Protein AF-A0A2N3LCQ0-F1 (afdb_monomer)

Organism: NCBI:txid1707093

Foldseek 3Di:
DPDDPVVVVVCVVPPQDEDEFEKEFEFEADPVLFTKWFDQDPPAWIAGQMDTADVPHDRQRRHQVSCCQAFQFGKHFDDFQEWDWDPLQWDADPVNHIYTYTYGYTYIYTPDGDGDHNDPRTPDMDTGQLVGDTDHNGPDQSLSSDPPDPPDHYYDDDDPPPLPVVLVVVPPDLCVLFNPQDFWKEWEDEQFWIFTPDHPVDHGDIDGDDPVQDDQAWDQDVNATYGHYYPSNDDHSLQRNLSSQLRRVLSVCVVLVPDLAAPLLVVLVQDLDLLLLQLLLLLLVLLVQLLPDPDPVSNLVSVQSNVLSLVVSCVVRPCVSSRLLSLLQSLQSSLSSSLVSSCVPDPDDSVVSLCVLQVLSNPSQCCSQQVSVNSNSVSVSLVSSCCVQPVCCSPCSSVDPDTSVSSSVVRRDYDNDDDDDRDRDPVSVVSSVVSLVVLVVVVVVQVPDDAAKEKEFDKKFFDDADSSQWRDDDQKIWGAAKTWIDDPHDIWIDRGIKIFGDDPDSGITGMIIDGARDDWADDPQWIAGPPTGIAGFDWDDDPSHIYTYGPPPPD

Radius of gyration: 27.59 Å; Cα contacts (8 Å, |Δi|>4): 1007; chains: 1; bounding box: 66×70×71 Å

Sequence (555 aa):
MGMSDYYQDLREKVGSELIFMPSVAAIIRNKAGEILFQHKGNGEKWSLPAGAIELGEAPAEAVVREVWEETGLHVVPKKLVGVFGGKDFRYQYPNGHKVEYNVFLFECVAQGGELNPIDSETAELRYFKAEEMPELALPYPKFLFLQDNHAETYFQRKESGDIYNEAIKNLTNLTHYWPGFEAVSFAFYDKEKVHLYRHPDFKEEVFAWNEQFMADTLILYENYPTAIMNLERYADEEGLFSILAHELFHGYQYLKGEDRFPNEMLGISYPLKEENIELRNQERFHLYQALVATSVEDKRKSLQAFISIREKRASIIEEFIQYETNIETVEGPAWYIELKAYAERSLLPYEAVLEKYSRSLLDKHDSSLNIRKSCYSAGLVLCLLLDELYPDWKHGFFESNHTLYDLLKKHVDYTIQQINEISISNETKTILKMVKNSKDAEFTKFETKKGYHLVLEGNMIAALMDPMNIVKSGNKLLHKNFLKIRVGEKEYLFQQPVVAYKNDNSRGISKIHTILEEEPIEKDSSFILNGVGEFDGSLYTKDGTFFAKLLEIIK

Nearest PDB structures (foldseek):
  3smd-assembly1_A  TM=9.814E-01  e=1.303E-16  Bacillus thuringiensis str. Al Hakam
  7r0d-assembly1_AAA  TM=7.409E-01  e=1.538E-06  Homo sapiens
  3a6s-assembly3_A  TM=7.225E-01  e=5.675E-07  Escherichia coli K-12
  4s2y-assembly1_A  TM=6.821E-01  e=9.648E-06  Escherichia coli K-12
  7sp3-assembly1_A  TM=6.740E-01  e=9.648E-06  Escherichia coli

Structure (mmCIF, N/CA/C/O backbone):
data_AF-A0A2N3LCQ0-F1
#
_entry.id   AF-A0A2N3LCQ0-F1
#
loop_
_atom_site.group_PDB
_atom_site.id
_atom_site.type_symbol
_atom_site.label_atom_id
_atom_site.label_alt_id
_atom_site.label_comp_id
_atom_site.label_asym_id
_atom_site.label_entity_id
_atom_site.label_seq_id
_atom_site.pdbx_PDB_ins_code
_atom_site.Cartn_x
_atom_site.Cartn_y
_atom_site.Cartn_z
_atom_site.occupancy
_atom_site.B_iso_or_equiv
_atom_site.auth_seq_id
_atom_site.auth_comp_id
_atom_site.auth_asym_id
_atom_site.auth_atom_id
_atom_site.pdbx_PDB_model_num
ATOM 1 N N . MET A 1 1 ? -4.762 38.714 -13.743 1.00 45.34 1 MET A N 1
ATOM 2 C CA . MET A 1 1 ? -4.137 39.914 -14.347 1.00 45.34 1 MET A CA 1
ATOM 3 C C . MET A 1 1 ? -4.354 39.738 -15.842 1.00 45.34 1 MET A C 1
ATOM 5 O O . MET A 1 1 ? -4.365 38.594 -16.269 1.00 45.34 1 MET A O 1
ATOM 9 N N . GLY A 1 2 ? -4.596 40.788 -16.632 1.00 61.38 2 GLY A N 1
ATOM 10 C CA . GLY A 1 2 ? -4.851 40.585 -18.067 1.00 61.38 2 GLY A CA 1
ATOM 11 C C . GLY A 1 2 ? -3.688 39.859 -18.758 1.00 61.38 2 GLY A C 1
ATOM 12 O O . GLY A 1 2 ? -2.548 39.981 -18.316 1.00 61.38 2 GLY A O 1
ATOM 13 N N . MET A 1 3 ? -3.994 39.113 -19.826 1.00 72.50 3 MET A N 1
ATOM 14 C CA . MET A 1 3 ? -3.023 38.466 -20.723 1.00 72.50 3 MET A CA 1
ATOM 15 C C . MET A 1 3 ? -1.771 39.338 -20.909 1.00 72.50 3 MET A C 1
ATOM 17 O O . MET A 1 3 ? -1.911 40.510 -21.251 1.00 72.50 3 MET A O 1
ATOM 21 N N . SER A 1 4 ? -0.577 38.783 -20.677 1.00 82.88 4 SER A N 1
ATOM 22 C CA . SER A 1 4 ? 0.661 39.571 -20.691 1.00 82.88 4 SER A CA 1
ATOM 23 C C . SER A 1 4 ? 0.924 40.246 -22.032 1.00 82.88 4 SER A C 1
ATOM 25 O O . SER A 1 4 ? 0.457 39.776 -23.073 1.00 82.88 4 SER A O 1
ATOM 27 N N . ASP A 1 5 ? 1.727 41.316 -22.020 1.00 87.69 5 ASP A N 1
ATOM 28 C CA . ASP A 1 5 ? 2.056 42.104 -23.216 1.00 87.69 5 ASP A CA 1
ATOM 29 C C . ASP A 1 5 ? 2.547 41.224 -24.379 1.00 87.69 5 ASP A C 1
ATOM 31 O O . ASP A 1 5 ? 2.214 41.473 -25.538 1.00 87.69 5 ASP A O 1
ATOM 35 N N . TYR A 1 6 ? 3.299 40.158 -24.079 1.00 92.31 6 TYR A N 1
ATOM 36 C CA . TYR A 1 6 ? 3.774 39.210 -25.085 1.00 92.31 6 TYR A CA 1
ATOM 37 C C . TYR A 1 6 ? 2.629 38.427 -25.738 1.00 92.31 6 TYR A C 1
ATOM 39 O O . TYR A 1 6 ? 2.521 38.389 -26.967 1.00 92.31 6 TYR A O 1
ATOM 47 N N . TYR A 1 7 ? 1.768 37.797 -24.935 1.00 91.31 7 TYR A N 1
ATOM 48 C CA . TYR A 1 7 ? 0.654 37.013 -25.466 1.00 91.31 7 TYR A CA 1
ATOM 49 C C . TYR A 1 7 ? -0.426 37.903 -26.085 1.00 91.31 7 TYR A C 1
ATOM 51 O O . TYR A 1 7 ? -1.062 37.483 -27.053 1.00 91.31 7 TYR A O 1
ATOM 59 N N . GLN A 1 8 ? -0.590 39.135 -25.596 1.00 91.12 8 GLN A N 1
ATOM 60 C CA . GLN A 1 8 ? -1.470 40.131 -26.193 1.00 91.12 8 GLN A CA 1
ATOM 61 C C . GLN A 1 8 ? -0.975 40.539 -27.588 1.00 91.12 8 GLN A C 1
ATOM 63 O O . GLN A 1 8 ? -1.734 40.422 -28.550 1.00 91.12 8 GLN A O 1
ATOM 68 N N . ASP A 1 9 ? 0.297 40.928 -27.735 1.00 93.88 9 ASP A N 1
ATOM 69 C CA . ASP A 1 9 ? 0.897 41.264 -29.037 1.00 93.88 9 ASP A CA 1
ATOM 70 C C . ASP A 1 9 ? 0.842 40.072 -30.009 1.00 93.88 9 ASP A C 1
ATOM 72 O O . ASP A 1 9 ? 0.511 40.220 -31.191 1.00 93.88 9 ASP A O 1
ATOM 76 N N . LEU A 1 10 ? 1.093 38.855 -29.514 1.00 93.75 10 LEU A N 1
ATOM 77 C CA . LEU A 1 10 ? 0.954 37.646 -30.322 1.00 93.75 10 LEU A CA 1
ATOM 78 C C . LEU A 1 10 ? -0.497 37.440 -30.774 1.00 93.75 10 LEU A C 1
ATOM 80 O O . LEU 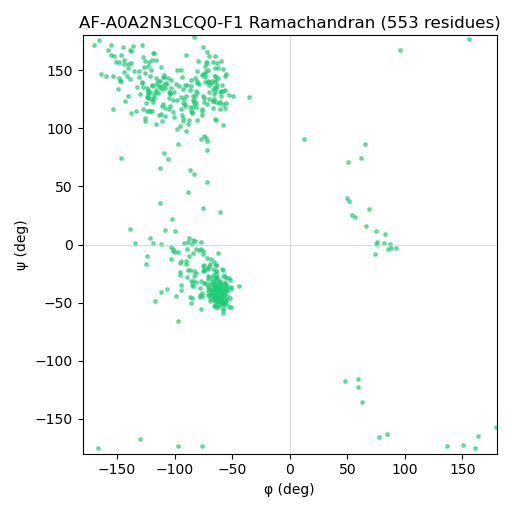A 1 10 ? -0.736 37.157 -31.950 1.00 93.75 10 LEU A O 1
ATOM 84 N N . ARG A 1 11 ? -1.469 37.613 -29.870 1.00 93.88 11 ARG A N 1
ATOM 85 C CA . ARG A 1 11 ? -2.899 37.479 -30.165 1.00 93.88 11 ARG A CA 1
ATOM 86 C C . ARG A 1 11 ? -3.374 38.511 -31.188 1.00 93.88 11 ARG A C 1
ATOM 88 O O . ARG A 1 11 ? -4.111 38.143 -32.101 1.00 93.88 11 ARG A O 1
ATOM 95 N N . GLU A 1 12 ? -2.919 39.757 -31.093 1.00 94.25 12 GLU A N 1
ATOM 96 C CA . GLU A 1 12 ? -3.224 40.818 -32.063 1.00 94.25 12 GLU A CA 1
ATOM 97 C C . GLU A 1 12 ? -2.729 40.471 -33.477 1.00 94.25 12 GLU A C 1
ATOM 99 O O . GLU A 1 12 ? -3.407 40.762 -34.464 1.00 94.25 12 GLU A O 1
ATOM 104 N N . LYS A 1 13 ? -1.585 39.787 -33.588 1.00 95.44 13 LYS A N 1
ATOM 105 C CA . LYS A 1 13 ? -1.001 39.381 -34.877 1.00 95.44 13 LYS A CA 1
ATOM 106 C C . LYS A 1 13 ? -1.678 38.167 -35.505 1.00 95.44 13 LYS A C 1
ATOM 108 O O . LYS A 1 13 ? -1.785 38.106 -36.729 1.00 95.44 13 LYS A O 1
ATOM 113 N N . VAL A 1 14 ? -2.094 37.190 -34.699 1.00 95.12 14 VAL A N 1
ATOM 114 C CA . VAL A 1 14 ? -2.629 35.908 -35.202 1.00 95.12 14 VAL A CA 1
ATOM 115 C C . VAL A 1 14 ? -4.159 35.831 -35.194 1.00 95.12 14 VAL A C 1
ATOM 117 O O . VAL A 1 14 ? -4.728 34.868 -35.706 1.00 95.12 14 VAL A O 1
ATOM 120 N N . GLY A 1 15 ? -4.852 36.826 -34.635 1.00 93.94 15 GLY A N 1
ATOM 121 C CA . GLY A 1 15 ? -6.312 36.823 -34.542 1.00 93.94 15 GLY A CA 1
ATOM 122 C C . GLY A 1 15 ? -6.821 35.658 -33.689 1.00 93.94 15 GLY A C 1
ATOM 123 O O . GLY A 1 15 ? -6.272 35.375 -32.631 1.00 93.94 15 GLY A O 1
ATOM 124 N N . SER A 1 16 ? -7.862 34.945 -34.124 1.00 93.75 16 SER A N 1
ATOM 125 C CA . SER A 1 16 ? -8.442 33.806 -33.386 1.00 93.75 16 SER A CA 1
ATOM 126 C C . SER A 1 16 ? -7.731 32.462 -33.615 1.00 93.75 16 SER A C 1
ATOM 128 O O . SER A 1 16 ? -8.168 31.439 -33.079 1.00 93.75 16 SER A O 1
ATOM 130 N N . GLU A 1 17 ? -6.635 32.449 -34.380 1.00 96.06 17 GLU A N 1
ATOM 131 C CA . GLU A 1 17 ? -5.877 31.231 -34.672 1.00 96.06 17 GLU A CA 1
ATOM 132 C C . GLU A 1 17 ? -5.234 30.612 -33.422 1.00 96.06 17 GLU A C 1
ATOM 134 O O . GLU A 1 17 ? -5.125 31.231 -32.358 1.00 96.06 17 GLU A O 1
ATOM 139 N N . LEU A 1 18 ? -4.852 29.341 -33.545 1.00 95.62 18 LEU A N 1
ATOM 140 C CA . LEU A 1 18 ? -4.315 28.550 -32.442 1.00 95.62 18 LEU A CA 1
ATOM 141 C C . LEU A 1 18 ? -2.945 29.078 -31.985 1.00 95.62 18 LEU A C 1
ATOM 143 O O . LEU A 1 18 ? -2.002 29.110 -32.772 1.00 95.62 18 LEU A O 1
ATOM 147 N N . ILE A 1 19 ? -2.824 29.412 -30.697 1.00 96.69 19 ILE A N 1
ATOM 148 C CA . ILE A 1 19 ? -1.542 29.724 -30.047 1.00 96.69 19 ILE A CA 1
ATOM 149 C C . ILE A 1 19 ? -1.103 28.534 -29.194 1.00 96.69 19 ILE A C 1
ATOM 151 O O . ILE A 1 19 ? -1.875 28.045 -28.370 1.00 96.69 19 ILE A O 1
ATOM 155 N N . PHE A 1 20 ? 0.139 28.087 -29.373 1.00 96.00 20 PHE A N 1
ATOM 156 C CA . PHE A 1 20 ? 0.763 27.122 -28.471 1.00 96.00 20 PHE A CA 1
ATOM 157 C C . PHE A 1 20 ? 1.338 27.861 -27.264 1.00 96.00 20 PHE A C 1
ATOM 159 O O . PHE A 1 20 ? 2.154 28.767 -27.438 1.00 96.00 20 PHE A O 1
ATOM 166 N N . MET A 1 21 ? 0.890 27.506 -26.063 1.00 95.88 21 MET A N 1
ATOM 167 C CA . MET A 1 21 ? 1.140 28.294 -24.861 1.00 95.88 21 MET A CA 1
ATOM 168 C C . MET A 1 21 ? 1.781 27.437 -23.765 1.00 95.88 21 MET A C 1
ATOM 170 O O . MET A 1 21 ? 1.107 26.601 -23.160 1.00 95.88 21 MET A O 1
ATOM 174 N N . PRO A 1 22 ? 3.088 27.611 -23.505 1.00 97.06 22 PRO A N 1
ATOM 175 C CA . PRO A 1 22 ? 3.729 27.055 -22.322 1.00 97.06 22 PRO A CA 1
ATOM 176 C C . PRO A 1 22 ? 3.078 27.617 -21.058 1.00 97.06 22 PRO A C 1
ATOM 178 O O . PRO A 1 22 ? 2.853 28.822 -20.936 1.00 97.06 22 PRO A O 1
ATOM 181 N N . SER A 1 23 ? 2.734 26.744 -20.122 1.00 97.38 23 SER A N 1
ATOM 182 C CA . SER A 1 23 ? 1.962 27.112 -18.939 1.00 97.38 23 SER A CA 1
ATOM 183 C C . SER A 1 23 ? 2.367 26.282 -17.732 1.00 97.38 23 SER A C 1
ATOM 185 O O . SER A 1 23 ? 2.995 25.228 -17.846 1.00 97.38 23 SER A O 1
ATOM 187 N N . VAL A 1 24 ? 1.994 26.763 -16.559 1.00 98.12 24 VAL A N 1
ATOM 188 C CA . VAL A 1 24 ? 2.226 26.110 -15.274 1.00 98.12 24 VAL A CA 1
ATOM 189 C C . VAL A 1 24 ? 0.917 25.990 -14.520 1.00 98.12 24 VAL A C 1
ATOM 191 O O . VAL A 1 24 ? 0.012 26.793 -14.713 1.00 98.12 24 VAL A O 1
ATOM 194 N N . ALA A 1 25 ? 0.820 24.985 -13.660 1.00 97.69 25 ALA A N 1
ATOM 195 C CA . ALA A 1 25 ? -0.290 24.825 -12.731 1.00 97.69 25 ALA A CA 1
ATOM 196 C C . ALA A 1 25 ? 0.233 24.329 -11.381 1.00 97.69 25 ALA A C 1
ATOM 198 O O . ALA A 1 25 ? 1.285 23.684 -11.323 1.00 97.69 25 ALA A O 1
ATOM 199 N N . ALA A 1 26 ? -0.501 24.600 -10.303 1.00 97.38 26 ALA A N 1
ATOM 200 C CA . ALA A 1 26 ? -0.104 24.234 -8.950 1.00 97.38 26 ALA A CA 1
ATOM 201 C C . ALA A 1 26 ? -1.151 23.365 -8.240 1.00 97.38 26 ALA A C 1
ATOM 203 O O . ALA A 1 26 ? -2.322 23.726 -8.154 1.00 97.38 26 ALA A O 1
ATOM 204 N N . ILE A 1 27 ? -0.707 22.256 -7.646 1.00 96.00 27 ILE A N 1
ATOM 205 C CA . ILE A 1 27 ? -1.421 21.560 -6.571 1.00 96.00 27 ILE A CA 1
ATOM 206 C C . ILE A 1 27 ? -0.926 22.141 -5.248 1.00 96.00 27 ILE A C 1
ATOM 208 O O . ILE A 1 27 ? 0.263 22.062 -4.933 1.00 96.00 27 ILE A O 1
ATOM 212 N N . ILE A 1 28 ? -1.838 22.724 -4.469 1.00 95.56 28 ILE A N 1
ATOM 213 C CA . ILE A 1 28 ? -1.543 23.302 -3.153 1.00 95.56 28 ILE A CA 1
ATOM 214 C C . ILE A 1 28 ? -2.469 22.654 -2.136 1.00 95.56 28 ILE A C 1
ATOM 216 O O . ILE A 1 28 ? -3.691 22.731 -2.269 1.00 95.56 28 ILE A O 1
ATOM 220 N N . ARG A 1 29 ? -1.886 22.026 -1.111 1.00 93.75 29 ARG A N 1
ATOM 221 C CA . ARG A 1 29 ? -2.635 21.326 -0.063 1.00 93.75 29 ARG A CA 1
ATOM 222 C C . ARG A 1 29 ? -2.611 22.080 1.254 1.00 93.75 29 ARG A C 1
ATOM 224 O O . ARG A 1 29 ? -1.565 22.577 1.675 1.00 93.75 29 ARG A O 1
ATOM 231 N N . ASN A 1 30 ? -3.749 22.111 1.942 1.00 91.00 30 ASN A N 1
ATOM 232 C CA . ASN A 1 30 ? -3.807 22.588 3.319 1.00 91.00 30 ASN A CA 1
ATOM 233 C C . ASN A 1 30 ? -3.410 21.478 4.317 1.00 91.00 30 ASN A C 1
ATOM 235 O O . ASN A 1 30 ? -3.141 20.334 3.949 1.00 91.00 30 ASN A O 1
ATOM 239 N N . LYS A 1 31 ? -3.390 21.802 5.617 1.00 86.56 31 LYS A N 1
ATOM 240 C CA . LYS A 1 31 ? -3.026 20.844 6.682 1.00 86.56 31 LYS A CA 1
ATOM 241 C C . LYS A 1 31 ? -3.990 19.656 6.809 1.00 86.56 31 LYS A C 1
ATOM 243 O O . LYS A 1 31 ? -3.597 18.635 7.363 1.00 86.56 31 LYS A O 1
ATOM 248 N N . ALA A 1 32 ? -5.229 19.798 6.341 1.00 85.44 32 ALA A N 1
ATOM 249 C CA . ALA A 1 32 ? -6.219 18.725 6.314 1.00 85.44 32 ALA A CA 1
ATOM 250 C C . ALA A 1 32 ? -6.078 17.823 5.075 1.00 85.44 32 ALA A C 1
ATOM 252 O O . ALA A 1 32 ? -6.722 16.781 5.017 1.00 85.44 32 ALA A O 1
ATOM 253 N N . GLY A 1 33 ? -5.215 18.187 4.118 1.00 87.00 33 GLY A N 1
ATOM 254 C CA . GLY A 1 33 ? -4.995 17.434 2.887 1.00 87.00 33 GLY A CA 1
ATOM 255 C C . GLY A 1 33 ? -5.854 17.856 1.700 1.00 87.00 33 GLY A C 1
ATOM 256 O O . GLY A 1 33 ? -5.669 17.317 0.608 1.00 87.00 33 GLY A O 1
ATOM 257 N N . GLU A 1 34 ? -6.750 18.819 1.906 1.00 93.69 34 GLU A N 1
ATOM 258 C CA . GLU A 1 34 ? -7.628 19.380 0.880 1.00 93.69 34 GLU A CA 1
ATOM 259 C C . GLU A 1 34 ? -6.817 20.236 -0.098 1.00 93.69 34 GLU A C 1
ATOM 261 O O . GLU A 1 34 ? -5.807 20.835 0.281 1.00 93.69 34 GLU A O 1
ATOM 266 N N . ILE A 1 35 ? -7.268 20.311 -1.346 1.00 95.06 35 ILE A N 1
ATOM 267 C CA . ILE A 1 35 ? -6.559 20.911 -2.479 1.00 95.06 35 ILE A CA 1
ATOM 268 C C . ILE A 1 35 ? -7.232 22.220 -2.866 1.00 95.06 35 ILE A C 1
ATOM 270 O O . ILE A 1 35 ? -8.458 22.278 -2.951 1.00 95.06 35 ILE A O 1
ATOM 274 N N . LEU A 1 36 ? -6.430 23.260 -3.093 1.00 95.75 36 LEU A N 1
ATOM 275 C CA . LEU A 1 36 ? -6.910 24.562 -3.534 1.00 95.75 36 LEU A CA 1
ATOM 276 C C . LEU A 1 36 ? -7.283 24.539 -5.018 1.00 95.75 36 LEU A C 1
ATOM 278 O O . LEU A 1 36 ? -6.458 24.196 -5.864 1.00 95.75 36 LEU A O 1
ATOM 282 N N . PHE A 1 37 ? -8.496 24.987 -5.317 1.00 95.31 37 PHE A N 1
ATOM 283 C CA . PHE A 1 37 ? -8.972 25.251 -6.667 1.00 95.31 37 PHE A CA 1
ATOM 284 C C . PHE A 1 37 ? -9.496 26.683 -6.772 1.00 95.31 37 PHE A C 1
ATOM 286 O O . PHE A 1 37 ? -9.889 27.294 -5.772 1.00 95.31 37 PHE A O 1
ATOM 293 N N . GLN A 1 38 ? -9.533 27.186 -8.001 1.00 92.38 38 GLN A N 1
ATOM 294 C CA . GLN A 1 38 ? -10.080 28.491 -8.338 1.00 92.38 38 GLN A CA 1
ATOM 295 C C . GLN A 1 38 ? -11.229 28.373 -9.335 1.00 92.38 38 GLN A C 1
ATOM 297 O O . GLN A 1 38 ? -11.268 27.466 -10.169 1.00 92.38 38 GLN A O 1
ATOM 302 N N . HIS A 1 39 ? -12.160 29.313 -9.260 1.00 89.44 39 HIS A N 1
ATOM 303 C CA . HIS A 1 39 ? -13.266 29.445 -10.192 1.00 89.44 39 HIS A CA 1
ATOM 304 C C . HIS A 1 39 ? -13.290 30.874 -10.730 1.00 89.44 39 HIS A C 1
ATOM 306 O O . HIS A 1 39 ? -13.497 31.824 -9.972 1.00 89.44 39 HIS A O 1
ATOM 312 N N . LYS A 1 40 ? -13.093 31.032 -12.044 1.00 81.19 40 LYS A N 1
ATOM 313 C CA . LYS A 1 40 ? -13.035 32.347 -12.711 1.00 81.19 40 LYS A CA 1
ATOM 314 C C . LYS A 1 40 ? -14.418 32.983 -12.953 1.00 81.19 40 LYS A C 1
ATOM 316 O O . LYS A 1 40 ? -14.527 34.132 -13.368 1.00 81.19 40 LYS A O 1
ATOM 321 N N . GLY A 1 41 ? -15.506 32.268 -12.646 1.00 77.88 41 GLY A N 1
ATOM 322 C CA . GLY A 1 41 ? -16.878 32.752 -12.842 1.00 77.88 41 GLY A CA 1
ATOM 323 C C . GLY A 1 41 ? -17.403 32.535 -14.268 1.00 77.88 41 GLY A C 1
ATOM 324 O O . GLY A 1 41 ? -16.894 31.711 -15.015 1.00 77.88 41 GLY A O 1
ATOM 325 N N . ASN A 1 42 ? -18.477 33.246 -14.638 1.00 70.25 42 ASN A N 1
ATOM 326 C CA . ASN A 1 42 ? -19.044 33.291 -16.001 1.00 70.25 42 ASN A CA 1
ATOM 327 C C . ASN A 1 42 ? -19.399 31.936 -16.658 1.00 70.25 42 ASN A C 1
ATOM 329 O O . ASN A 1 42 ? -19.481 31.844 -17.882 1.00 70.25 42 ASN A O 1
ATOM 333 N N . GLY A 1 43 ? -19.672 30.902 -15.856 1.00 67.88 43 GLY A N 1
ATOM 334 C CA . GLY A 1 43 ? -20.038 29.567 -16.344 1.00 67.88 43 GLY A CA 1
ATOM 335 C C . GLY A 1 43 ? -18.851 28.685 -16.743 1.00 67.88 43 GLY A C 1
ATOM 336 O O . GLY A 1 43 ? -19.069 27.623 -17.324 1.00 67.88 43 GLY A O 1
ATOM 337 N N . GLU A 1 44 ? -17.617 29.101 -16.444 1.00 77.44 44 GLU A N 1
ATOM 338 C CA . GLU A 1 44 ? -16.432 28.258 -16.614 1.00 77.44 44 GLU A CA 1
ATOM 339 C C . GLU A 1 44 ? -16.363 27.163 -15.540 1.00 77.44 44 GLU A C 1
ATOM 341 O O . GLU A 1 44 ? -16.910 27.296 -14.447 1.00 77.44 44 GLU A O 1
ATOM 346 N N . LYS A 1 45 ? -15.696 26.048 -15.858 1.00 86.56 45 LYS A N 1
ATOM 347 C CA . LYS A 1 45 ? -15.403 25.001 -14.869 1.00 86.56 45 LYS A CA 1
ATOM 348 C C . LYS A 1 45 ? -14.323 25.481 -13.893 1.00 86.56 45 LYS A C 1
ATOM 350 O O . LYS A 1 45 ? -13.613 26.448 -14.162 1.00 86.56 45 LYS A O 1
ATOM 355 N N . TRP A 1 46 ? -14.166 24.778 -12.774 1.00 92.38 46 TRP A N 1
ATOM 356 C CA . TRP A 1 46 ? -13.064 25.040 -11.847 1.00 92.38 46 TRP A CA 1
ATOM 357 C C . TRP A 1 46 ? -11.709 24.763 -12.516 1.00 92.38 46 TRP A C 1
ATOM 359 O O . TRP A 1 46 ? -11.603 23.984 -13.469 1.00 92.38 46 TRP A O 1
ATOM 369 N N . SER A 1 47 ? -10.651 25.385 -12.011 1.00 92.31 47 SER A N 1
ATOM 370 C CA . SER A 1 47 ? -9.279 25.133 -12.444 1.00 92.31 47 SER A CA 1
ATOM 371 C C . SER A 1 47 ? -8.332 25.078 -11.251 1.00 92.31 47 SER A C 1
ATOM 373 O O . SER A 1 47 ? -8.668 25.465 -10.130 1.00 92.31 47 SER A O 1
ATOM 375 N N . LEU A 1 48 ? -7.123 24.587 -11.497 1.00 95.44 48 LEU A N 1
ATOM 376 C CA . LEU A 1 48 ? -6.005 24.831 -10.592 1.00 95.44 48 LEU A CA 1
ATOM 377 C C . LEU A 1 48 ? -5.555 26.296 -10.718 1.00 95.44 48 LEU A C 1
ATOM 379 O O . LEU A 1 48 ? -5.799 26.886 -11.779 1.00 95.44 48 LEU A O 1
ATOM 383 N N . PRO A 1 49 ? -4.887 26.854 -9.691 1.00 95.00 49 PRO A N 1
ATOM 384 C CA . PRO A 1 49 ? -4.059 28.044 -9.858 1.00 95.00 49 PRO A CA 1
ATOM 385 C C . PRO A 1 49 ? -3.016 27.772 -10.944 1.00 95.00 49 PRO A C 1
ATOM 387 O O . PRO A 1 49 ? -2.245 26.807 -10.842 1.00 95.00 49 PRO A O 1
ATOM 390 N N . ALA A 1 50 ? -3.070 28.535 -12.027 1.00 94.56 50 ALA A N 1
ATOM 391 C CA . ALA A 1 50 ? -2.375 28.240 -13.266 1.00 94.56 50 ALA A CA 1
ATOM 392 C C . ALA A 1 50 ? -2.303 29.459 -14.185 1.00 94.56 50 ALA A C 1
ATOM 394 O O . ALA A 1 50 ? -3.271 30.196 -14.340 1.00 94.56 50 ALA A O 1
ATOM 395 N N . GLY A 1 51 ? -1.209 29.562 -14.935 1.00 93.31 51 GLY A N 1
ATOM 396 C CA . GLY A 1 51 ? -1.070 30.600 -15.946 1.00 93.31 51 GLY A CA 1
ATOM 397 C C . GLY A 1 51 ? 0.085 30.366 -16.904 1.00 93.31 51 GLY A C 1
ATOM 398 O O . GLY A 1 51 ? 0.706 29.295 -16.927 1.00 93.31 51 GLY A O 1
ATOM 399 N N . ALA A 1 52 ? 0.307 31.341 -17.778 1.00 95.44 52 ALA A N 1
ATOM 400 C CA . ALA A 1 52 ? 1.285 31.228 -18.847 1.00 95.44 52 ALA A CA 1
ATOM 401 C C . ALA A 1 52 ? 2.701 31.512 -18.331 1.00 95.44 52 ALA A C 1
ATOM 403 O O . ALA A 1 52 ? 2.909 32.295 -17.408 1.00 95.44 52 ALA A O 1
ATOM 404 N N . ILE A 1 53 ? 3.695 30.868 -18.941 1.00 96.50 53 ILE A N 1
ATOM 405 C CA . ILE A 1 53 ? 5.100 31.181 -18.664 1.00 96.50 53 ILE A CA 1
ATOM 406 C C . ILE A 1 53 ? 5.477 32.425 -19.470 1.00 96.50 53 ILE A C 1
ATOM 408 O O . ILE A 1 53 ? 5.244 32.462 -20.686 1.00 96.50 53 ILE A O 1
ATOM 412 N N . GLU A 1 54 ? 6.081 33.410 -18.804 1.00 94.31 54 GLU A N 1
ATOM 413 C CA . GLU A 1 54 ? 6.560 34.636 -19.443 1.00 94.31 54 GLU A CA 1
ATOM 414 C C . GLU A 1 54 ? 7.902 34.444 -20.160 1.00 94.31 54 GLU A C 1
ATOM 416 O O . GLU A 1 54 ? 8.691 33.538 -19.872 1.00 94.31 54 GLU A O 1
ATOM 421 N N . LEU A 1 55 ? 8.195 35.327 -21.120 1.00 93.19 55 LEU A N 1
ATOM 422 C CA . LEU A 1 55 ? 9.475 35.294 -21.826 1.00 93.19 55 LEU A CA 1
ATOM 423 C C . LEU A 1 55 ? 10.649 35.488 -20.857 1.00 93.19 55 LEU A C 1
ATOM 425 O O . LEU A 1 55 ? 10.775 36.517 -20.199 1.00 93.19 55 LEU A O 1
ATOM 429 N N . GLY A 1 56 ? 11.559 34.514 -20.847 1.00 93.94 56 GLY A N 1
ATOM 430 C CA . GLY A 1 56 ? 12.755 34.530 -20.004 1.00 93.94 56 GLY A CA 1
ATOM 431 C C . GLY A 1 56 ? 12.540 33.999 -18.585 1.00 93.94 56 GLY A C 1
ATOM 432 O O . GLY A 1 56 ? 13.519 33.879 -17.855 1.00 93.94 56 GLY A O 1
ATOM 433 N N . GLU A 1 57 ? 11.309 33.644 -18.214 1.00 96.12 57 GLU A N 1
ATOM 434 C CA . GLU A 1 57 ? 10.964 33.100 -16.901 1.00 96.12 57 GLU A CA 1
ATOM 435 C C . GLU A 1 57 ? 11.175 31.577 -16.850 1.00 96.12 57 GLU A C 1
ATOM 437 O O . GLU A 1 57 ? 10.810 30.846 -17.779 1.00 96.12 57 GLU A O 1
ATOM 442 N N . ALA A 1 58 ? 11.760 31.062 -15.763 1.00 97.25 58 ALA A N 1
ATOM 443 C CA . ALA A 1 58 ? 11.818 29.618 -15.549 1.00 97.25 58 ALA A CA 1
ATOM 444 C C . ALA A 1 58 ? 10.437 29.080 -15.108 1.00 97.25 58 ALA A C 1
ATOM 446 O O . ALA A 1 58 ? 9.759 29.735 -14.322 1.00 97.25 58 ALA A O 1
ATOM 447 N N . PRO A 1 59 ? 10.022 27.848 -15.477 1.00 97.62 59 PRO A N 1
ATOM 448 C CA . PRO A 1 59 ? 8.713 27.312 -15.071 1.00 97.62 59 PRO A CA 1
ATOM 449 C C . PRO A 1 59 ? 8.472 27.308 -13.550 1.00 97.62 59 PRO A C 1
ATOM 451 O O . PRO A 1 59 ? 7.356 27.522 -13.086 1.00 97.62 59 PRO A O 1
ATOM 454 N N . ALA A 1 60 ? 9.522 27.086 -12.753 1.00 97.25 60 ALA A N 1
ATOM 455 C CA . ALA A 1 60 ? 9.424 27.130 -11.295 1.00 97.25 60 ALA A CA 1
ATOM 456 C C . ALA A 1 60 ? 9.236 28.558 -10.744 1.00 97.25 60 ALA A C 1
ATOM 458 O O . ALA A 1 60 ? 8.659 28.716 -9.674 1.00 97.25 60 ALA A O 1
ATOM 459 N N . GLU A 1 61 ? 9.709 29.585 -11.453 1.00 97.81 61 GLU A N 1
ATOM 460 C CA . GLU A 1 61 ? 9.457 30.992 -11.112 1.00 97.81 61 GLU A CA 1
ATOM 461 C C . GLU A 1 61 ? 8.032 31.378 -11.520 1.00 97.81 61 GLU A C 1
ATOM 463 O O . GLU A 1 61 ? 7.290 31.915 -10.697 1.00 97.81 61 GLU A O 1
ATOM 468 N N . ALA A 1 62 ? 7.616 30.972 -12.725 1.00 97.69 62 ALA A N 1
ATOM 469 C CA . ALA A 1 62 ? 6.269 31.194 -13.241 1.00 97.69 62 ALA A CA 1
ATOM 470 C C . ALA A 1 62 ? 5.199 30.658 -12.289 1.00 97.69 62 ALA A C 1
ATOM 472 O O . ALA A 1 62 ? 4.271 31.376 -11.937 1.00 97.69 62 ALA A O 1
ATOM 473 N N . VAL A 1 63 ? 5.340 29.420 -11.795 1.00 98.19 63 VAL A N 1
ATOM 474 C CA . VAL A 1 63 ? 4.317 28.846 -10.904 1.00 98.19 63 VAL A CA 1
ATOM 475 C C . VAL A 1 63 ? 4.244 29.572 -9.559 1.00 98.19 63 VAL A C 1
ATOM 477 O O . VAL A 1 63 ? 3.180 29.630 -8.953 1.00 98.19 63 VAL A O 1
ATOM 480 N N . VAL A 1 64 ? 5.351 30.150 -9.082 1.00 97.88 64 VAL A N 1
ATOM 481 C CA . VAL A 1 64 ? 5.356 30.959 -7.854 1.00 97.88 64 VAL A CA 1
ATOM 482 C C . VAL A 1 64 ? 4.640 32.287 -8.085 1.00 97.88 64 VAL A C 1
ATOM 484 O O . VAL A 1 64 ? 3.839 32.687 -7.240 1.00 97.88 64 VAL A O 1
ATOM 487 N N . ARG A 1 65 ? 4.903 32.946 -9.220 1.00 96.06 65 ARG A N 1
ATOM 488 C CA . ARG A 1 65 ? 4.240 34.193 -9.614 1.00 96.06 65 ARG A CA 1
ATOM 489 C C . ARG A 1 65 ? 2.737 33.991 -9.798 1.00 96.06 65 ARG A C 1
ATOM 491 O O . ARG A 1 65 ? 1.966 34.669 -9.131 1.00 96.06 65 ARG A O 1
ATOM 498 N N . GLU A 1 66 ? 2.338 33.027 -10.624 1.00 95.62 66 GLU A N 1
ATOM 499 C CA . GLU A 1 66 ? 0.929 32.744 -10.937 1.00 95.62 66 GLU A CA 1
ATOM 500 C C . GLU A 1 66 ? 0.122 32.416 -9.678 1.00 95.62 66 GLU A C 1
ATOM 502 O O . GLU A 1 66 ? -0.937 32.988 -9.437 1.00 95.62 66 GLU A O 1
ATOM 507 N N . VAL A 1 67 ? 0.657 31.562 -8.797 1.00 95.88 67 VAL A N 1
ATOM 508 C CA . VAL A 1 67 ? -0.015 31.255 -7.528 1.00 95.88 67 VAL A CA 1
ATOM 509 C C . VAL A 1 67 ? -0.175 32.503 -6.667 1.00 95.88 67 VAL A C 1
ATOM 511 O O . VAL A 1 67 ? -1.226 32.685 -6.051 1.00 95.88 67 VAL A O 1
ATOM 514 N N . TRP A 1 68 ? 0.840 33.361 -6.594 1.00 95.12 68 TRP A N 1
ATOM 515 C CA . TRP A 1 68 ? 0.742 34.588 -5.814 1.00 95.12 68 TRP A CA 1
ATOM 516 C C . TRP A 1 68 ? -0.302 35.552 -6.394 1.00 95.12 68 TRP A C 1
ATOM 518 O O . TRP A 1 68 ? -1.125 36.063 -5.637 1.00 95.12 68 TRP A O 1
ATOM 528 N N . GLU A 1 69 ? -0.321 35.754 -7.712 1.00 91.50 69 GLU A N 1
ATOM 529 C CA . GLU A 1 69 ? -1.281 36.637 -8.388 1.00 91.50 69 GLU A CA 1
ATOM 530 C C . GLU A 1 69 ? -2.731 36.147 -8.233 1.00 91.50 69 GLU A C 1
ATOM 532 O O . GLU A 1 69 ? -3.615 36.921 -7.849 1.00 91.50 69 GLU A O 1
ATOM 537 N N . GLU A 1 70 ? -2.976 34.858 -8.470 1.00 91.88 70 GLU A N 1
ATOM 538 C CA . GLU A 1 70 ? -4.331 34.299 -8.469 1.00 91.88 70 GLU A CA 1
ATOM 539 C C . GLU A 1 70 ? -4.853 33.982 -7.057 1.00 91.88 70 GLU A C 1
ATOM 541 O O . GLU A 1 70 ? -6.062 33.956 -6.835 1.00 91.88 70 GLU A O 1
ATOM 546 N N . THR A 1 71 ? -3.973 33.751 -6.071 1.00 93.19 71 THR A N 1
ATOM 547 C CA . THR A 1 71 ? -4.398 33.266 -4.740 1.00 93.19 71 THR A CA 1
ATOM 548 C C . THR A 1 71 ? -3.947 34.108 -3.550 1.00 93.19 71 THR A C 1
ATOM 550 O O . THR A 1 71 ? -4.471 33.919 -2.450 1.00 93.19 71 THR A O 1
ATOM 553 N N . GLY A 1 72 ? -2.961 34.991 -3.725 1.00 93.56 72 GLY A N 1
ATOM 554 C CA . GLY A 1 72 ? -2.317 35.729 -2.633 1.00 93.56 72 GLY A CA 1
ATOM 555 C C . GLY A 1 72 ? -1.347 34.896 -1.781 1.00 93.56 72 GLY A C 1
ATOM 556 O O . GLY A 1 72 ? -0.749 35.408 -0.829 1.00 93.56 72 GLY A O 1
ATOM 557 N N . LEU A 1 73 ? -1.157 33.610 -2.100 1.00 95.62 73 LEU A N 1
ATOM 558 C CA . LEU A 1 73 ? -0.283 32.713 -1.347 1.00 95.62 73 LEU A CA 1
ATOM 559 C C . LEU A 1 73 ? 1.173 32.804 -1.803 1.00 95.62 73 LEU A C 1
ATOM 561 O O . LEU A 1 73 ? 1.485 32.847 -2.989 1.00 95.62 73 LEU A O 1
ATOM 565 N N . HIS A 1 74 ? 2.086 32.726 -0.837 1.00 96.00 74 HIS A N 1
ATOM 566 C CA . HIS A 1 74 ? 3.510 32.550 -1.097 1.00 96.00 74 HIS A CA 1
ATOM 567 C C . HIS A 1 74 ? 3.839 31.061 -1.038 1.00 96.00 74 HIS A C 1
ATOM 569 O O . HIS A 1 74 ? 3.716 30.435 0.021 1.00 96.00 74 HIS A O 1
ATOM 575 N N . VAL A 1 75 ? 4.271 30.489 -2.160 1.00 97.19 75 VAL A N 1
ATOM 576 C CA . VAL A 1 75 ? 4.558 29.055 -2.273 1.00 97.19 75 VAL A CA 1
ATOM 577 C C . VAL A 1 75 ? 6.004 28.769 -2.652 1.00 97.19 75 VAL A C 1
ATOM 579 O O . VAL A 1 75 ? 6.697 29.602 -3.228 1.00 97.19 75 VAL A O 1
ATOM 582 N N . VAL A 1 76 ? 6.444 27.551 -2.343 1.00 97.19 76 VAL A N 1
ATOM 583 C CA . VAL A 1 76 ? 7.689 26.976 -2.857 1.00 97.19 76 VAL A CA 1
ATOM 584 C C . VAL A 1 76 ? 7.343 25.716 -3.657 1.00 97.19 76 VAL A C 1
ATOM 586 O O . VAL A 1 76 ? 6.696 24.821 -3.096 1.00 97.19 76 VAL A O 1
ATOM 589 N N . PRO A 1 77 ? 7.764 25.605 -4.933 1.00 96.31 77 PRO A N 1
ATOM 590 C CA . PRO A 1 77 ? 7.600 24.385 -5.711 1.00 96.31 77 PRO A CA 1
ATOM 591 C C . PRO A 1 77 ? 8.421 23.266 -5.075 1.00 96.31 77 PRO A C 1
ATOM 593 O O . PRO A 1 77 ? 9.632 23.386 -4.891 1.00 96.31 77 PRO A O 1
ATOM 596 N N . LYS A 1 78 ? 7.761 22.169 -4.715 1.00 92.56 78 LYS A N 1
ATOM 597 C CA . LYS A 1 78 ? 8.387 21.009 -4.071 1.00 92.56 78 LYS A CA 1
ATOM 598 C C . LYS A 1 78 ? 8.786 19.952 -5.092 1.00 92.56 78 LYS A C 1
ATOM 600 O O . LYS A 1 78 ? 9.811 19.295 -4.929 1.00 92.56 78 LYS A O 1
ATOM 605 N N . LYS A 1 79 ? 7.945 19.746 -6.107 1.00 91.19 79 LYS A N 1
ATOM 606 C CA . LYS A 1 79 ? 8.099 18.669 -7.085 1.00 91.19 79 LYS A CA 1
ATOM 607 C C . LYS A 1 79 ? 7.325 18.969 -8.371 1.00 91.19 79 LYS A C 1
ATOM 609 O O . LYS A 1 79 ? 6.221 19.497 -8.303 1.00 91.19 79 LYS A O 1
ATOM 614 N N . LEU A 1 80 ? 7.864 18.549 -9.518 1.00 94.12 80 LEU A N 1
ATOM 615 C CA . LEU A 1 80 ? 7.106 18.429 -10.765 1.00 94.12 80 LEU A CA 1
ATOM 616 C C . LEU A 1 80 ? 6.229 17.167 -10.709 1.00 94.12 80 LEU A C 1
ATOM 618 O O . LEU A 1 80 ? 6.742 16.044 -10.693 1.00 94.12 80 LEU A O 1
ATOM 622 N N . VAL A 1 81 ? 4.916 17.361 -10.634 1.00 92.50 81 VAL A N 1
ATOM 623 C CA . VAL A 1 81 ? 3.904 16.299 -10.555 1.00 92.50 81 VAL A CA 1
ATOM 624 C C . VAL A 1 81 ? 3.670 15.692 -11.924 1.00 92.50 81 VAL A C 1
ATOM 626 O O . VAL A 1 81 ? 3.647 14.472 -12.036 1.00 92.50 81 VAL A O 1
ATOM 629 N N . GLY A 1 82 ? 3.568 16.514 -12.967 1.00 91.75 82 GLY A N 1
ATOM 630 C CA . GLY A 1 82 ? 3.468 15.989 -14.318 1.00 91.75 82 GLY A CA 1
ATOM 631 C C . GLY A 1 82 ? 3.587 17.019 -15.429 1.00 91.75 82 GLY A C 1
ATOM 632 O O . GLY A 1 82 ? 3.615 18.223 -15.178 1.00 91.75 82 GLY A O 1
ATOM 633 N N . VAL A 1 83 ? 3.671 16.518 -16.660 1.00 93.38 83 VAL A N 1
ATOM 634 C CA . VAL A 1 83 ? 3.733 17.314 -17.891 1.00 93.38 83 VAL A CA 1
ATOM 635 C C . VAL A 1 83 ? 2.590 16.898 -18.809 1.00 93.38 83 VAL A C 1
ATOM 637 O O . VAL A 1 83 ? 2.449 15.711 -19.116 1.00 93.38 83 VAL A O 1
ATOM 640 N N . PHE A 1 84 ? 1.790 17.876 -19.236 1.00 92.44 84 PHE A N 1
ATOM 641 C CA . PHE A 1 84 ? 0.552 17.663 -19.988 1.00 92.44 84 PHE A CA 1
ATOM 642 C C . PHE A 1 84 ? 0.476 18.550 -21.229 1.00 92.44 84 PHE A C 1
ATOM 644 O O . PHE A 1 84 ? 0.973 19.670 -21.227 1.00 92.44 84 PHE A O 1
ATOM 651 N N . GLY A 1 85 ? -0.191 18.083 -22.278 1.00 90.38 85 GLY A N 1
ATOM 652 C CA . GLY A 1 85 ? -0.420 18.841 -23.497 1.00 90.38 85 GLY A CA 1
ATOM 653 C C . GLY A 1 85 ? -1.205 18.063 -24.553 1.00 90.38 85 GLY A C 1
ATOM 654 O O . GLY A 1 85 ? -1.939 17.117 -24.269 1.00 90.38 85 GLY A O 1
ATOM 655 N N . GLY A 1 86 ? -1.046 18.463 -25.813 1.00 87.62 86 GLY A N 1
ATOM 656 C CA . GLY A 1 86 ? -1.741 17.845 -26.942 1.00 87.62 86 GLY A CA 1
ATOM 657 C C . GLY A 1 86 ? -3.202 18.286 -27.074 1.00 87.62 86 GLY A C 1
ATOM 658 O O . GLY A 1 86 ? -3.630 19.278 -26.491 1.00 87.62 86 GLY A O 1
ATOM 659 N N . LYS A 1 87 ? -3.977 17.549 -27.885 1.00 85.88 87 LYS A N 1
ATOM 660 C CA . LYS A 1 87 ? -5.342 17.950 -28.279 1.00 85.88 87 LYS A CA 1
ATOM 661 C C . LYS A 1 87 ? -6.302 18.077 -27.092 1.00 85.88 87 LYS A C 1
ATOM 663 O O . LYS A 1 87 ? -7.173 18.936 -27.142 1.00 85.88 87 LYS A O 1
ATOM 668 N N . ASP A 1 88 ? -6.124 17.265 -26.053 1.00 85.19 88 ASP A N 1
ATOM 669 C CA . ASP A 1 88 ? -6.976 17.273 -24.854 1.00 85.19 88 ASP A CA 1
ATOM 670 C C . ASP A 1 88 ? -6.761 18.532 -23.998 1.00 85.19 88 ASP A C 1
ATOM 672 O O . ASP A 1 88 ? -7.628 18.924 -23.225 1.00 85.19 88 ASP A O 1
ATOM 676 N N . PHE A 1 89 ? -5.622 19.205 -24.186 1.00 91.75 89 PHE A N 1
ATOM 677 C CA . PHE A 1 89 ? -5.270 20.483 -23.565 1.00 91.75 89 PHE A CA 1
ATOM 678 C C . PHE A 1 89 ? -5.455 21.657 -24.536 1.00 91.75 89 PHE A C 1
ATOM 680 O O . PHE A 1 89 ? -4.863 22.727 -24.374 1.00 91.75 89 PHE A O 1
ATOM 687 N N . ARG A 1 90 ? -6.287 21.476 -25.567 1.00 92.00 90 ARG A N 1
ATOM 688 C CA . ARG A 1 90 ? -6.713 22.551 -26.457 1.00 92.00 90 ARG A CA 1
ATOM 689 C C . ARG A 1 90 ? -8.004 23.170 -25.941 1.00 92.00 90 ARG A C 1
ATOM 691 O O . ARG A 1 90 ? -9.009 22.484 -25.793 1.00 92.00 90 ARG A O 1
ATOM 698 N N . TYR A 1 91 ? -7.988 24.481 -25.745 1.00 88.25 91 TYR A N 1
ATOM 699 C CA . TYR A 1 91 ? -9.135 25.241 -25.265 1.00 88.25 91 TYR A CA 1
ATOM 700 C C . TYR A 1 91 ? -9.534 26.329 -26.260 1.00 88.25 91 TYR A C 1
ATOM 702 O O . TYR A 1 91 ? -8.694 26.935 -26.933 1.00 88.25 91 TYR A O 1
ATOM 710 N N . GLN A 1 92 ? -10.839 26.573 -26.353 1.00 88.25 92 GLN A N 1
ATOM 711 C CA . GLN A 1 92 ? -11.400 27.681 -27.110 1.00 88.25 92 GLN A CA 1
ATOM 712 C C . GLN A 1 92 ? -12.190 28.573 -26.157 1.00 88.25 92 GLN A C 1
ATOM 714 O O . GLN A 1 92 ? -13.219 28.163 -25.624 1.00 88.25 92 GLN A O 1
ATOM 719 N N . TYR A 1 93 ? -11.719 29.803 -25.987 1.00 82.50 93 TYR A N 1
ATOM 720 C CA . TYR A 1 93 ? -12.395 30.812 -25.184 1.00 82.50 93 TYR A CA 1
ATOM 721 C C . TYR A 1 93 ? -13.731 31.232 -25.825 1.00 82.50 93 TYR A C 1
ATOM 723 O O . TYR A 1 93 ? -13.880 31.146 -27.052 1.00 82.50 93 TYR A O 1
ATOM 731 N N . PRO A 1 94 ? -14.688 31.772 -25.044 1.00 80.62 94 PRO A N 1
ATOM 732 C CA . PRO A 1 94 ? -15.981 32.232 -25.563 1.00 80.62 94 PRO A CA 1
ATOM 733 C C . PRO A 1 94 ? -15.885 33.267 -26.696 1.00 80.62 94 PRO A C 1
ATOM 735 O O . PRO A 1 94 ? -16.741 33.311 -27.575 1.00 80.62 94 PRO A O 1
ATOM 738 N N . ASN A 1 95 ? -14.820 34.075 -26.716 1.00 83.44 95 ASN A N 1
ATOM 739 C CA . ASN A 1 95 ? -14.539 35.055 -27.774 1.00 83.44 95 ASN A CA 1
ATOM 740 C C . ASN A 1 95 ? -13.967 34.436 -29.070 1.00 83.44 95 ASN A C 1
ATOM 742 O O . ASN A 1 95 ? -13.647 35.160 -30.010 1.00 83.44 95 ASN A O 1
ATOM 746 N N . GLY A 1 96 ? -13.824 33.109 -29.132 1.00 87.69 96 GLY A N 1
ATOM 747 C CA . GLY A 1 96 ? -13.318 32.374 -30.290 1.00 87.69 96 GLY A CA 1
ATOM 748 C C . GLY A 1 96 ? -11.798 32.217 -30.340 1.00 87.69 96 GLY A C 1
ATOM 749 O O . GLY A 1 96 ? -11.307 31.548 -31.248 1.00 87.69 96 GLY A O 1
ATOM 750 N N . HIS A 1 97 ? -11.046 32.784 -29.391 1.00 91.75 97 HIS A N 1
ATOM 751 C CA . HIS A 1 97 ? -9.598 32.585 -29.312 1.00 91.75 97 HIS A CA 1
ATOM 752 C C . HIS A 1 97 ? -9.270 31.134 -28.966 1.00 91.75 97 HIS A C 1
ATOM 754 O O . HIS A 1 97 ? -9.843 30.562 -28.038 1.00 91.75 97 HIS A O 1
ATOM 760 N N . LYS A 1 98 ? -8.320 30.546 -29.695 1.00 93.38 98 LYS A N 1
ATOM 761 C CA . LYS A 1 98 ? -7.885 29.162 -29.490 1.00 93.38 98 LYS A CA 1
ATOM 762 C C . LYS A 1 98 ? -6.481 29.117 -28.912 1.00 93.38 98 LYS A C 1
ATOM 764 O O . LYS A 1 98 ? -5.589 29.833 -29.379 1.00 93.38 98 LYS A O 1
ATOM 769 N N . VAL A 1 99 ? -6.283 28.244 -27.934 1.00 94.31 99 VAL A N 1
ATOM 770 C CA . VAL A 1 99 ? -4.981 27.957 -27.329 1.00 94.31 99 VAL A CA 1
ATOM 771 C C . VAL A 1 99 ? -4.788 26.453 -27.176 1.00 94.31 99 VAL A C 1
ATOM 773 O O . VAL A 1 99 ? -5.753 25.709 -27.011 1.00 94.31 99 VAL A O 1
ATOM 776 N N . GLU A 1 100 ? -3.546 25.997 -27.258 1.00 95.81 100 GLU A N 1
ATOM 777 C CA . GLU A 1 100 ? -3.140 24.647 -26.873 1.00 95.81 100 GLU A CA 1
ATOM 778 C C . GLU A 1 100 ? -2.058 24.766 -25.808 1.00 95.81 100 GLU A C 1
ATOM 780 O O . GLU A 1 100 ? -0.985 25.318 -26.068 1.00 95.81 100 GLU A O 1
ATOM 785 N N . TYR A 1 101 ? -2.374 24.299 -24.603 1.00 95.38 101 TYR A N 1
ATOM 786 C CA . TYR A 1 101 ? -1.481 24.413 -23.462 1.00 95.38 101 TYR A CA 1
ATOM 787 C C . TYR A 1 101 ? -0.437 23.295 -23.470 1.00 95.38 101 TYR A C 1
ATOM 789 O O . TYR A 1 101 ? -0.734 22.144 -23.793 1.00 95.38 101 TYR A O 1
ATOM 797 N N . ASN A 1 102 ? 0.777 23.633 -23.042 1.00 95.62 102 ASN A N 1
ATOM 798 C CA . ASN A 1 102 ? 1.759 22.672 -22.550 1.00 95.62 102 ASN A CA 1
ATOM 799 C C . ASN A 1 102 ? 2.019 22.988 -21.078 1.00 95.62 102 ASN A C 1
ATOM 801 O O . ASN A 1 102 ? 2.671 23.987 -20.771 1.00 95.62 102 ASN A O 1
ATOM 805 N N . VAL A 1 103 ? 1.447 22.186 -20.184 1.00 97.25 103 VAL A N 1
ATOM 806 C CA . VAL A 1 103 ? 1.373 22.471 -18.752 1.00 97.25 103 VAL A CA 1
ATOM 807 C C . VAL A 1 103 ? 2.427 21.688 -17.979 1.00 97.25 103 VAL A C 1
ATOM 809 O O . VAL A 1 103 ? 2.428 20.457 -17.987 1.00 97.25 103 VAL A O 1
ATOM 812 N N . PHE A 1 104 ? 3.248 22.408 -17.217 1.00 97.62 104 PHE A N 1
ATOM 813 C CA . PHE A 1 104 ? 4.070 21.856 -16.142 1.00 97.62 104 PHE A CA 1
ATOM 814 C C . PHE A 1 104 ? 3.306 21.966 -14.817 1.00 97.62 104 PHE A C 1
ATOM 816 O O . PHE A 1 104 ? 3.107 23.060 -14.289 1.00 97.62 104 PHE A O 1
ATOM 823 N N . LEU A 1 105 ? 2.847 20.835 -14.285 1.00 97.12 105 LEU A N 1
ATOM 824 C CA . LEU A 1 105 ? 2.093 20.778 -13.034 1.00 97.12 105 LEU A CA 1
ATOM 825 C C . LEU A 1 105 ? 3.045 20.572 -11.854 1.00 97.12 105 LEU A C 1
ATOM 827 O O . LEU A 1 105 ? 3.744 19.559 -11.800 1.00 97.12 105 LEU A O 1
ATOM 831 N N . PHE A 1 106 ? 3.048 21.488 -10.891 1.00 96.75 106 PHE A N 1
ATOM 832 C CA . PHE A 1 106 ? 3.881 21.416 -9.690 1.00 96.75 106 PHE A CA 1
ATOM 833 C C . PHE A 1 106 ? 3.054 21.126 -8.436 1.00 96.75 106 PHE A C 1
ATOM 835 O O . PHE A 1 106 ? 1.955 21.643 -8.271 1.00 96.75 106 PHE A O 1
ATOM 842 N N . GLU A 1 107 ? 3.614 20.349 -7.510 1.00 95.19 107 GLU A N 1
ATOM 843 C CA . GLU A 1 107 ? 3.169 20.337 -6.114 1.00 95.19 107 GLU A CA 1
ATOM 844 C C . GLU A 1 107 ? 3.883 21.488 -5.404 1.00 95.19 107 GLU A C 1
ATOM 846 O O . GLU A 1 107 ? 5.119 21.552 -5.391 1.00 95.19 107 GLU A O 1
ATOM 851 N N . CYS A 1 108 ? 3.110 22.376 -4.794 1.00 96.25 108 CYS A N 1
ATOM 852 C CA . CYS A 1 108 ? 3.587 23.591 -4.155 1.00 96.25 108 CYS A CA 1
ATOM 853 C C . CYS A 1 108 ? 3.224 23.589 -2.667 1.00 96.25 108 CYS A C 1
ATOM 855 O O . CYS A 1 108 ? 2.111 23.242 -2.274 1.00 96.25 108 CYS A O 1
ATOM 857 N N . VAL A 1 109 ? 4.166 24.009 -1.821 1.00 94.75 109 VAL A N 1
ATOM 858 C CA . VAL A 1 109 ? 3.935 24.145 -0.376 1.00 94.75 109 VAL A CA 1
ATOM 859 C C . VAL A 1 109 ? 3.771 25.616 -0.033 1.00 94.75 109 VAL A C 1
ATOM 861 O O . VAL A 1 109 ? 4.708 26.397 -0.215 1.00 94.75 109 VAL A O 1
ATOM 864 N N . ALA A 1 110 ? 2.606 25.980 0.505 1.00 94.06 110 ALA A N 1
ATOM 865 C CA . ALA A 1 110 ? 2.358 27.316 1.034 1.00 94.06 110 ALA A CA 1
ATOM 866 C C . ALA A 1 110 ? 3.240 27.593 2.262 1.00 94.06 110 ALA A C 1
ATOM 868 O O . ALA A 1 110 ? 3.240 26.831 3.230 1.00 94.06 110 ALA A O 1
ATOM 869 N N . GLN A 1 111 ? 3.992 28.691 2.210 1.00 92.38 111 GLN A N 1
ATOM 870 C CA . GLN A 1 111 ? 4.860 29.185 3.287 1.00 92.38 111 GLN A CA 1
ATOM 871 C C . GLN A 1 111 ? 4.246 30.382 4.030 1.00 92.38 111 GLN A C 1
ATOM 873 O O . GLN A 1 111 ? 4.735 30.772 5.088 1.00 92.38 111 GLN A O 1
ATOM 878 N N . GLY A 1 112 ? 3.179 30.971 3.487 1.00 89.62 112 GLY A N 1
ATOM 879 C CA . GLY A 1 112 ? 2.504 32.143 4.033 1.00 89.62 112 GLY A CA 1
ATOM 880 C C . GLY A 1 112 ? 1.603 32.808 2.992 1.00 89.62 112 GLY A C 1
ATOM 881 O O . GLY A 1 112 ? 1.324 32.222 1.946 1.00 89.62 112 GLY A O 1
ATOM 882 N N . GLY A 1 113 ? 1.184 34.040 3.275 1.00 88.56 113 GLY A N 1
ATOM 883 C CA . GLY A 1 113 ? 0.192 34.772 2.484 1.00 88.56 113 GLY A CA 1
ATOM 884 C C . GLY A 1 113 ? -1.221 34.639 3.047 1.00 88.56 113 GLY A C 1
ATOM 885 O O . GLY A 1 113 ? -1.484 33.812 3.924 1.00 88.56 113 GLY A O 1
ATOM 886 N N . GLU A 1 114 ? -2.120 35.480 2.550 1.00 87.94 114 GLU A N 1
ATOM 887 C CA . GLU A 1 114 ? -3.548 35.430 2.857 1.00 87.94 114 GLU A CA 1
ATOM 888 C C . GLU A 1 114 ? -4.287 34.983 1.600 1.00 87.94 114 GLU A C 1
ATOM 890 O O . GLU A 1 114 ? -3.992 35.471 0.512 1.00 87.94 114 GLU A O 1
ATOM 895 N N . LEU A 1 115 ? -5.218 34.034 1.748 1.00 89.62 115 LEU A N 1
ATOM 896 C CA . LEU A 1 115 ? -5.990 33.507 0.626 1.00 89.62 115 LEU A CA 1
ATOM 897 C C . LEU A 1 115 ? -6.987 34.568 0.154 1.00 89.62 115 LEU A C 1
ATOM 899 O O . LEU A 1 115 ? -8.111 34.647 0.649 1.00 89.62 115 LEU A O 1
ATOM 903 N N . ASN A 1 116 ? -6.538 35.401 -0.770 1.00 83.12 116 ASN A N 1
ATOM 904 C CA . ASN A 1 116 ? -7.300 36.486 -1.349 1.00 83.12 116 ASN A CA 1
ATOM 905 C C . ASN A 1 116 ? -6.733 36.741 -2.750 1.00 83.12 116 ASN A C 1
ATOM 907 O O . ASN A 1 116 ? -5.552 37.088 -2.846 1.00 83.12 116 ASN A O 1
ATOM 911 N N . PRO A 1 117 ? -7.521 36.548 -3.822 1.00 74.94 117 PRO A N 1
ATOM 912 C CA . PRO A 1 117 ? -7.025 36.778 -5.169 1.00 74.94 117 PRO A CA 1
ATOM 913 C C . PRO A 1 117 ? -6.583 38.237 -5.304 1.00 74.94 117 PRO A C 1
ATOM 915 O O . PRO A 1 117 ? -7.286 39.157 -4.876 1.00 74.94 117 PRO A O 1
ATOM 918 N N . ILE A 1 118 ? -5.388 38.449 -5.854 1.00 74.56 118 ILE A N 1
ATOM 919 C CA . ILE A 1 118 ? -4.868 39.798 -6.109 1.00 74.56 118 ILE A CA 1
ATOM 920 C C . ILE A 1 118 ? -5.428 40.311 -7.437 1.00 74.56 118 ILE A C 1
ATOM 922 O O . ILE A 1 118 ? -5.595 41.519 -7.626 1.00 74.56 118 ILE A O 1
ATOM 926 N N . ASP A 1 119 ? -5.756 39.394 -8.346 1.00 70.94 119 ASP A N 1
ATOM 927 C CA . ASP A 1 119 ? -6.382 39.721 -9.610 1.00 70.94 119 ASP A CA 1
ATOM 928 C C . ASP A 1 119 ? -7.916 39.722 -9.592 1.00 70.94 119 ASP A C 1
ATOM 930 O O . ASP A 1 119 ? -8.578 39.227 -8.685 1.00 70.94 119 ASP A O 1
ATOM 934 N N . SER A 1 120 ? -8.490 40.344 -10.623 1.00 68.69 120 SER A N 1
ATOM 935 C CA . SER A 1 120 ? -9.937 40.463 -10.804 1.00 68.69 120 SER A CA 1
ATOM 936 C C . SER A 1 120 ? -10.559 39.293 -11.572 1.00 68.69 120 SER A C 1
ATOM 938 O O . SER A 1 120 ? -11.742 39.365 -11.901 1.00 68.69 120 SER A O 1
ATOM 940 N N . GLU A 1 121 ? -9.772 38.282 -11.953 1.00 71.00 121 GLU A N 1
ATOM 941 C CA . GLU A 1 121 ? -10.247 37.160 -12.776 1.00 71.00 121 GLU A CA 1
ATOM 942 C C . GLU A 1 121 ? -10.790 36.018 -11.924 1.00 71.00 121 GLU A C 1
ATOM 944 O O . GLU A 1 121 ? -11.680 35.290 -12.360 1.00 71.00 121 GLU A O 1
ATOM 949 N N . THR A 1 122 ? -10.294 35.878 -10.699 1.00 77.44 122 THR A N 1
ATOM 950 C CA . THR A 1 122 ? -10.735 34.831 -9.785 1.00 77.44 122 THR A CA 1
ATOM 951 C C . THR A 1 122 ? -11.973 35.269 -9.007 1.00 77.44 122 THR A C 1
ATOM 953 O O . THR A 1 122 ? -11.930 36.188 -8.192 1.00 77.44 122 THR A O 1
ATOM 956 N N . ALA A 1 123 ? -13.095 34.584 -9.235 1.00 81.44 123 ALA A N 1
ATOM 957 C CA . ALA A 1 123 ? -14.349 34.853 -8.534 1.00 81.44 123 ALA A CA 1
ATOM 958 C C . ALA A 1 123 ? -14.432 34.122 -7.185 1.00 81.44 123 ALA A C 1
ATOM 960 O O . ALA A 1 123 ? -15.007 34.646 -6.232 1.00 81.44 123 ALA A O 1
ATOM 961 N N . GLU A 1 124 ? -13.876 32.910 -7.099 1.00 89.44 124 GLU A N 1
ATOM 962 C CA . GLU A 1 124 ? -13.874 32.105 -5.876 1.00 89.44 124 GLU A CA 1
ATOM 963 C C . GLU A 1 124 ? -12.601 31.253 -5.767 1.00 89.44 124 GLU A C 1
ATOM 965 O O . GLU A 1 124 ? -12.149 30.663 -6.748 1.00 89.44 124 GLU A O 1
ATOM 970 N N . LEU A 1 125 ? -12.064 31.152 -4.547 1.00 92.62 125 LEU A N 1
ATOM 971 C CA . LEU A 1 125 ? -11.004 30.223 -4.153 1.00 92.62 125 LEU A CA 1
ATOM 972 C C . LEU A 1 125 ? -11.547 29.284 -3.079 1.00 92.62 125 LEU A C 1
ATOM 974 O O . LEU A 1 125 ? -12.102 29.744 -2.078 1.00 92.62 125 LEU A O 1
ATOM 978 N N . ARG A 1 126 ? -11.373 27.971 -3.252 1.00 94.12 126 ARG A N 1
ATOM 979 C CA . ARG A 1 126 ? -11.868 26.989 -2.279 1.00 94.12 126 ARG A CA 1
ATOM 980 C C . ARG A 1 126 ? -10.985 25.749 -2.204 1.00 94.12 126 ARG A C 1
ATOM 982 O O . ARG A 1 126 ? -10.477 25.264 -3.210 1.00 94.12 126 ARG A O 1
ATOM 989 N N . TYR A 1 127 ? -10.844 25.230 -0.987 1.00 94.69 127 TYR A N 1
ATOM 990 C CA . TYR A 1 127 ? -10.238 23.930 -0.726 1.00 94.69 127 TYR A CA 1
ATOM 991 C C . TYR A 1 127 ? -11.282 22.812 -0.822 1.00 94.69 127 TYR A C 1
ATOM 993 O O . TYR A 1 127 ? -12.356 22.923 -0.232 1.00 94.69 127 TYR A O 1
ATOM 1001 N N . PHE A 1 128 ? -10.949 21.734 -1.529 1.00 93.88 128 PHE A N 1
ATOM 1002 C CA . PHE A 1 128 ? -11.783 20.537 -1.657 1.00 93.88 128 PHE A CA 1
ATOM 1003 C C . PHE A 1 128 ? -11.007 19.284 -1.253 1.00 93.88 128 PHE A C 1
ATOM 1005 O O . PHE A 1 128 ? -9.804 19.185 -1.505 1.00 93.88 128 PHE A O 1
ATOM 1012 N N . LYS A 1 129 ? -11.688 18.289 -0.678 1.00 88.56 129 LYS A N 1
ATOM 1013 C CA . LYS A 1 129 ? -11.110 16.941 -0.579 1.00 88.56 129 LYS A CA 1
ATOM 1014 C C . LYS A 1 129 ? -10.926 16.358 -1.978 1.00 88.56 129 LYS A C 1
ATOM 1016 O O . LYS A 1 129 ? -11.685 16.690 -2.886 1.00 88.56 129 LYS A O 1
ATOM 1021 N N . ALA A 1 130 ? -9.945 15.474 -2.151 1.00 83.50 130 ALA A N 1
ATOM 1022 C CA . ALA A 1 130 ? -9.658 14.876 -3.454 1.00 83.50 130 ALA A CA 1
ATOM 1023 C C . ALA A 1 130 ? -10.866 14.097 -4.010 1.00 83.50 130 ALA A C 1
ATOM 1025 O O . ALA A 1 130 ? -11.140 14.139 -5.204 1.00 83.50 130 ALA A O 1
ATOM 1026 N N . GLU A 1 131 ? -11.635 13.446 -3.138 1.00 78.94 131 GLU A N 1
ATOM 1027 C CA . GLU A 1 131 ? -12.821 12.660 -3.495 1.00 78.94 131 GLU A CA 1
ATOM 1028 C C . GLU A 1 131 ? -14.030 13.533 -3.871 1.00 78.94 131 GLU A C 1
ATOM 1030 O O . GLU A 1 131 ? -14.940 13.071 -4.565 1.00 78.94 131 GLU A O 1
ATOM 1035 N N . GLU A 1 132 ? -14.019 14.786 -3.412 1.00 87.12 132 GLU A N 1
ATOM 1036 C CA . GLU A 1 132 ? -15.067 15.800 -3.574 1.00 87.12 132 GLU A CA 1
ATOM 1037 C C . GLU A 1 132 ? -14.636 16.901 -4.563 1.00 87.12 132 GLU A C 1
ATOM 1039 O O . GLU A 1 132 ? -15.255 17.965 -4.618 1.00 87.12 132 GLU A O 1
ATOM 1044 N N . MET A 1 133 ? -13.552 16.680 -5.320 1.00 86.88 133 MET A N 1
ATOM 1045 C CA . MET A 1 133 ? -13.006 17.693 -6.218 1.00 86.88 133 MET A CA 1
ATOM 1046 C C . MET A 1 133 ? -14.012 18.073 -7.319 1.00 86.88 133 MET A C 1
ATOM 1048 O O . MET A 1 133 ? -14.724 17.203 -7.836 1.00 86.88 133 MET A O 1
ATOM 1052 N N . PRO A 1 134 ? -14.068 19.357 -7.712 1.00 89.75 134 PRO A N 1
ATOM 1053 C CA . PRO A 1 134 ? -14.939 19.792 -8.792 1.00 89.75 134 PRO A CA 1
ATOM 1054 C C . PRO A 1 134 ? -14.452 19.267 -10.149 1.00 89.75 134 PRO A C 1
ATOM 1056 O O . PRO A 1 134 ? -13.287 18.900 -10.322 1.00 89.75 134 PRO A O 1
ATOM 1059 N N . GLU A 1 135 ? -15.335 19.285 -11.149 1.00 87.06 135 GLU A N 1
ATOM 1060 C CA . GLU A 1 135 ? -14.902 19.089 -12.531 1.00 87.06 135 GLU A CA 1
ATOM 1061 C C . GLU A 1 135 ? -13.983 20.226 -12.977 1.00 87.06 135 GLU A C 1
ATOM 1063 O O . GLU A 1 135 ? -14.290 21.407 -12.780 1.00 87.06 135 GLU A O 1
ATOM 1068 N N . LEU A 1 136 ? -12.882 19.855 -13.630 1.00 89.81 136 LEU A N 1
ATOM 1069 C CA . LEU A 1 136 ? -11.888 20.802 -14.110 1.00 89.81 136 LEU A CA 1
ATOM 1070 C C . LEU A 1 136 ? -12.084 21.134 -15.589 1.00 89.81 136 LEU A C 1
ATOM 1072 O O . LEU A 1 136 ? -12.564 20.312 -16.373 1.00 89.81 136 LEU A O 1
ATOM 1076 N N . ALA A 1 137 ? -11.693 22.350 -15.971 1.00 84.88 137 ALA A N 1
ATOM 1077 C CA . ALA A 1 137 ? -11.702 22.792 -17.366 1.00 84.88 137 ALA A CA 1
ATOM 1078 C C . ALA A 1 137 ? -10.728 21.987 -18.245 1.00 84.88 137 ALA A C 1
ATOM 1080 O O . ALA A 1 137 ? -11.032 21.703 -19.402 1.00 84.88 137 ALA A O 1
ATOM 1081 N N . LEU A 1 138 ? -9.575 21.609 -17.686 1.00 88.12 138 LEU A N 1
ATOM 1082 C CA . LEU A 1 138 ? -8.569 20.774 -18.339 1.00 88.12 138 LEU A CA 1
ATOM 1083 C C . LEU A 1 138 ? -8.590 19.353 -17.752 1.00 88.12 138 LEU A C 1
ATOM 1085 O O . LEU A 1 138 ? -8.784 19.202 -16.542 1.00 88.12 138 LEU A O 1
ATOM 1089 N N . PRO A 1 139 ? -8.366 18.310 -18.571 1.00 87.69 139 PRO A N 1
ATOM 1090 C CA . PRO A 1 139 ? -8.541 16.916 -18.171 1.00 87.69 139 PRO A CA 1
ATOM 1091 C C . PRO A 1 139 ? -7.309 16.373 -17.432 1.00 87.69 139 PRO A C 1
ATOM 1093 O O . PRO A 1 139 ? -6.663 15.423 -17.876 1.00 87.69 139 PRO A O 1
ATOM 1096 N N . TYR A 1 140 ? -6.960 16.976 -16.294 1.00 87.50 140 TYR A N 1
ATOM 1097 C CA . TYR A 1 140 ? -5.940 16.407 -15.416 1.00 87.50 140 TYR A CA 1
ATOM 1098 C C . TYR A 1 140 ? -6.437 15.073 -14.841 1.00 87.50 140 TYR A C 1
ATOM 1100 O O . TYR A 1 140 ? -7.542 15.023 -14.290 1.00 87.50 140 TYR A O 1
ATOM 1108 N N . PRO A 1 141 ? -5.641 13.996 -14.921 1.00 82.12 141 PRO A N 1
ATOM 1109 C CA . PRO A 1 141 ? -6.019 12.724 -14.325 1.00 82.12 141 PRO A CA 1
ATOM 1110 C C . PRO A 1 141 ? -6.289 12.818 -12.816 1.00 82.12 141 PRO A C 1
ATOM 1112 O O . PRO A 1 141 ? -5.474 13.350 -12.061 1.00 82.12 141 PRO A O 1
ATOM 1115 N N . LYS A 1 142 ? -7.418 12.258 -12.357 1.00 80.25 142 LYS A N 1
ATOM 1116 C CA . LYS A 1 142 ? -7.872 12.388 -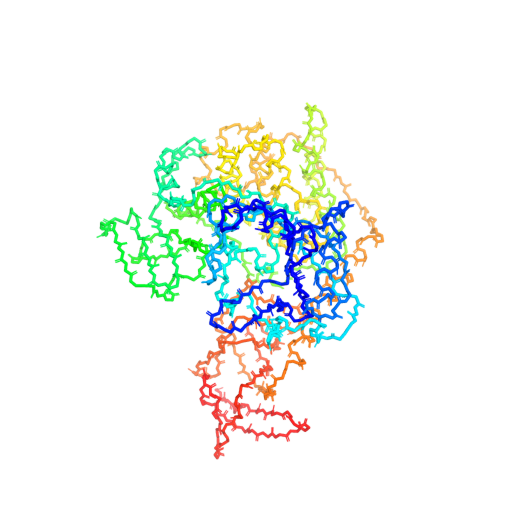10.959 1.00 80.25 142 LYS A CA 1
ATOM 1117 C C . LYS A 1 142 ? -6.890 11.803 -9.938 1.00 80.25 142 LYS A C 1
ATOM 1119 O O . LYS A 1 142 ? -6.717 12.376 -8.863 1.00 80.25 142 LYS A O 1
ATOM 1124 N N . PHE A 1 143 ? -6.206 10.706 -10.275 1.00 77.62 143 PHE A N 1
ATOM 1125 C CA . PHE A 1 143 ? -5.231 10.064 -9.384 1.00 77.62 143 PHE A CA 1
ATOM 1126 C C . PHE A 1 143 ? -4.081 11.008 -8.973 1.00 77.62 143 PHE A C 1
ATOM 1128 O O . PHE A 1 143 ? -3.459 10.802 -7.930 1.00 77.62 143 PHE A O 1
ATOM 1135 N N . LEU A 1 144 ? -3.822 12.080 -9.739 1.00 84.94 144 LEU A N 1
ATOM 1136 C CA . LEU A 1 144 ? -2.820 13.096 -9.399 1.00 84.94 144 LEU A CA 1
ATOM 1137 C C . LEU A 1 144 ? -3.157 13.857 -8.110 1.00 84.94 144 LEU A C 1
ATOM 1139 O O . LEU A 1 144 ? -2.269 14.373 -7.433 1.00 84.94 144 LEU A O 1
ATOM 1143 N N . PHE A 1 145 ? -4.433 13.884 -7.736 1.00 85.81 145 PHE A N 1
ATOM 1144 C CA . PHE A 1 145 ? -4.939 14.619 -6.585 1.00 85.81 145 PHE A CA 1
ATOM 1145 C C . PHE A 1 145 ? -5.032 13.764 -5.310 1.00 85.81 145 PHE A C 1
ATOM 1147 O O . PHE A 1 145 ? -5.107 14.324 -4.214 1.00 85.81 145 PHE A O 1
ATOM 1154 N N . LEU A 1 146 ? -4.936 12.436 -5.401 1.00 77.94 146 LEU A N 1
ATOM 1155 C CA . LEU A 1 146 ? -4.970 11.541 -4.236 1.00 77.94 146 LEU A CA 1
ATOM 1156 C C . LEU A 1 146 ? -3.673 11.654 -3.406 1.00 77.94 146 LEU A C 1
ATOM 1158 O O . LEU A 1 146 ? -2.583 11.822 -3.959 1.00 77.94 146 LEU A O 1
ATOM 1162 N N . GLN A 1 147 ? -3.788 11.617 -2.071 1.00 57.25 147 GLN A N 1
ATOM 1163 C CA . GLN A 1 147 ? -2.619 11.609 -1.179 1.00 57.25 147 GLN A CA 1
ATOM 1164 C C . GLN A 1 147 ? -1.809 10.310 -1.372 1.00 57.25 147 GLN A C 1
ATOM 1166 O O . GLN A 1 147 ? -2.385 9.261 -1.629 1.00 57.25 147 GLN A O 1
ATOM 1171 N N . ASP A 1 148 ? -0.480 10.411 -1.248 1.00 51.00 148 ASP A N 1
ATOM 1172 C CA . ASP A 1 148 ? 0.522 9.322 -1.274 1.00 51.00 148 ASP A CA 1
ATOM 1173 C C . ASP A 1 148 ? 1.031 8.757 -2.617 1.00 51.00 148 ASP A C 1
ATOM 1175 O O . ASP A 1 148 ? 1.932 7.921 -2.590 1.00 51.00 148 ASP A O 1
ATOM 1179 N N . ASN A 1 149 ? 0.610 9.247 -3.790 1.00 50.31 149 ASN A N 1
ATOM 1180 C CA . ASN A 1 149 ? 0.954 8.548 -5.047 1.00 50.31 149 ASN A CA 1
ATOM 1181 C C . ASN A 1 149 ? 2.088 9.098 -5.919 1.00 50.31 149 ASN A C 1
ATOM 1183 O O . ASN A 1 149 ? 2.477 8.436 -6.879 1.00 50.31 149 ASN A O 1
ATOM 1187 N N . HIS A 1 150 ? 2.704 10.236 -5.600 1.00 55.28 150 HIS A N 1
ATOM 1188 C CA . HIS A 1 150 ? 3.714 10.798 -6.509 1.00 55.28 150 HIS A CA 1
ATOM 1189 C C . HIS A 1 150 ? 5.112 10.666 -5.926 1.00 55.28 150 HIS A C 1
ATOM 1191 O O . HIS A 1 150 ? 5.686 11.654 -5.466 1.00 55.28 150 HIS A O 1
ATOM 1197 N N . ALA A 1 151 ? 5.713 9.476 -6.014 1.00 56.34 151 ALA A N 1
ATOM 1198 C CA . ALA A 1 151 ? 7.173 9.346 -5.938 1.00 56.34 151 ALA A CA 1
ATOM 1199 C C . ALA A 1 151 ? 7.829 9.902 -7.217 1.00 56.34 151 ALA A C 1
ATOM 1201 O O . ALA A 1 151 ? 8.791 10.665 -7.140 1.00 56.34 151 ALA A O 1
ATOM 1202 N N . GLU A 1 152 ? 7.196 9.715 -8.379 1.00 71.31 152 GLU A N 1
ATOM 1203 C CA . GLU A 1 152 ? 7.736 10.080 -9.702 1.00 71.31 152 GLU A CA 1
ATOM 1204 C C . GLU A 1 152 ? 6.883 11.129 -10.438 1.00 71.31 152 GLU A C 1
ATOM 1206 O O . GLU A 1 152 ? 5.782 11.456 -9.992 1.00 71.31 152 GLU A O 1
ATOM 1211 N N . THR A 1 153 ? 7.436 11.752 -11.480 1.00 85.44 153 THR A N 1
ATOM 1212 C CA . THR A 1 153 ? 6.724 12.714 -12.339 1.00 85.44 153 THR A CA 1
ATOM 1213 C C . THR A 1 153 ? 5.894 11.955 -13.372 1.00 85.44 153 THR A C 1
ATOM 1215 O O . THR A 1 153 ? 6.423 11.078 -14.050 1.00 85.44 153 THR A O 1
ATOM 1218 N N . TYR A 1 154 ? 4.623 12.316 -13.535 1.00 83.88 154 TYR A N 1
ATOM 1219 C CA . TYR A 1 154 ? 3.758 11.765 -14.573 1.00 83.88 154 TYR A CA 1
ATOM 1220 C C . TYR A 1 154 ? 3.980 12.463 -15.921 1.00 83.88 154 TYR A C 1
ATOM 1222 O O . TYR A 1 154 ? 3.888 13.685 -16.031 1.00 83.88 154 TYR A O 1
ATOM 1230 N N . PHE A 1 155 ? 4.230 11.696 -16.975 1.00 83.69 155 PHE A N 1
ATOM 1231 C CA . PHE A 1 155 ? 4.378 12.230 -18.328 1.00 83.69 155 PHE A CA 1
ATOM 1232 C C . PHE A 1 155 ? 3.200 11.766 -19.170 1.00 83.69 155 PHE A C 1
ATOM 1234 O O . PHE A 1 155 ? 3.091 10.575 -19.458 1.00 83.69 155 PHE A O 1
ATOM 1241 N N . GLN A 1 156 ? 2.330 12.695 -19.577 1.00 78.25 156 GLN A N 1
ATOM 1242 C CA . GLN A 1 156 ? 1.193 12.350 -20.423 1.00 78.25 156 GLN A CA 1
ATOM 1243 C C . GLN A 1 156 ? 1.675 11.724 -21.740 1.00 78.25 156 GLN A C 1
ATOM 1245 O O . GLN A 1 156 ? 2.487 12.304 -22.466 1.00 78.25 156 GLN A O 1
ATOM 1250 N N . ARG A 1 157 ? 1.133 10.550 -22.070 1.00 70.62 157 ARG A N 1
ATOM 1251 C CA . ARG A 1 157 ? 1.281 9.887 -23.374 1.00 70.62 157 ARG A CA 1
ATOM 1252 C C . ARG A 1 157 ? -0.078 9.890 -24.093 1.00 70.62 157 ARG A C 1
ATOM 1254 O O . ARG A 1 157 ? -1.115 10.030 -23.452 1.00 70.62 157 ARG A O 1
ATOM 1261 N N . LYS A 1 158 ? -0.073 9.869 -25.431 1.00 60.75 158 LYS A N 1
ATOM 1262 C CA . LYS A 1 158 ? -1.274 10.085 -26.262 1.00 60.75 158 LYS A CA 1
ATOM 1263 C C . LYS A 1 158 ? -2.237 8.888 -26.252 1.00 60.75 158 LYS A C 1
ATOM 1265 O O . LYS A 1 158 ? -1.777 7.758 -26.293 1.00 60.75 158 LYS A O 1
ATOM 1270 N N . GLU A 1 159 ? -3.525 9.236 -26.352 1.00 50.84 159 GLU A N 1
ATOM 1271 C CA . GLU A 1 159 ? -4.749 8.427 -26.508 1.00 50.84 159 GLU A CA 1
ATOM 1272 C C . GLU A 1 159 ? -5.106 7.513 -25.328 1.00 50.84 159 GLU A C 1
ATOM 1274 O O . GLU A 1 159 ? -4.899 6.311 -25.337 1.00 50.84 159 GLU A O 1
ATOM 1279 N N . SER A 1 160 ? -5.826 8.101 -24.370 1.00 47.59 160 SER A N 1
ATOM 1280 C CA . SER A 1 160 ? -6.770 7.463 -23.440 1.00 47.59 160 SER A CA 1
ATOM 1281 C C . SER A 1 160 ? -7.951 6.756 -24.145 1.00 47.59 160 SER A C 1
ATOM 1283 O O . SER A 1 160 ? -9.040 6.636 -23.582 1.00 47.59 160 SER A O 1
ATOM 1285 N N . GLY A 1 161 ? -7.752 6.287 -25.382 1.00 48.53 161 GLY A N 1
ATOM 1286 C CA . GLY A 1 161 ? -8.687 5.449 -26.123 1.00 48.53 161 GLY A CA 1
ATOM 1287 C C . GLY A 1 161 ? -8.709 4.050 -25.520 1.00 48.53 161 GLY A C 1
ATOM 1288 O O . GLY A 1 161 ? -8.039 3.154 -26.012 1.00 48.53 161 GLY A O 1
ATOM 1289 N N . ASP A 1 162 ? -9.469 3.921 -24.432 1.00 59.97 162 ASP A N 1
ATOM 1290 C CA . ASP A 1 162 ? -9.716 2.726 -23.628 1.00 59.97 162 ASP A CA 1
ATOM 1291 C C . ASP A 1 162 ? -8.448 1.976 -23.186 1.00 59.97 162 ASP A C 1
ATOM 1293 O O . ASP A 1 162 ? -8.204 0.837 -23.584 1.00 59.97 162 ASP A O 1
ATOM 1297 N N . ILE A 1 163 ? -7.695 2.582 -22.260 1.00 64.44 163 ILE A N 1
ATOM 1298 C CA . ILE A 1 163 ? -6.592 1.940 -21.512 1.00 64.44 163 ILE A CA 1
ATOM 1299 C C . ILE A 1 163 ? -6.994 0.532 -21.017 1.00 64.44 163 ILE A C 1
ATOM 1301 O O . ILE A 1 163 ? -6.192 -0.400 -21.032 1.00 64.44 163 ILE A O 1
ATOM 1305 N N . TYR A 1 164 ? -8.261 0.337 -20.633 1.00 66.81 164 TYR A N 1
ATOM 1306 C CA . TYR A 1 164 ? -8.769 -0.974 -20.228 1.00 66.81 164 TYR A CA 1
ATOM 1307 C C . TYR A 1 164 ? -8.998 -1.938 -21.404 1.00 66.81 164 TYR A C 1
ATOM 1309 O O . TYR A 1 164 ? -8.771 -3.129 -21.230 1.00 66.81 164 TYR A O 1
ATOM 1317 N N . ASN A 1 165 ? -9.389 -1.481 -22.601 1.00 69.88 165 ASN A N 1
ATOM 1318 C CA . ASN A 1 165 ? -9.502 -2.356 -23.777 1.00 69.88 165 ASN A CA 1
ATOM 1319 C C . ASN A 1 165 ? -8.131 -2.873 -24.213 1.00 69.88 165 ASN A C 1
ATOM 1321 O O . ASN A 1 165 ? -8.012 -4.039 -24.598 1.00 69.88 165 ASN A O 1
ATOM 1325 N N . GLU A 1 166 ? -7.093 -2.039 -24.118 1.00 68.62 166 GLU A N 1
ATOM 1326 C CA . GLU A 1 166 ? -5.714 -2.485 -24.320 1.00 68.62 166 GLU A CA 1
ATOM 1327 C C . GLU A 1 166 ? -5.310 -3.489 -23.238 1.00 68.62 166 GLU A C 1
ATOM 1329 O O . GLU A 1 166 ? -4.935 -4.611 -23.585 1.00 68.62 166 GLU A O 1
ATOM 1334 N N . ALA A 1 167 ? -5.526 -3.178 -21.954 1.00 70.25 167 ALA A N 1
ATOM 1335 C CA . ALA A 1 167 ? -5.260 -4.112 -20.857 1.00 70.25 167 ALA A CA 1
ATOM 1336 C C . ALA A 1 167 ? -5.976 -5.469 -21.046 1.00 70.25 167 ALA A C 1
ATOM 1338 O O . ALA A 1 167 ? -5.353 -6.520 -20.903 1.00 70.25 167 ALA A O 1
ATOM 1339 N N . ILE A 1 168 ? -7.253 -5.479 -21.454 1.00 74.44 168 ILE A N 1
ATOM 1340 C CA . ILE A 1 168 ? -8.037 -6.699 -21.735 1.00 74.44 168 ILE A CA 1
ATOM 1341 C C . ILE A 1 168 ? -7.466 -7.471 -22.918 1.00 74.44 168 ILE A C 1
ATOM 1343 O O . ILE A 1 168 ? -7.295 -8.690 -22.842 1.00 74.44 168 ILE A O 1
ATOM 1347 N N . LYS A 1 169 ? -7.176 -6.784 -24.026 1.00 72.06 169 LYS A N 1
ATOM 1348 C CA . LYS A 1 169 ? -6.594 -7.407 -25.220 1.00 72.06 169 LYS A CA 1
ATOM 1349 C C . LYS A 1 169 ? -5.241 -8.043 -24.906 1.00 72.06 169 LYS A C 1
ATOM 1351 O O . LYS A 1 169 ? -4.889 -9.056 -25.505 1.00 72.06 169 LYS A O 1
ATOM 1356 N N . ASN A 1 170 ? -4.518 -7.452 -23.964 1.00 70.81 170 ASN A N 1
ATOM 1357 C CA . ASN A 1 170 ? -3.191 -7.856 -23.535 1.00 70.81 170 ASN A CA 1
ATOM 1358 C C . ASN A 1 170 ? -3.192 -8.913 -22.419 1.00 70.81 170 ASN A C 1
ATOM 1360 O O . ASN A 1 170 ? -2.158 -9.536 -22.183 1.00 70.81 170 ASN A O 1
ATOM 1364 N N . LEU A 1 171 ? -4.345 -9.210 -21.804 1.00 74.31 171 LEU A N 1
ATOM 1365 C CA . LEU A 1 171 ? -4.566 -10.359 -20.910 1.00 74.31 171 LEU A CA 1
ATOM 1366 C C . LEU A 1 171 ? -4.599 -11.687 -21.686 1.00 74.31 171 LEU A C 1
ATOM 1368 O O . LEU A 1 171 ? -5.543 -12.485 -21.593 1.00 74.31 171 LEU A O 1
ATOM 1372 N N . THR A 1 172 ? -3.560 -11.933 -22.472 1.00 66.31 172 THR A N 1
ATOM 1373 C CA . THR A 1 172 ? -3.345 -13.162 -23.226 1.00 66.31 172 THR A CA 1
ATOM 1374 C C . THR A 1 172 ? -2.067 -13.812 -22.735 1.00 66.31 172 THR A C 1
ATOM 1376 O O . THR A 1 172 ? -1.020 -13.178 -22.748 1.00 66.31 172 THR A O 1
ATOM 1379 N N . ASN A 1 173 ? -2.159 -15.089 -22.355 1.00 74.88 173 ASN A N 1
ATOM 1380 C CA . ASN A 1 173 ? -1.034 -15.908 -21.908 1.00 74.88 173 ASN A CA 1
ATOM 1381 C C . ASN A 1 173 ? -0.334 -15.381 -20.640 1.00 74.88 173 ASN A C 1
ATOM 1383 O O . ASN A 1 173 ? 0.777 -14.899 -20.723 1.00 74.88 173 ASN A O 1
ATOM 1387 N N . LEU A 1 174 ? -0.936 -15.534 -19.455 1.00 88.62 174 LEU A N 1
ATOM 1388 C CA . LEU A 1 174 ? -0.279 -15.197 -18.175 1.00 88.62 174 LEU A CA 1
ATOM 1389 C C . LEU A 1 174 ? 0.754 -16.250 -17.716 1.00 88.62 174 LEU A C 1
ATOM 1391 O O . LEU A 1 174 ? 1.444 -16.069 -16.711 1.00 88.62 174 LEU A O 1
ATOM 1395 N N . THR A 1 175 ? 0.883 -17.358 -18.455 1.00 88.69 175 THR A N 1
ATOM 1396 C CA . THR A 1 175 ? 1.697 -18.514 -18.048 1.00 88.69 175 THR A CA 1
ATOM 1397 C C . THR A 1 175 ? 3.205 -18.253 -18.074 1.00 88.69 175 THR A C 1
ATOM 1399 O O . THR A 1 175 ? 3.955 -18.978 -17.421 1.00 88.69 175 THR A O 1
ATOM 1402 N N . HIS A 1 176 ? 3.673 -17.215 -18.781 1.00 89.62 176 HIS A N 1
ATOM 1403 C CA . HIS A 1 176 ? 5.088 -16.818 -18.744 1.00 89.62 176 HIS A CA 1
ATOM 1404 C C . HIS A 1 176 ? 5.465 -16.092 -17.452 1.00 89.62 176 HIS A C 1
ATOM 1406 O O . HIS A 1 176 ? 6.641 -16.098 -17.082 1.00 89.62 176 HIS A O 1
ATOM 1412 N N . TYR A 1 177 ? 4.501 -15.492 -16.746 1.00 93.50 177 TYR A N 1
ATOM 1413 C CA . TYR A 1 177 ? 4.757 -14.930 -15.422 1.00 93.50 177 TYR A CA 1
ATOM 1414 C C . TYR A 1 177 ? 4.847 -16.029 -14.365 1.00 93.50 177 TYR A C 1
ATOM 1416 O O . TYR A 1 177 ? 5.748 -16.002 -13.523 1.00 93.50 177 TYR A O 1
ATOM 1424 N N . TRP A 1 178 ? 3.954 -17.020 -14.436 1.00 96.06 178 TRP A N 1
ATOM 1425 C CA . TRP A 1 178 ? 3.929 -18.152 -13.517 1.00 96.06 178 TRP A CA 1
ATOM 1426 C C . TRP A 1 178 ? 3.390 -19.428 -14.190 1.00 96.06 178 TRP A C 1
ATOM 1428 O O . TRP A 1 178 ? 2.339 -19.372 -14.834 1.00 96.06 178 TRP A O 1
ATOM 1438 N N . PRO A 1 179 ? 4.049 -20.597 -14.027 1.00 94.62 179 PRO A N 1
ATOM 1439 C CA . PRO A 1 179 ? 3.617 -21.843 -14.658 1.00 94.62 179 PRO A CA 1
ATOM 1440 C C . PRO A 1 179 ? 2.164 -22.213 -14.328 1.00 94.62 179 PRO A C 1
ATOM 1442 O O . PRO A 1 179 ? 1.793 -22.378 -13.165 1.00 94.62 179 PRO A O 1
ATOM 1445 N N . GLY A 1 180 ? 1.338 -22.354 -15.367 1.00 93.00 180 GLY A N 1
ATOM 1446 C CA . GLY A 1 180 ? -0.079 -22.707 -15.234 1.00 93.00 180 GLY A CA 1
ATOM 1447 C C . GLY A 1 180 ? -0.989 -21.579 -14.741 1.00 93.00 180 GLY A C 1
ATOM 1448 O O . GLY A 1 180 ? -2.131 -21.861 -14.400 1.00 93.00 180 GLY A O 1
ATOM 1449 N N . PHE A 1 181 ? -0.511 -20.330 -14.688 1.00 95.31 181 PHE A N 1
ATOM 1450 C CA . PHE A 1 181 ? -1.313 -19.191 -14.244 1.00 95.31 181 PHE A CA 1
ATOM 1451 C C . PHE A 1 181 ? -2.500 -18.929 -15.178 1.00 95.31 181 PHE A C 1
ATOM 1453 O O . PHE A 1 181 ? -2.353 -18.429 -16.297 1.00 95.31 181 PHE A O 1
ATOM 1460 N N . GLU A 1 182 ? -3.683 -19.274 -14.680 1.00 90.81 182 GLU A N 1
ATOM 1461 C CA . GLU A 1 182 ? -4.974 -19.050 -15.319 1.00 90.81 182 GLU A CA 1
ATOM 1462 C C . GLU A 1 182 ? -5.650 -17.820 -14.706 1.00 90.81 182 GLU A C 1
ATOM 1464 O O . GLU A 1 182 ? -5.738 -17.687 -13.485 1.00 90.81 182 GLU A O 1
ATOM 1469 N N . ALA A 1 183 ? -6.131 -16.917 -15.561 1.00 91.69 183 ALA A N 1
ATOM 1470 C CA . ALA A 1 183 ? -6.883 -15.749 -15.120 1.00 91.69 183 ALA A CA 1
ATOM 1471 C C . ALA A 1 183 ? -8.258 -16.170 -14.582 1.00 91.69 183 ALA A C 1
ATOM 1473 O O . ALA A 1 183 ? -8.998 -16.880 -15.266 1.00 91.69 183 ALA A O 1
ATOM 1474 N N . VAL A 1 184 ? -8.614 -15.669 -13.400 1.00 94.50 184 VAL A N 1
ATOM 1475 C CA . VAL A 1 184 ? -9.990 -15.714 -12.891 1.00 94.50 184 VAL A CA 1
ATOM 1476 C C . VAL A 1 184 ? -10.875 -14.658 -13.575 1.00 94.50 184 VAL A C 1
ATOM 1478 O O . VAL A 1 184 ? -10.457 -13.993 -14.528 1.00 94.50 184 VAL A O 1
ATOM 1481 N N . SER A 1 185 ? -12.111 -14.513 -13.095 1.00 95.00 185 SER A N 1
ATOM 1482 C CA . SER A 1 185 ? -13.007 -13.426 -13.491 1.00 95.00 185 SER A CA 1
ATOM 1483 C C . SER A 1 185 ? -12.400 -12.083 -13.079 1.00 95.00 185 SER A C 1
ATOM 1485 O O . SER A 1 185 ? -11.646 -12.000 -12.108 1.00 95.00 185 SER A O 1
ATOM 1487 N N . PHE A 1 186 ? -12.716 -11.014 -13.798 1.00 94.56 186 PHE A N 1
ATOM 1488 C CA . PHE A 1 186 ? -12.313 -9.672 -13.391 1.00 94.56 186 PHE A CA 1
ATOM 1489 C C . PHE A 1 186 ? -13.329 -8.627 -13.827 1.00 94.56 186 PHE A C 1
ATOM 1491 O O . PHE A 1 186 ? -14.086 -8.845 -14.771 1.00 94.56 186 PHE A O 1
ATOM 1498 N N . ALA A 1 187 ? -13.345 -7.485 -13.151 1.00 93.44 187 ALA A N 1
ATOM 1499 C CA . ALA A 1 187 ? -14.196 -6.370 -13.500 1.00 93.44 187 ALA A CA 1
ATOM 1500 C C . ALA A 1 187 ? -13.477 -5.028 -13.375 1.00 93.44 187 ALA A C 1
ATOM 1502 O O . ALA A 1 187 ? -12.716 -4.791 -12.437 1.00 93.44 187 ALA A O 1
ATOM 1503 N N . PHE A 1 188 ? -13.782 -4.129 -14.303 1.00 91.50 188 PHE A N 1
ATOM 1504 C CA . PHE A 1 188 ? -13.417 -2.721 -14.204 1.00 91.50 188 PHE A CA 1
ATOM 1505 C C . PHE A 1 188 ? -14.634 -1.912 -13.800 1.00 91.50 188 PHE A C 1
ATOM 1507 O O . PHE A 1 188 ? -15.736 -2.191 -14.273 1.00 91.50 188 PHE A O 1
ATOM 1514 N N . TYR A 1 189 ? -14.453 -0.905 -12.957 1.00 90.69 189 TYR A N 1
ATOM 1515 C CA . TYR A 1 189 ? -15.567 -0.078 -12.523 1.00 90.69 189 TYR A CA 1
ATOM 1516 C C . TYR A 1 189 ? -15.191 1.390 -12.336 1.00 90.69 189 TYR A C 1
ATOM 1518 O O . TYR A 1 189 ? -14.027 1.743 -12.139 1.00 90.69 189 TYR A O 1
ATOM 1526 N N . ASP A 1 190 ? -16.215 2.234 -12.383 1.00 86.00 190 ASP A N 1
ATOM 1527 C CA . ASP A 1 190 ? -16.205 3.629 -11.954 1.00 86.00 190 ASP A CA 1
ATOM 1528 C C . ASP A 1 190 ? -17.404 3.878 -11.016 1.00 86.00 190 ASP A C 1
ATOM 1530 O O . ASP A 1 190 ? -18.028 2.936 -10.526 1.00 86.00 190 ASP A O 1
ATOM 1534 N N . LYS A 1 191 ? -17.728 5.141 -10.720 1.00 81.75 191 LYS A N 1
ATOM 1535 C CA . LYS A 1 191 ? -18.850 5.488 -9.827 1.00 81.75 191 LYS A CA 1
ATOM 1536 C C . LYS A 1 191 ? -20.236 5.171 -10.408 1.00 81.75 191 LYS A C 1
ATOM 1538 O O . LYS A 1 191 ? -21.219 5.242 -9.674 1.00 81.75 191 LYS A O 1
ATOM 1543 N N . GLU A 1 192 ? -20.339 4.863 -11.697 1.00 85.75 192 GLU A N 1
ATOM 1544 C CA . GLU A 1 192 ? -21.603 4.637 -12.397 1.00 85.75 192 GLU A CA 1
ATOM 1545 C C . GLU A 1 192 ? -21.793 3.178 -12.816 1.00 85.75 192 GLU A C 1
ATOM 1547 O O . GLU A 1 192 ? -22.907 2.652 -12.718 1.00 85.75 192 GLU A O 1
ATOM 1552 N N . LYS A 1 193 ? -20.738 2.519 -13.308 1.00 91.06 193 LYS A N 1
ATOM 1553 C CA . LYS A 1 193 ? -20.832 1.223 -13.991 1.00 91.06 193 LYS A CA 1
ATOM 1554 C C . LYS A 1 193 ? -19.736 0.251 -13.584 1.00 91.06 193 LYS A C 1
ATOM 1556 O O . LYS A 1 193 ? -18.640 0.631 -13.187 1.00 91.06 193 LYS A O 1
ATOM 1561 N N . VAL A 1 194 ? -20.049 -1.026 -13.765 1.00 92.31 194 VAL A N 1
ATOM 1562 C CA . VAL A 1 194 ? -19.139 -2.163 -13.650 1.00 92.31 194 VAL A CA 1
ATOM 1563 C C . VAL A 1 194 ? -19.170 -2.925 -14.968 1.00 92.31 194 VAL A C 1
ATOM 1565 O O . VAL A 1 194 ? -20.243 -3.218 -15.492 1.00 92.31 194 VAL A O 1
ATOM 1568 N N . HIS A 1 195 ? -17.992 -3.251 -15.485 1.00 91.88 195 HIS A N 1
ATOM 1569 C CA . HIS A 1 195 ? -17.767 -4.065 -16.671 1.00 91.88 195 HIS A CA 1
ATOM 1570 C C . HIS A 1 195 ? -17.144 -5.388 -16.230 1.00 91.88 195 HIS A C 1
ATOM 1572 O O . HIS A 1 195 ? -15.978 -5.404 -15.840 1.00 91.88 195 HIS A O 1
ATOM 1578 N N . LEU A 1 196 ? -17.912 -6.475 -16.262 1.00 92.81 196 LEU A N 1
ATOM 1579 C CA . LEU A 1 196 ? -17.506 -7.807 -15.811 1.00 92.81 196 LEU A CA 1
ATOM 1580 C C . LEU A 1 196 ? -17.020 -8.661 -16.985 1.00 92.81 196 LEU A C 1
ATOM 1582 O O . LEU A 1 196 ? -17.677 -8.731 -18.020 1.00 92.81 196 LEU A O 1
ATOM 1586 N N . TYR A 1 197 ? -15.915 -9.378 -16.794 1.00 91.38 197 TYR A N 1
ATOM 1587 C CA . TYR A 1 197 ? -15.263 -10.204 -17.805 1.00 91.38 197 TYR A CA 1
ATOM 1588 C C . TYR A 1 197 ? -14.949 -11.600 -17.267 1.00 91.38 197 TYR A C 1
ATOM 1590 O O . TYR A 1 197 ? -14.529 -11.772 -16.125 1.00 91.38 197 TYR A O 1
ATOM 1598 N N . ARG A 1 198 ? -15.071 -12.605 -18.145 1.00 88.88 198 ARG A N 1
ATOM 1599 C CA . ARG A 1 198 ? -14.653 -14.003 -17.905 1.00 88.88 198 ARG A CA 1
ATOM 1600 C C . ARG A 1 198 ? -15.287 -14.683 -16.680 1.00 88.88 198 ARG A C 1
ATOM 1602 O O . ARG A 1 198 ? -14.733 -15.659 -16.177 1.00 88.88 198 ARG A O 1
ATOM 1609 N N . HIS A 1 199 ? -16.452 -14.224 -16.228 1.00 93.19 199 HIS A N 1
ATOM 1610 C CA . HIS A 1 199 ? -17.217 -14.956 -15.223 1.00 93.19 199 HIS A CA 1
ATOM 1611 C C . HIS A 1 199 ? -17.800 -16.247 -15.835 1.00 93.19 199 HIS A C 1
ATOM 1613 O O . HIS A 1 199 ? -18.297 -16.202 -16.961 1.00 93.19 199 HIS A O 1
ATOM 1619 N N . PRO A 1 200 ? -17.767 -17.402 -15.145 1.00 91.31 200 PRO A N 1
ATOM 1620 C CA . PRO A 1 200 ? -18.288 -18.662 -15.692 1.00 91.31 200 PRO A CA 1
ATOM 1621 C C . PRO A 1 200 ? -19.793 -18.618 -16.000 1.00 91.31 200 PRO A C 1
ATOM 1623 O O . PRO A 1 200 ? -20.229 -19.185 -17.001 1.00 91.31 200 PRO A O 1
ATOM 1626 N N . ASP A 1 201 ? -20.565 -17.916 -15.167 1.00 90.88 201 ASP A N 1
ATOM 1627 C CA . ASP A 1 201 ? -22.030 -17.854 -15.279 1.00 90.88 201 ASP A CA 1
ATOM 1628 C C . ASP A 1 201 ? -22.570 -16.638 -16.056 1.00 90.88 201 ASP A C 1
ATOM 1630 O O . ASP A 1 201 ? -23.719 -16.663 -16.497 1.00 90.88 201 ASP A O 1
ATOM 1634 N N . PHE A 1 202 ? -21.757 -15.596 -16.278 1.00 87.06 202 PHE A N 1
ATOM 1635 C CA . PHE A 1 202 ? -22.179 -14.362 -16.955 1.00 87.06 202 PHE A CA 1
ATOM 1636 C C . PHE A 1 202 ? -21.330 -14.120 -18.200 1.00 87.06 202 PHE A C 1
ATOM 1638 O O . PHE A 1 202 ? -20.100 -14.162 -18.158 1.00 87.06 202 PHE A O 1
ATOM 1645 N N . LYS A 1 203 ? -21.979 -13.835 -19.330 1.00 74.44 203 LYS A N 1
ATOM 1646 C CA . LYS A 1 203 ? -21.275 -13.402 -20.543 1.00 74.44 203 LYS A CA 1
ATOM 1647 C C . LYS A 1 203 ? -21.087 -11.899 -20.479 1.00 74.44 203 LYS A C 1
ATOM 1649 O O . LYS A 1 203 ? -22.104 -11.226 -20.490 1.00 74.44 203 LYS A O 1
ATOM 1654 N N . GLU A 1 204 ? -19.832 -11.439 -20.472 1.00 76.44 204 GLU A N 1
ATOM 1655 C CA . GLU A 1 204 ? -19.400 -10.026 -20.517 1.00 76.44 204 GLU A CA 1
ATOM 1656 C C . GLU A 1 204 ? -20.535 -9.017 -20.286 1.00 76.44 204 GLU A C 1
ATOM 1658 O O . GLU A 1 204 ? -21.239 -8.623 -21.219 1.00 76.44 204 GLU A O 1
ATOM 1663 N N . GLU A 1 205 ? -20.744 -8.646 -19.023 1.00 87.69 205 GLU A N 1
ATOM 1664 C CA . GLU A 1 205 ? -21.888 -7.835 -18.610 1.00 87.69 205 GLU A CA 1
ATOM 1665 C C . GLU A 1 205 ? -21.459 -6.428 -18.209 1.00 87.69 205 GLU A C 1
ATOM 1667 O O . GLU A 1 205 ? -20.393 -6.218 -17.631 1.00 87.69 205 GLU A O 1
ATOM 1672 N N . VAL A 1 206 ? -22.332 -5.461 -18.491 1.00 90.12 206 VAL A N 1
ATOM 1673 C CA . VAL A 1 206 ? -22.219 -4.098 -17.972 1.00 90.12 206 VAL A CA 1
ATOM 1674 C C . VAL A 1 206 ? -23.447 -3.810 -17.128 1.00 90.12 206 VAL A C 1
ATOM 1676 O O . VAL A 1 206 ? -24.573 -3.890 -17.621 1.00 90.12 206 VAL A O 1
ATOM 1679 N N . PHE A 1 207 ? -23.237 -3.456 -15.866 1.00 93.44 207 PHE A N 1
ATOM 1680 C CA . PHE A 1 207 ? -24.311 -3.152 -14.924 1.00 93.44 207 PHE A CA 1
ATOM 1681 C C . PHE A 1 207 ? -23.972 -1.935 -14.062 1.00 93.44 207 PHE A C 1
ATOM 1683 O O . PHE A 1 207 ? -22.850 -1.431 -14.081 1.00 93.44 207 PHE A O 1
ATOM 1690 N N . ALA A 1 208 ? -24.973 -1.414 -13.352 1.00 94.12 208 ALA A N 1
ATOM 1691 C CA . ALA A 1 208 ? -24.801 -0.251 -12.490 1.00 94.12 208 ALA A CA 1
ATOM 1692 C C . ALA A 1 208 ? -23.895 -0.578 -11.295 1.00 94.12 208 ALA A C 1
ATOM 1694 O O . ALA A 1 208 ? -24.002 -1.654 -10.701 1.00 94.12 208 ALA A O 1
ATOM 1695 N N . TRP A 1 209 ? -23.034 0.369 -10.933 1.00 93.69 209 TRP A N 1
ATOM 1696 C CA . TRP A 1 209 ? -22.154 0.247 -9.779 1.00 93.69 209 TRP A CA 1
ATOM 1697 C C . TRP A 1 209 ? -22.923 -0.033 -8.479 1.00 93.69 209 TRP A C 1
ATOM 1699 O O . TRP A 1 209 ? -24.031 0.464 -8.265 1.00 93.69 209 TRP A O 1
ATOM 1709 N N . ASN A 1 210 ? -22.318 -0.836 -7.602 1.00 89.94 210 ASN A N 1
ATOM 1710 C CA . ASN A 1 210 ? -22.809 -1.108 -6.256 1.00 89.94 210 ASN A CA 1
ATOM 1711 C C . ASN A 1 210 ? -21.643 -1.284 -5.268 1.00 89.94 210 ASN A C 1
ATOM 1713 O O . ASN A 1 210 ? -20.483 -1.419 -5.655 1.00 89.94 210 ASN A O 1
ATOM 1717 N N . GLU A 1 211 ? -21.975 -1.329 -3.981 1.00 86.88 211 GLU A N 1
ATOM 1718 C CA . GLU A 1 211 ? -21.042 -1.364 -2.846 1.00 86.88 211 GLU A CA 1
ATOM 1719 C C . GLU A 1 211 ? -20.107 -2.587 -2.771 1.00 86.88 211 GLU A C 1
ATOM 1721 O O . GLU A 1 211 ? -19.190 -2.593 -1.954 1.00 86.88 211 GLU A O 1
ATOM 1726 N N . GLN A 1 212 ? -20.268 -3.610 -3.617 1.00 90.31 212 GLN A N 1
ATOM 1727 C CA . GLN A 1 212 ? -19.281 -4.696 -3.711 1.00 90.31 212 GLN A CA 1
ATOM 1728 C C . GLN A 1 212 ? -18.005 -4.261 -4.456 1.00 90.31 212 GLN A C 1
ATOM 1730 O O . GLN A 1 212 ? -16.946 -4.850 -4.252 1.00 90.31 212 GLN A O 1
ATOM 1735 N N . PHE A 1 213 ? -18.078 -3.211 -5.282 1.00 91.38 213 PHE A N 1
ATOM 1736 C CA . PHE A 1 213 ? -16.990 -2.738 -6.141 1.00 91.38 213 PHE A CA 1
ATOM 1737 C C . PHE A 1 213 ? -16.377 -1.447 -5.576 1.00 91.38 213 PHE A C 1
ATOM 1739 O O . PHE A 1 213 ? -16.643 -0.355 -6.064 1.00 91.38 213 PHE A O 1
ATOM 1746 N N . MET A 1 214 ? -15.592 -1.528 -4.495 1.00 85.81 214 MET A N 1
ATOM 1747 C CA . MET A 1 214 ? -15.089 -0.330 -3.782 1.00 85.81 214 MET A CA 1
ATOM 1748 C C . MET A 1 214 ? -13.567 -0.233 -3.635 1.00 85.81 214 MET A C 1
ATOM 1750 O O . MET A 1 214 ? -13.053 0.825 -3.256 1.00 85.81 214 MET A O 1
ATOM 1754 N N . ALA A 1 215 ? -12.836 -1.292 -3.967 1.00 86.75 215 ALA A N 1
ATOM 1755 C CA . ALA A 1 215 ? -11.384 -1.329 -3.884 1.00 86.75 215 ALA A CA 1
ATOM 1756 C C . ALA A 1 215 ? -10.760 -1.981 -5.121 1.00 86.75 215 ALA A C 1
ATOM 1758 O O . ALA A 1 215 ? -11.461 -2.576 -5.934 1.00 86.75 215 ALA A O 1
ATOM 1759 N N . ASP A 1 216 ? -9.435 -1.883 -5.203 1.00 91.12 216 ASP A N 1
ATOM 1760 C CA . ASP A 1 216 ? -8.625 -2.687 -6.110 1.00 91.12 216 ASP A CA 1
ATOM 1761 C C . ASP A 1 216 ? -8.251 -3.956 -5.342 1.00 91.12 216 ASP A C 1
ATOM 1763 O O . ASP A 1 216 ? -7.420 -3.890 -4.436 1.00 91.12 216 ASP A O 1
ATOM 1767 N N . THR A 1 217 ? -8.986 -5.050 -5.556 1.00 93.81 217 THR A N 1
ATOM 1768 C CA . THR A 1 217 ? -8.837 -6.279 -4.755 1.00 93.81 217 THR A CA 1
ATOM 1769 C C . THR A 1 217 ? -9.521 -7.489 -5.405 1.00 93.81 217 THR A C 1
ATOM 1771 O O . THR A 1 217 ? -10.227 -7.355 -6.405 1.00 93.81 217 THR A O 1
ATOM 1774 N N . LEU A 1 218 ? -9.381 -8.672 -4.807 1.00 95.62 218 LEU A N 1
ATOM 1775 C CA . LEU A 1 218 ? -10.157 -9.866 -5.128 1.00 95.62 218 LEU A CA 1
ATOM 1776 C C . LEU A 1 218 ? -11.439 -9.946 -4.279 1.00 95.62 218 LEU A C 1
ATOM 1778 O O . LEU A 1 218 ? -11.386 -9.930 -3.049 1.00 95.62 218 LEU A O 1
ATOM 1782 N N . ILE A 1 219 ? -12.592 -10.126 -4.926 1.00 95.31 219 ILE A N 1
ATOM 1783 C CA . ILE A 1 219 ? -13.875 -10.425 -4.266 1.00 95.31 219 ILE A CA 1
ATOM 1784 C C . ILE A 1 219 ? -14.431 -11.780 -4.715 1.00 95.31 219 ILE A C 1
ATOM 1786 O O . ILE A 1 219 ? -14.022 -12.328 -5.736 1.00 95.31 219 ILE A O 1
ATOM 1790 N N . LEU A 1 220 ? -15.405 -12.315 -3.976 1.00 95.38 220 LEU A N 1
ATOM 1791 C CA . LEU A 1 220 ? -16.241 -13.428 -4.437 1.00 95.38 220 LEU A CA 1
ATOM 1792 C C . LEU A 1 220 ? -17.552 -12.867 -4.993 1.00 95.38 220 LEU A C 1
ATOM 1794 O O . LEU A 1 220 ? -18.536 -12.749 -4.265 1.00 95.38 220 LEU A O 1
ATOM 1798 N N . TYR A 1 221 ? -17.554 -12.503 -6.274 1.00 94.19 221 TYR A N 1
ATOM 1799 C CA . TYR A 1 221 ? -18.769 -12.068 -6.961 1.00 94.19 221 TYR A CA 1
ATOM 1800 C C . TYR A 1 221 ? -19.533 -13.303 -7.430 1.00 94.19 221 TYR A C 1
ATOM 1802 O O . TYR A 1 221 ? -18.953 -14.155 -8.095 1.00 94.19 221 TYR A O 1
ATOM 1810 N N . GLU A 1 222 ? -20.795 -13.441 -7.016 1.00 93.00 222 GLU A N 1
ATOM 1811 C CA . GLU A 1 222 ? -21.637 -14.604 -7.347 1.00 93.00 222 GLU A CA 1
ATOM 1812 C C . GLU A 1 222 ? -20.938 -15.956 -7.070 1.00 93.00 222 GLU A C 1
ATOM 1814 O O . GLU A 1 222 ? -21.071 -16.934 -7.799 1.00 93.00 222 GLU A O 1
ATOM 1819 N N . ASN A 1 223 ? -20.202 -16.014 -5.949 1.00 92.75 223 ASN A N 1
ATOM 1820 C CA . ASN A 1 223 ? -19.408 -17.159 -5.478 1.00 92.75 223 ASN A CA 1
ATOM 1821 C C . ASN A 1 223 ? -18.196 -17.541 -6.347 1.00 92.75 223 ASN A C 1
ATOM 1823 O O . ASN A 1 223 ? -17.637 -18.622 -6.154 1.00 92.75 223 ASN A O 1
ATOM 1827 N N . TYR A 1 224 ? -17.745 -16.665 -7.246 1.00 95.12 224 TYR A N 1
ATOM 1828 C CA . TYR A 1 224 ? -16.540 -16.885 -8.042 1.00 95.12 224 TYR A CA 1
ATOM 1829 C C . TYR A 1 224 ? -15.481 -15.792 -7.796 1.00 95.12 224 TYR A C 1
ATOM 1831 O O . TYR A 1 224 ? -15.826 -14.604 -7.739 1.00 95.12 224 TYR A O 1
ATOM 1839 N N . PRO A 1 225 ? -14.185 -16.149 -7.650 1.00 96.69 225 PRO A N 1
ATOM 1840 C CA . PRO A 1 225 ? -13.112 -15.172 -7.473 1.00 96.69 225 PRO A CA 1
ATOM 1841 C C . PRO A 1 225 ? -13.071 -14.198 -8.653 1.00 96.69 225 PRO A C 1
ATOM 1843 O O . PRO A 1 225 ? -12.923 -14.601 -9.807 1.00 96.69 225 PRO A O 1
ATOM 1846 N N . THR A 1 226 ? -13.223 -12.914 -8.346 1.00 96.81 226 THR A N 1
ATOM 1847 C CA . THR A 1 226 ? -13.305 -11.825 -9.315 1.00 96.81 226 THR A CA 1
ATOM 1848 C C . THR A 1 226 ? -12.398 -10.682 -8.877 1.00 96.81 226 THR A C 1
ATOM 1850 O O . THR A 1 226 ? -12.627 -10.076 -7.832 1.00 96.81 226 THR A O 1
ATOM 1853 N N . ALA A 1 227 ? -11.362 -10.391 -9.663 1.00 96.75 227 ALA A N 1
ATOM 1854 C CA . ALA A 1 227 ? -10.489 -9.238 -9.445 1.00 96.75 227 ALA A CA 1
ATOM 1855 C C . ALA A 1 227 ? -11.219 -7.952 -9.857 1.00 96.75 227 ALA A C 1
ATOM 1857 O O . ALA A 1 227 ? -11.706 -7.866 -10.979 1.00 96.75 227 ALA A O 1
ATOM 1858 N N . ILE A 1 228 ? -11.317 -6.955 -8.985 1.00 94.81 228 ILE A N 1
ATOM 1859 C CA . ILE A 1 228 ? -12.051 -5.710 -9.250 1.00 94.81 228 ILE A CA 1
ATOM 1860 C C . ILE A 1 228 ? -11.102 -4.523 -9.255 1.00 94.81 228 ILE A C 1
ATOM 1862 O O . ILE A 1 228 ? -10.315 -4.404 -8.331 1.00 94.81 228 ILE A O 1
ATOM 1866 N N . MET A 1 229 ? -11.177 -3.661 -10.271 1.00 92.50 229 MET A N 1
ATOM 1867 C CA . MET A 1 229 ? -10.261 -2.530 -10.478 1.00 92.50 229 MET A CA 1
ATOM 1868 C C . MET A 1 229 ? -11.029 -1.228 -10.722 1.00 92.50 229 MET A C 1
ATOM 1870 O O . MET A 1 229 ? -11.880 -1.164 -11.614 1.00 92.50 229 MET A O 1
ATOM 1874 N N . ASN A 1 230 ? -10.691 -0.171 -9.985 1.00 88.44 230 ASN A N 1
ATOM 1875 C CA . ASN A 1 230 ? -11.257 1.157 -10.195 1.00 88.44 230 ASN A CA 1
ATOM 1876 C C . ASN A 1 230 ? -10.492 1.911 -11.289 1.00 88.44 230 ASN A C 1
ATOM 1878 O O . ASN A 1 230 ? -9.345 2.317 -11.096 1.00 88.44 230 ASN A O 1
ATOM 1882 N N . LEU A 1 231 ? -11.150 2.181 -12.416 1.00 81.62 231 LEU A N 1
ATOM 1883 C CA . LEU A 1 231 ? -10.531 2.860 -13.557 1.00 81.62 231 LEU A CA 1
ATOM 1884 C C . LEU A 1 231 ? -10.099 4.299 -13.245 1.00 81.62 231 LEU A C 1
ATOM 1886 O O . LEU A 1 231 ? -9.159 4.800 -13.855 1.00 81.62 231 LEU A O 1
ATOM 1890 N N . GLU A 1 232 ? -10.728 4.966 -12.275 1.00 79.00 232 GLU A N 1
ATOM 1891 C CA . GLU A 1 232 ? -10.386 6.344 -11.904 1.00 79.00 232 GLU A CA 1
ATOM 1892 C C . GLU A 1 232 ? -9.042 6.457 -11.155 1.00 79.00 232 GLU A C 1
ATOM 1894 O O . GLU A 1 232 ? -8.542 7.570 -10.957 1.00 79.00 232 GLU A O 1
ATOM 1899 N N . ARG A 1 233 ? -8.452 5.330 -10.721 1.00 79.75 233 ARG A N 1
ATOM 1900 C CA . ARG A 1 233 ? -7.201 5.296 -9.942 1.00 79.75 233 ARG A CA 1
ATOM 1901 C C . ARG A 1 233 ? -5.935 5.209 -10.789 1.00 79.75 233 ARG A C 1
ATOM 1903 O O . ARG A 1 233 ? -4.856 5.471 -10.259 1.00 79.75 233 ARG A O 1
ATOM 1910 N N . TYR A 1 234 ? -6.053 4.882 -12.074 1.00 78.75 234 TYR A N 1
ATOM 1911 C CA . TYR A 1 234 ? -4.905 4.583 -12.927 1.00 78.75 234 TYR A CA 1
ATOM 1912 C C . TYR A 1 234 ? -4.730 5.603 -14.045 1.00 78.75 234 TYR A C 1
ATOM 1914 O O . TYR A 1 234 ? -5.682 6.102 -14.639 1.00 78.75 234 TYR A O 1
ATOM 1922 N N . ALA A 1 235 ? -3.467 5.928 -14.292 1.00 66.88 235 ALA A N 1
ATOM 1923 C CA . ALA A 1 235 ? -3.031 6.949 -15.232 1.00 66.88 235 ALA A CA 1
ATOM 1924 C C . ALA A 1 235 ? -2.701 6.406 -16.615 1.00 66.88 235 ALA A C 1
ATOM 1926 O O . ALA A 1 235 ? -2.837 7.095 -17.625 1.00 66.88 235 ALA A O 1
ATOM 1927 N N . ASP A 1 236 ? -2.163 5.196 -16.596 1.00 73.56 236 ASP A N 1
ATOM 1928 C CA . ASP A 1 236 ? -1.389 4.587 -17.652 1.00 73.56 236 ASP A CA 1
ATOM 1929 C C . ASP A 1 236 ? -1.709 3.091 -17.710 1.00 73.56 236 ASP A C 1
ATOM 1931 O O . ASP A 1 236 ? -2.190 2.491 -16.740 1.00 73.56 236 ASP A O 1
ATOM 1935 N N . GLU A 1 237 ? -1.502 2.508 -18.890 1.00 78.81 237 GLU A N 1
ATOM 1936 C CA . GLU A 1 237 ? -1.777 1.094 -19.149 1.00 78.81 237 GLU A CA 1
ATOM 1937 C C . GLU A 1 237 ? -0.880 0.199 -18.296 1.00 78.81 237 GLU A C 1
ATOM 1939 O O . GLU A 1 237 ? -1.345 -0.817 -17.785 1.00 78.81 237 GLU A O 1
ATOM 1944 N N . GLU A 1 238 ? 0.385 0.584 -18.105 1.00 84.25 238 GLU A N 1
ATOM 1945 C CA . GLU A 1 238 ? 1.366 -0.224 -17.387 1.00 84.25 238 GLU A CA 1
ATOM 1946 C C . GLU A 1 238 ? 0.943 -0.472 -15.934 1.00 84.25 238 GLU A C 1
ATOM 1948 O O . GLU A 1 238 ? 0.975 -1.612 -15.468 1.00 84.25 238 GLU A O 1
ATOM 1953 N N . GLY A 1 239 ? 0.502 0.578 -15.238 1.00 85.25 239 GLY A N 1
ATOM 1954 C CA . GLY A 1 239 ? 0.015 0.528 -13.865 1.00 85.25 239 GLY A CA 1
ATOM 1955 C C . GLY A 1 239 ? -1.337 -0.170 -13.726 1.00 85.25 239 GLY A C 1
ATOM 1956 O O . GLY A 1 239 ? -1.519 -0.948 -12.790 1.00 85.25 239 GLY A O 1
ATOM 1957 N N . LEU A 1 240 ? -2.275 0.055 -14.656 1.00 86.56 240 LEU A N 1
ATOM 1958 C CA . LEU A 1 240 ? -3.556 -0.664 -14.643 1.00 86.56 240 LEU A CA 1
ATOM 1959 C C . LEU A 1 240 ? -3.336 -2.167 -14.861 1.00 86.56 240 LEU A C 1
ATOM 1961 O O . LEU A 1 240 ? -3.863 -2.995 -14.118 1.00 86.56 240 LEU A O 1
ATOM 1965 N N . PHE A 1 241 ? -2.551 -2.525 -15.879 1.00 89.56 241 PHE A N 1
ATOM 1966 C CA . PHE A 1 241 ? -2.282 -3.913 -16.234 1.00 89.56 241 PHE A CA 1
ATOM 1967 C C . PHE A 1 241 ? -1.507 -4.640 -15.134 1.00 89.56 241 PHE A C 1
ATOM 1969 O O . PHE A 1 241 ? -1.816 -5.794 -14.837 1.00 89.56 241 PHE A O 1
ATOM 1976 N N . SER A 1 242 ? -0.536 -3.978 -14.495 1.00 92.31 242 SER A N 1
ATOM 1977 C CA . SER A 1 242 ? 0.244 -4.596 -13.426 1.00 92.31 242 SER A CA 1
ATOM 1978 C C . SER A 1 242 ? -0.613 -4.944 -12.212 1.00 92.31 242 SER A C 1
ATOM 1980 O O . SER A 1 242 ? -0.531 -6.074 -11.730 1.00 92.31 242 SER A O 1
ATOM 1982 N N . ILE A 1 243 ? -1.473 -4.027 -11.750 1.00 92.69 243 ILE A N 1
ATOM 1983 C CA . ILE A 1 243 ? -2.353 -4.301 -10.603 1.00 92.69 243 ILE A CA 1
ATOM 1984 C C . ILE A 1 243 ? -3.454 -5.301 -10.967 1.00 92.69 243 ILE A C 1
ATOM 1986 O O . ILE A 1 243 ? -3.780 -6.179 -10.173 1.00 92.69 243 ILE A O 1
ATOM 1990 N N . LEU A 1 244 ? -3.967 -5.272 -12.197 1.00 93.38 244 LEU A N 1
ATOM 1991 C CA . LEU A 1 244 ? -4.880 -6.316 -12.649 1.00 93.38 244 LEU A CA 1
ATOM 1992 C C . LEU A 1 244 ? -4.219 -7.701 -12.615 1.00 93.38 244 LEU A C 1
ATOM 1994 O O . LEU A 1 244 ? -4.822 -8.659 -12.136 1.00 93.38 244 LEU A O 1
ATOM 1998 N N . ALA A 1 245 ? -2.978 -7.822 -13.095 1.00 95.00 245 ALA A N 1
ATOM 1999 C CA . ALA A 1 245 ? -2.231 -9.077 -13.047 1.00 95.00 245 ALA A CA 1
ATOM 2000 C C . ALA A 1 245 ? -1.970 -9.540 -11.602 1.00 95.00 245 ALA A C 1
ATOM 2002 O O . ALA A 1 245 ? -2.052 -10.739 -11.329 1.00 95.00 245 ALA A O 1
ATOM 2003 N N . HIS A 1 246 ? -1.714 -8.601 -10.686 1.00 96.56 246 HIS A N 1
ATOM 2004 C CA . HIS A 1 246 ? -1.590 -8.847 -9.249 1.00 96.56 246 HIS A CA 1
ATOM 2005 C C . HIS A 1 246 ? -2.866 -9.480 -8.671 1.00 96.56 246 HIS A C 1
ATOM 2007 O O . HIS A 1 246 ? -2.820 -10.579 -8.118 1.00 96.56 246 HIS A O 1
ATOM 2013 N N . GLU A 1 247 ? -4.022 -8.838 -8.848 1.00 96.81 247 GLU A N 1
ATOM 2014 C CA . GLU A 1 247 ? -5.282 -9.331 -8.276 1.00 96.81 247 GLU A CA 1
ATOM 2015 C C . GLU A 1 247 ? -5.775 -10.617 -8.948 1.00 96.81 247 GLU A C 1
ATOM 2017 O O . GLU A 1 247 ? -6.302 -11.519 -8.290 1.00 96.81 247 GLU A O 1
ATOM 2022 N N . LEU A 1 248 ? -5.545 -10.770 -10.256 1.00 96.94 248 LEU A N 1
ATOM 2023 C CA . LEU A 1 248 ? -5.774 -12.042 -10.942 1.00 96.94 248 LEU A CA 1
ATOM 2024 C C . LEU A 1 248 ? -4.921 -13.163 -10.341 1.00 96.94 248 LEU A C 1
ATOM 2026 O O . LEU A 1 248 ? -5.386 -14.302 -10.260 1.00 96.94 248 LEU A O 1
ATOM 2030 N N . PHE A 1 249 ? -3.696 -12.859 -9.901 1.00 97.69 249 PHE A N 1
ATOM 2031 C CA . PHE A 1 249 ? -2.835 -13.841 -9.255 1.00 97.69 249 PHE A CA 1
ATOM 2032 C C . PHE A 1 249 ? -3.356 -14.238 -7.873 1.00 97.69 249 PHE A C 1
ATOM 2034 O O . PHE A 1 249 ? -3.340 -15.426 -7.561 1.00 97.69 249 PHE A O 1
ATOM 2041 N N . HIS A 1 250 ? -3.912 -13.313 -7.086 1.00 97.69 250 HIS A N 1
ATOM 2042 C CA . HIS A 1 250 ? -4.637 -13.675 -5.861 1.00 97.69 250 HIS A CA 1
ATOM 2043 C C . HIS A 1 250 ? -5.829 -14.596 -6.146 1.00 97.69 250 HIS A C 1
ATOM 2045 O O . HIS A 1 250 ? -6.042 -15.582 -5.436 1.00 97.69 250 HIS A O 1
ATOM 2051 N N . GLY A 1 251 ? -6.567 -14.348 -7.231 1.00 96.94 251 GLY A N 1
ATOM 2052 C CA . GLY A 1 251 ? -7.611 -15.261 -7.697 1.00 96.94 251 GLY A CA 1
ATOM 2053 C C . GLY A 1 251 ? -7.073 -16.648 -8.056 1.00 96.94 251 GLY A C 1
ATOM 2054 O O . GLY A 1 251 ? -7.672 -17.665 -7.708 1.00 96.94 251 GLY A O 1
ATOM 2055 N N . TYR A 1 252 ? -5.908 -16.710 -8.696 1.00 97.00 252 TYR A N 1
ATOM 2056 C CA . TYR A 1 252 ? -5.237 -17.971 -8.995 1.00 97.00 252 TYR A CA 1
ATOM 2057 C C . TYR A 1 252 ? -4.742 -18.691 -7.730 1.00 97.00 252 TYR A C 1
ATOM 2059 O O . TYR A 1 252 ? -4.949 -19.897 -7.608 1.00 97.00 252 TYR A O 1
ATOM 2067 N N . GLN A 1 253 ? -4.175 -17.976 -6.751 1.00 97.31 253 GLN A N 1
ATOM 2068 C CA . GLN A 1 253 ? -3.823 -18.528 -5.434 1.00 97.31 253 GLN A CA 1
ATOM 2069 C C . GLN A 1 253 ? -5.052 -19.134 -4.743 1.00 97.31 253 GLN A C 1
ATOM 2071 O O . GLN A 1 253 ? -4.978 -20.251 -4.231 1.00 97.31 253 GLN A O 1
ATOM 2076 N N . TYR A 1 254 ? -6.200 -18.448 -4.806 1.00 96.44 254 TYR A N 1
ATOM 2077 C CA . TYR A 1 254 ? -7.474 -18.964 -4.306 1.00 96.44 254 TYR A CA 1
ATOM 2078 C C . TYR A 1 254 ? -7.871 -20.276 -5.002 1.00 96.44 254 TYR A C 1
ATOM 2080 O O . TYR A 1 254 ? -8.167 -21.263 -4.329 1.00 96.44 254 TYR A O 1
ATOM 2088 N N . LEU A 1 255 ? -7.812 -20.336 -6.340 1.00 95.44 255 LEU A N 1
ATOM 2089 C CA . LEU A 1 255 ? -8.106 -21.566 -7.094 1.00 95.44 255 LEU A CA 1
ATOM 2090 C C . LEU A 1 255 ? -7.133 -22.715 -6.787 1.00 95.44 255 LEU A C 1
ATOM 2092 O O . LEU A 1 255 ? -7.501 -23.883 -6.912 1.00 95.44 255 LEU A O 1
ATOM 2096 N N . LYS A 1 256 ? -5.896 -22.401 -6.391 1.00 96.50 256 LYS A N 1
ATOM 2097 C CA . LYS A 1 256 ? -4.890 -23.384 -5.970 1.00 96.50 256 LYS A CA 1
ATOM 2098 C C . LYS A 1 256 ? -4.988 -23.787 -4.502 1.00 96.50 256 LYS A C 1
ATOM 2100 O O . LYS A 1 256 ? -4.218 -24.643 -4.079 1.00 96.50 256 LYS A O 1
ATOM 2105 N N . GLY A 1 257 ? -5.950 -23.242 -3.756 1.00 95.50 257 GLY A N 1
ATOM 2106 C CA . GLY A 1 257 ? -6.158 -23.583 -2.352 1.00 95.50 257 GLY A CA 1
ATOM 2107 C C . GLY A 1 257 ? -5.039 -23.086 -1.441 1.00 95.50 257 GLY A C 1
ATOM 2108 O O . GLY A 1 257 ? -4.751 -23.738 -0.444 1.00 95.50 257 GLY A O 1
ATOM 2109 N N . GLU A 1 258 ? -4.403 -21.963 -1.789 1.00 96.69 258 GLU A N 1
ATOM 2110 C CA . GLU A 1 258 ? -3.456 -21.281 -0.905 1.00 96.69 258 GLU A CA 1
ATOM 2111 C C . GLU A 1 258 ? -4.097 -21.029 0.466 1.00 96.69 258 GLU A C 1
ATOM 2113 O O . GLU A 1 258 ? -5.198 -20.486 0.545 1.00 96.69 258 GLU A O 1
ATOM 2118 N N . ASP A 1 259 ? -3.415 -21.415 1.542 1.00 95.19 259 ASP A N 1
ATOM 2119 C CA . ASP A 1 259 ? -3.914 -21.298 2.914 1.00 95.19 259 ASP A CA 1
ATOM 2120 C C . ASP A 1 259 ? -2.877 -20.725 3.894 1.00 95.19 259 ASP A C 1
ATOM 2122 O O . ASP A 1 259 ? -3.188 -20.513 5.070 1.00 95.19 259 ASP A O 1
ATOM 2126 N N . ARG A 1 260 ? -1.671 -20.374 3.419 1.00 96.75 260 ARG A N 1
ATOM 2127 C CA . ARG A 1 260 ? -0.570 -19.809 4.224 1.00 96.75 260 ARG A CA 1
ATOM 2128 C C . ARG A 1 260 ? -0.794 -18.335 4.587 1.00 96.75 260 ARG A C 1
ATOM 2130 O O . ARG A 1 260 ? 0.158 -17.569 4.732 1.00 96.75 260 ARG A O 1
ATOM 2137 N N . PHE A 1 261 ? -2.047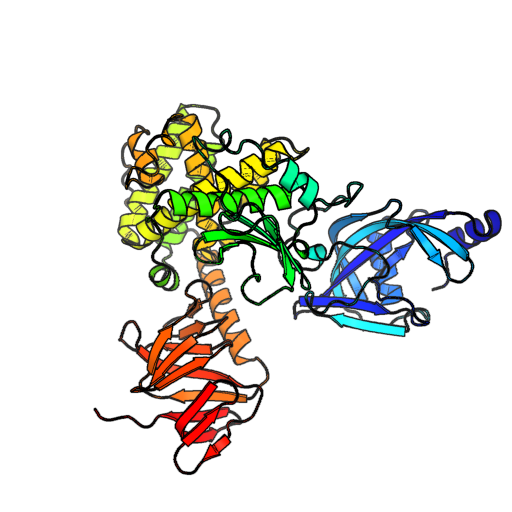 -17.917 4.751 1.00 93.50 261 PHE A N 1
ATOM 2138 C CA . PHE A 1 261 ? -2.408 -16.546 5.089 1.00 93.50 261 PHE A CA 1
ATOM 2139 C C . PHE A 1 261 ? -1.905 -16.152 6.489 1.00 93.50 261 PHE A C 1
ATOM 2141 O O . PHE A 1 261 ? -1.846 -16.973 7.413 1.00 93.50 261 PHE A O 1
ATOM 2148 N N . PRO A 1 262 ? -1.507 -14.887 6.684 1.00 93.12 262 PRO A N 1
ATOM 2149 C CA . PRO A 1 262 ? -1.061 -14.402 7.981 1.00 93.12 262 PRO A CA 1
ATOM 21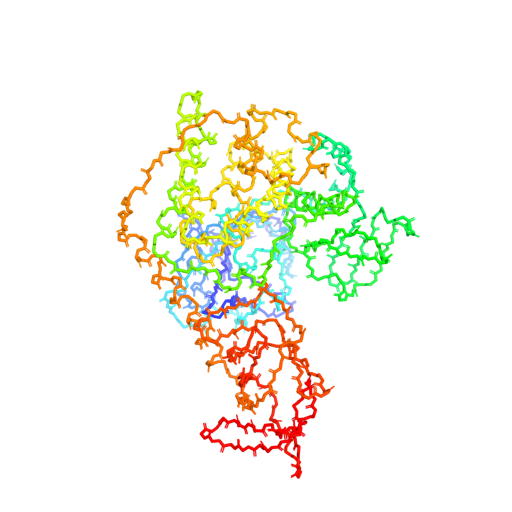50 C C . PRO A 1 262 ? -2.225 -14.243 8.968 1.00 93.12 262 PRO A C 1
ATOM 2152 O O . PRO A 1 262 ? -3.351 -13.903 8.610 1.00 93.12 262 PRO A O 1
ATOM 2155 N N . ASN A 1 263 ? -1.937 -14.422 10.258 1.00 90.75 263 ASN A N 1
ATOM 2156 C CA . ASN A 1 263 ? -2.883 -14.085 11.318 1.00 90.75 263 ASN A CA 1
ATOM 2157 C C . ASN A 1 263 ? -2.910 -12.561 11.537 1.00 90.75 263 ASN A C 1
ATOM 2159 O O . ASN A 1 263 ? -2.151 -12.036 12.349 1.00 90.75 263 ASN A O 1
ATOM 2163 N N . GLU A 1 264 ? -3.793 -11.845 10.842 1.00 90.44 264 GLU A N 1
ATOM 2164 C CA . GLU A 1 264 ? -3.892 -10.374 10.913 1.00 90.44 264 GLU A CA 1
ATOM 2165 C C . GLU A 1 264 ? -4.150 -9.839 12.338 1.00 90.44 264 GLU A C 1
ATOM 2167 O O . GLU A 1 264 ? -3.692 -8.755 12.703 1.00 90.44 264 GLU A O 1
ATOM 2172 N N . MET A 1 265 ? -4.791 -10.627 13.211 1.00 87.81 265 MET A N 1
ATOM 2173 C CA . MET A 1 265 ? -4.966 -10.248 14.620 1.00 87.81 265 MET A CA 1
ATOM 2174 C C . MET A 1 265 ? -3.640 -10.190 15.385 1.00 87.81 265 MET A C 1
ATOM 2176 O O . MET A 1 265 ? -3.491 -9.368 16.295 1.00 87.81 265 MET A O 1
ATOM 2180 N N . LEU A 1 266 ? -2.680 -11.044 15.021 1.00 89.88 266 LEU A N 1
ATOM 2181 C CA . LEU A 1 266 ? -1.333 -11.010 15.579 1.00 89.88 266 LEU A CA 1
ATOM 2182 C C . LEU A 1 266 ? -0.643 -9.702 15.169 1.00 89.88 266 LEU A C 1
ATOM 2184 O O . LEU A 1 266 ? -0.123 -8.997 16.035 1.00 89.88 266 LEU A O 1
ATOM 2188 N N . GLY A 1 267 ? -0.761 -9.305 13.896 1.00 90.50 267 GLY A N 1
ATOM 2189 C CA . GLY A 1 267 ? -0.191 -8.076 13.330 1.00 90.50 267 GLY A CA 1
ATOM 2190 C C . GLY A 1 267 ? -0.503 -6.793 14.111 1.00 90.50 267 GLY A C 1
ATOM 2191 O O . GLY A 1 267 ? 0.389 -5.973 14.335 1.00 90.50 267 GLY A O 1
ATOM 2192 N N . ILE A 1 268 ? -1.722 -6.651 14.645 1.00 88.94 268 ILE A N 1
ATOM 2193 C CA . ILE A 1 268 ? -2.130 -5.510 15.498 1.00 88.94 268 ILE A CA 1
ATOM 2194 C C . ILE A 1 268 ? -1.204 -5.345 16.716 1.00 88.94 268 ILE A C 1
ATOM 2196 O O . ILE A 1 268 ? -0.966 -4.241 17.220 1.00 88.94 268 ILE A O 1
ATOM 2200 N N . SER A 1 269 ? -0.699 -6.464 17.231 1.00 88.31 269 SER A N 1
ATOM 2201 C CA . SER A 1 269 ? 0.131 -6.537 18.430 1.00 88.31 269 SER A CA 1
ATOM 2202 C C . SER A 1 269 ? 1.629 -6.655 18.152 1.00 88.31 269 SER A C 1
ATOM 2204 O O . SER A 1 269 ? 2.379 -6.893 19.098 1.00 88.31 269 SER A O 1
ATOM 2206 N N . TYR A 1 270 ? 2.056 -6.435 16.901 1.00 92.38 270 TYR A N 1
ATOM 2207 C CA . TYR A 1 270 ? 3.447 -6.585 16.482 1.00 92.38 270 TYR A CA 1
ATOM 2208 C C . TYR A 1 270 ? 4.427 -5.859 17.432 1.00 92.38 270 TYR A C 1
ATOM 2210 O O . TYR A 1 270 ? 4.241 -4.669 17.729 1.00 92.38 270 TYR A O 1
ATOM 2218 N N . PRO A 1 271 ? 5.464 -6.551 17.946 1.00 91.19 271 PRO A N 1
ATOM 2219 C CA . PRO A 1 271 ? 6.285 -6.052 19.040 1.00 91.19 271 PRO A CA 1
ATOM 2220 C C . PRO A 1 271 ? 7.239 -4.942 18.587 1.00 91.19 271 PRO A C 1
ATOM 2222 O O . PRO A 1 271 ? 8.124 -5.138 17.753 1.00 91.19 271 PRO A O 1
ATOM 2225 N N . LEU A 1 272 ? 7.125 -3.777 19.228 1.00 89.56 272 LEU A N 1
ATOM 2226 C CA . LEU A 1 272 ? 8.037 -2.642 19.050 1.00 89.56 272 LEU A CA 1
ATOM 2227 C C . LEU A 1 272 ? 9.256 -2.755 19.988 1.00 89.56 272 LEU A C 1
ATOM 2229 O O . LEU A 1 272 ? 9.418 -1.942 20.901 1.00 89.56 272 LEU A O 1
ATOM 2233 N N . LYS A 1 273 ? 10.081 -3.792 19.788 1.00 94.19 273 LYS A N 1
ATOM 2234 C CA . LYS A 1 273 ? 11.360 -4.007 20.500 1.00 94.19 273 LYS A CA 1
ATOM 2235 C C . LYS A 1 273 ? 12.521 -3.368 19.726 1.00 94.19 273 LYS A C 1
ATOM 2237 O O . LYS A 1 273 ? 12.579 -3.521 18.507 1.00 94.19 273 LYS A O 1
ATOM 2242 N N . GLU A 1 274 ? 13.447 -2.697 20.417 1.00 96.44 274 GLU A N 1
ATOM 2243 C CA . GLU A 1 274 ? 14.617 -2.053 19.786 1.00 96.44 274 GLU A CA 1
ATOM 2244 C C . GLU A 1 274 ? 15.485 -3.080 19.048 1.00 96.44 274 GLU A C 1
ATOM 2246 O O . GLU A 1 274 ? 15.874 -2.856 17.905 1.00 96.44 274 GLU A O 1
ATOM 2251 N N . GLU A 1 275 ? 15.702 -4.244 19.659 1.00 96.94 275 GLU A N 1
ATOM 2252 C CA . GLU A 1 275 ? 16.488 -5.343 19.101 1.00 96.94 275 GLU A CA 1
ATOM 2253 C C . GLU A 1 275 ? 15.888 -5.871 17.796 1.00 96.94 275 GLU A C 1
ATOM 2255 O O . GLU A 1 275 ? 16.615 -6.152 16.846 1.00 96.94 275 GLU A O 1
ATOM 2260 N N . ASN A 1 276 ? 14.556 -5.989 17.729 1.00 96.56 276 ASN A N 1
ATOM 2261 C CA . ASN A 1 276 ? 13.882 -6.442 16.515 1.00 96.56 276 ASN A CA 1
ATOM 2262 C C . ASN A 1 276 ? 14.002 -5.402 15.398 1.00 96.56 276 ASN A C 1
ATOM 2264 O O . ASN A 1 276 ? 14.287 -5.779 14.270 1.00 96.56 276 ASN A O 1
ATOM 2268 N N . ILE A 1 277 ? 13.812 -4.112 15.697 1.00 96.69 277 ILE A N 1
ATOM 2269 C CA . ILE A 1 277 ? 13.932 -3.040 14.695 1.00 96.69 277 ILE A CA 1
ATOM 2270 C C . ILE A 1 277 ? 15.359 -2.991 14.135 1.00 96.69 277 ILE A C 1
ATOM 2272 O O . ILE A 1 277 ? 15.537 -2.959 12.918 1.00 96.69 277 ILE A O 1
ATOM 2276 N N . GLU A 1 278 ? 16.369 -3.041 15.008 1.00 97.75 278 GLU A N 1
ATOM 2277 C CA . GLU A 1 278 ? 17.783 -3.036 14.617 1.00 97.75 278 GLU A CA 1
ATOM 2278 C C . GLU A 1 278 ? 18.103 -4.214 13.685 1.00 97.75 278 GLU A C 1
ATOM 2280 O O . GLU A 1 278 ? 18.565 -4.017 12.560 1.00 97.75 278 GLU A O 1
ATOM 2285 N N . LEU A 1 279 ? 17.786 -5.438 14.115 1.00 97.62 279 LEU A N 1
ATOM 2286 C CA . LEU A 1 279 ? 18.063 -6.638 13.330 1.00 97.62 279 LEU A CA 1
ATOM 2287 C C . LEU A 1 279 ? 17.244 -6.694 12.038 1.00 97.62 279 LEU A C 1
ATOM 2289 O O . LEU A 1 279 ? 17.773 -7.082 11.003 1.00 97.62 279 LEU A O 1
ATOM 2293 N N . ARG A 1 280 ? 15.973 -6.281 12.055 1.00 96.69 280 ARG A N 1
ATOM 2294 C CA . ARG A 1 280 ? 15.117 -6.277 10.860 1.00 96.69 280 ARG A CA 1
ATOM 2295 C C . ARG A 1 280 ? 15.665 -5.350 9.780 1.00 96.69 280 ARG A C 1
ATOM 2297 O O . ARG A 1 280 ? 15.651 -5.708 8.606 1.00 96.69 280 ARG A O 1
ATOM 2304 N N . ASN A 1 281 ? 16.185 -4.186 10.164 1.00 96.75 281 ASN A N 1
ATOM 2305 C CA . ASN A 1 281 ? 16.821 -3.265 9.224 1.00 96.75 281 ASN A CA 1
ATOM 2306 C C . ASN A 1 281 ? 18.092 -3.872 8.604 1.00 96.75 281 ASN A C 1
ATOM 2308 O O . ASN A 1 281 ? 18.300 -3.752 7.397 1.00 96.75 281 ASN A O 1
ATOM 2312 N N . GLN A 1 282 ? 18.916 -4.557 9.404 1.00 97.19 282 GLN A N 1
ATOM 2313 C CA . GLN A 1 282 ? 20.119 -5.247 8.920 1.00 97.19 282 GLN A CA 1
ATOM 2314 C C . GLN A 1 282 ? 19.775 -6.426 7.998 1.00 97.19 282 GLN A C 1
ATOM 2316 O O . GLN A 1 282 ? 20.366 -6.581 6.931 1.00 97.19 282 GLN A O 1
ATOM 2321 N N . GLU A 1 283 ? 18.781 -7.229 8.373 1.00 97.12 283 GLU A N 1
ATOM 2322 C CA . GLU A 1 283 ? 18.278 -8.347 7.577 1.00 97.12 283 GLU A CA 1
ATOM 2323 C C . GLU A 1 283 ? 17.811 -7.885 6.191 1.00 97.12 283 GLU A C 1
ATOM 2325 O O . GLU A 1 283 ? 18.248 -8.428 5.178 1.00 97.12 283 GLU A O 1
ATOM 2330 N N . ARG A 1 284 ? 16.960 -6.854 6.133 1.00 97.38 284 ARG A N 1
ATOM 2331 C CA . ARG A 1 284 ? 16.434 -6.303 4.871 1.00 97.38 284 ARG A CA 1
ATOM 2332 C C . ARG A 1 284 ? 17.542 -5.735 3.992 1.00 97.38 284 ARG A C 1
ATOM 2334 O O . ARG A 1 284 ? 17.518 -5.920 2.777 1.00 97.38 284 ARG A O 1
ATOM 2341 N N . PHE A 1 285 ? 18.532 -5.088 4.604 1.00 97.06 285 PHE A N 1
ATOM 2342 C CA . PHE A 1 285 ? 19.715 -4.620 3.895 1.00 97.06 285 PHE A CA 1
ATOM 2343 C C . PHE A 1 285 ? 20.491 -5.783 3.264 1.00 97.06 285 PHE A C 1
ATOM 2345 O O . PHE A 1 285 ? 20.823 -5.718 2.083 1.00 97.06 285 PHE A O 1
ATOM 2352 N N . HIS A 1 286 ? 20.727 -6.871 3.999 1.00 97.94 286 HIS A N 1
ATOM 2353 C CA . HIS A 1 286 ? 21.400 -8.048 3.450 1.00 97.94 286 HIS A CA 1
ATOM 2354 C C . HIS A 1 286 ? 20.574 -8.771 2.380 1.00 97.94 286 HIS A C 1
ATOM 2356 O O . HIS A 1 286 ? 21.149 -9.238 1.399 1.00 97.94 286 HIS A O 1
ATOM 2362 N N . LEU A 1 287 ? 19.245 -8.804 2.505 1.00 98.00 287 LEU A N 1
ATOM 2363 C CA . LEU A 1 287 ? 18.364 -9.326 1.459 1.00 98.00 287 LEU A CA 1
ATOM 2364 C C . LEU A 1 287 ? 18.491 -8.511 0.160 1.00 98.00 287 LEU A C 1
ATOM 2366 O O . LEU A 1 287 ? 18.641 -9.081 -0.919 1.00 98.00 287 LEU A O 1
ATOM 2370 N N . TYR A 1 288 ? 18.521 -7.179 0.265 1.00 96.62 288 TYR A N 1
ATOM 2371 C CA . TYR A 1 288 ? 18.769 -6.299 -0.878 1.00 96.62 288 TYR A CA 1
ATOM 2372 C C . TYR A 1 288 ? 20.174 -6.487 -1.465 1.00 96.62 288 TYR A C 1
ATOM 2374 O O . TYR A 1 288 ? 20.332 -6.571 -2.679 1.00 96.62 288 TYR A O 1
ATOM 2382 N N . GLN A 1 289 ? 21.206 -6.597 -0.621 1.00 97.12 289 GLN A N 1
ATOM 2383 C CA . GLN A 1 289 ? 22.567 -6.869 -1.088 1.00 97.12 289 GLN A CA 1
ATOM 2384 C C . GLN A 1 289 ? 22.657 -8.192 -1.848 1.00 97.12 289 GLN A C 1
ATOM 2386 O O . GLN A 1 289 ? 23.349 -8.250 -2.859 1.00 97.12 289 GLN A O 1
ATOM 2391 N N . ALA A 1 290 ? 21.947 -9.230 -1.395 1.00 97.38 290 ALA A N 1
ATOM 2392 C CA . ALA A 1 290 ? 21.878 -10.495 -2.111 1.00 97.38 290 ALA A CA 1
ATOM 2393 C C . ALA A 1 290 ? 21.260 -10.310 -3.502 1.00 97.38 290 ALA A C 1
ATOM 2395 O O . ALA A 1 290 ? 21.813 -10.831 -4.462 1.00 97.38 290 ALA A O 1
ATOM 2396 N N . LEU A 1 291 ? 20.177 -9.534 -3.630 1.00 95.69 291 LEU A N 1
ATOM 2397 C CA . LEU A 1 291 ? 19.533 -9.249 -4.918 1.00 95.69 291 LEU A CA 1
ATOM 2398 C C . LEU A 1 291 ? 20.484 -8.582 -5.920 1.00 95.69 291 LEU A C 1
ATOM 2400 O O . LEU A 1 291 ? 20.545 -8.990 -7.075 1.00 95.69 291 LEU A O 1
ATOM 2404 N N . VAL A 1 292 ? 21.226 -7.560 -5.484 1.00 94.31 292 VAL A N 1
ATOM 2405 C CA . VAL A 1 292 ? 22.091 -6.764 -6.377 1.00 94.31 292 VAL A CA 1
ATOM 2406 C C . VAL A 1 292 ? 23.508 -7.327 -6.523 1.00 94.31 292 VAL A C 1
ATOM 2408 O O . VAL A 1 292 ? 24.314 -6.791 -7.286 1.00 94.31 292 VAL A O 1
ATOM 2411 N N . ALA A 1 293 ? 23.848 -8.391 -5.792 1.00 95.81 293 ALA A N 1
ATOM 2412 C CA . ALA A 1 293 ? 25.168 -9.000 -5.850 1.00 95.81 293 ALA A CA 1
ATOM 2413 C C . ALA A 1 293 ? 25.425 -9.634 -7.224 1.00 95.81 293 ALA A C 1
ATOM 2415 O O . ALA A 1 293 ? 24.713 -10.538 -7.669 1.00 95.81 293 ALA A O 1
ATOM 2416 N N . THR A 1 294 ? 26.508 -9.194 -7.865 1.00 93.50 294 THR A N 1
ATOM 2417 C CA . THR A 1 294 ? 26.981 -9.726 -9.150 1.00 93.50 294 THR A CA 1
ATOM 2418 C C . THR A 1 294 ? 27.899 -10.936 -8.984 1.00 93.50 294 THR A C 1
ATOM 2420 O O . THR A 1 294 ? 28.046 -11.730 -9.911 1.00 93.50 294 THR A O 1
ATOM 2423 N N . SER A 1 295 ? 28.518 -11.099 -7.809 1.00 95.94 295 SER A N 1
ATOM 2424 C CA . SER A 1 295 ? 29.372 -12.241 -7.495 1.00 95.94 295 SER A CA 1
ATOM 2425 C C . SER A 1 295 ? 28.608 -13.288 -6.679 1.00 95.94 295 SER A C 1
ATOM 2427 O O . SER A 1 295 ? 27.874 -12.968 -5.741 1.00 95.94 295 SER A O 1
ATOM 2429 N N . VAL A 1 296 ? 28.814 -14.566 -7.013 1.00 93.12 296 VAL A N 1
ATOM 2430 C CA . VAL A 1 296 ? 28.222 -15.702 -6.280 1.00 93.12 296 VAL A CA 1
ATOM 2431 C C . VAL A 1 296 ? 28.669 -15.704 -4.812 1.00 93.12 296 VAL A C 1
ATOM 2433 O O . VAL A 1 296 ? 27.906 -16.080 -3.926 1.00 93.12 296 VAL A O 1
ATOM 2436 N N . GLU A 1 297 ? 29.901 -15.267 -4.546 1.00 93.88 297 GLU A N 1
ATOM 2437 C CA . GLU A 1 297 ? 30.464 -15.212 -3.198 1.00 93.88 297 GLU A CA 1
ATOM 2438 C C . GLU A 1 297 ? 29.786 -14.148 -2.330 1.00 93.88 297 GLU A C 1
ATOM 2440 O O . GLU A 1 297 ? 29.376 -14.445 -1.207 1.00 93.88 297 GLU A O 1
ATOM 2445 N N . ASP A 1 298 ? 29.628 -12.927 -2.845 1.00 95.81 298 ASP A N 1
ATOM 2446 C CA . ASP A 1 298 ? 28.975 -11.844 -2.103 1.00 95.81 298 ASP A CA 1
ATOM 2447 C C . ASP A 1 298 ? 27.495 -12.156 -1.890 1.00 95.81 298 ASP A C 1
ATOM 2449 O O . ASP A 1 298 ? 26.988 -11.986 -0.783 1.00 95.81 298 ASP A O 1
ATOM 2453 N N . LYS A 1 299 ? 26.831 -12.730 -2.903 1.00 96.25 299 LYS A N 1
ATOM 2454 C CA . LYS A 1 299 ? 25.451 -13.217 -2.791 1.00 96.25 299 LYS A CA 1
ATOM 2455 C C . LYS A 1 299 ? 25.308 -14.240 -1.669 1.00 96.25 299 LYS A C 1
ATOM 2457 O O . LYS A 1 299 ? 24.456 -14.075 -0.799 1.00 96.25 299 LYS A O 1
ATOM 2462 N N . ARG A 1 300 ? 26.175 -15.260 -1.632 1.00 94.50 300 ARG A N 1
ATOM 2463 C CA . ARG A 1 300 ? 26.160 -16.281 -0.573 1.00 94.50 300 ARG A CA 1
ATOM 2464 C C . ARG A 1 300 ? 26.375 -15.665 0.808 1.00 94.50 300 ARG A C 1
ATOM 2466 O O . ARG A 1 300 ? 25.636 -15.993 1.732 1.00 94.50 300 ARG A O 1
ATOM 2473 N N . LYS A 1 301 ? 27.337 -14.747 0.953 1.00 95.38 301 LYS A N 1
ATOM 2474 C CA . LYS A 1 301 ? 27.591 -14.043 2.222 1.00 95.38 301 LYS A CA 1
ATOM 2475 C C . LYS A 1 301 ? 26.380 -13.237 2.684 1.00 95.38 301 LYS A C 1
ATOM 2477 O O . LYS A 1 301 ? 26.004 -13.330 3.850 1.00 95.38 301 LYS A O 1
ATOM 2482 N N . SER A 1 302 ? 25.755 -12.484 1.781 1.00 97.62 302 SER A N 1
ATOM 2483 C CA . SER A 1 302 ? 24.555 -11.700 2.079 1.00 97.62 302 SER A CA 1
ATOM 2484 C C . SER A 1 302 ? 23.375 -12.590 2.474 1.00 97.62 302 SER A C 1
ATOM 2486 O O . SER A 1 302 ? 22.716 -12.307 3.471 1.00 97.62 302 SER A O 1
ATOM 2488 N N . LEU A 1 303 ? 23.150 -13.708 1.777 1.00 97.69 303 LEU A N 1
ATOM 2489 C CA . LEU A 1 303 ? 22.104 -14.674 2.134 1.00 97.69 303 LEU A CA 1
ATOM 2490 C C . LEU A 1 303 ? 22.373 -15.352 3.483 1.00 97.69 303 LEU A C 1
ATOM 2492 O O . LEU A 1 303 ? 21.457 -15.501 4.289 1.00 97.69 303 LEU A O 1
ATOM 2496 N N . GLN A 1 304 ? 23.624 -15.713 3.774 1.00 96.25 304 GLN A N 1
ATOM 2497 C CA . GLN A 1 304 ? 23.996 -16.282 5.070 1.00 96.25 304 GLN A CA 1
ATOM 2498 C C . GLN A 1 304 ? 23.765 -15.287 6.217 1.00 96.25 304 GLN A C 1
ATOM 2500 O O . GLN A 1 304 ? 23.275 -15.684 7.279 1.00 96.25 304 GLN A O 1
ATOM 2505 N N . ALA A 1 305 ? 24.091 -14.006 6.013 1.00 97.31 305 ALA A N 1
ATOM 2506 C CA . ALA A 1 305 ? 23.818 -12.949 6.983 1.00 97.31 305 ALA A CA 1
ATOM 2507 C C . ALA A 1 305 ? 22.307 -12.750 7.181 1.00 97.31 305 ALA A C 1
ATOM 2509 O O . ALA A 1 305 ? 21.836 -12.770 8.317 1.00 97.31 305 ALA A O 1
ATOM 2510 N N . PHE A 1 306 ? 21.544 -12.655 6.086 1.00 98.06 306 PHE A N 1
ATOM 2511 C CA . PHE A 1 306 ? 20.081 -12.573 6.096 1.00 98.06 306 PHE A CA 1
ATOM 2512 C C . PHE A 1 306 ? 19.446 -13.708 6.915 1.00 98.06 306 PHE A C 1
ATOM 2514 O O . PHE A 1 306 ? 18.713 -13.439 7.866 1.00 98.06 306 PHE A O 1
ATOM 2521 N N . ILE A 1 307 ? 19.789 -14.966 6.610 1.00 98.12 307 ILE A N 1
ATOM 2522 C CA . ILE A 1 307 ? 19.266 -16.144 7.318 1.00 98.12 307 ILE A CA 1
ATOM 2523 C C . ILE A 1 307 ? 19.653 -16.088 8.800 1.00 98.12 307 ILE A C 1
ATOM 2525 O O . ILE A 1 307 ? 18.792 -16.203 9.666 1.00 98.12 307 ILE A O 1
ATOM 2529 N N . SER A 1 308 ? 20.930 -15.853 9.122 1.00 96.94 308 SER A N 1
ATOM 2530 C CA . SER A 1 308 ? 21.397 -15.837 10.520 1.00 96.94 308 SER A CA 1
ATOM 2531 C C . SER A 1 308 ? 20.686 -14.772 11.364 1.00 96.94 308 SER A C 1
ATOM 2533 O O . SER A 1 308 ? 20.325 -15.025 12.515 1.00 96.94 308 SER A O 1
ATOM 2535 N N . ILE A 1 309 ? 20.443 -13.590 10.790 1.00 98.00 309 ILE A N 1
ATOM 2536 C CA . ILE A 1 309 ? 19.726 -12.504 11.464 1.00 98.00 309 ILE A CA 1
ATOM 2537 C C . ILE A 1 309 ? 18.245 -12.849 11.633 1.00 98.00 309 ILE A C 1
ATOM 2539 O O . ILE A 1 309 ? 17.707 -12.652 12.724 1.00 98.00 309 ILE A O 1
ATOM 2543 N N . ARG A 1 310 ? 17.590 -13.405 10.607 1.00 97.62 310 ARG A N 1
ATOM 2544 C CA . ARG A 1 310 ? 16.179 -13.800 10.695 1.00 97.62 310 ARG A CA 1
ATOM 2545 C C . ARG A 1 310 ? 15.955 -14.888 11.747 1.00 97.62 310 ARG A C 1
ATOM 2547 O O . ARG A 1 310 ? 15.033 -14.768 12.552 1.00 97.62 310 ARG A O 1
ATOM 2554 N N . GLU A 1 311 ? 16.844 -15.880 11.839 1.00 96.00 311 GLU A N 1
ATOM 2555 C CA . GLU A 1 311 ? 16.804 -16.891 12.910 1.00 96.00 311 GLU A CA 1
ATOM 2556 C C . GLU A 1 311 ? 17.005 -16.261 14.300 1.00 96.00 311 GLU A C 1
ATOM 2558 O O . GLU A 1 311 ? 16.318 -16.616 15.260 1.00 96.00 311 GLU A O 1
ATOM 2563 N N . LYS A 1 312 ? 17.898 -15.268 14.425 1.00 96.62 312 LYS A N 1
ATOM 2564 C CA . LYS A 1 312 ? 18.055 -14.517 15.679 1.00 96.62 312 LYS A CA 1
ATOM 2565 C C . LYS A 1 312 ? 16.796 -13.721 16.029 1.00 96.62 312 LYS A C 1
ATOM 2567 O O . LYS A 1 312 ? 16.417 -13.669 17.196 1.00 96.62 312 LYS A O 1
ATOM 2572 N N . ARG A 1 313 ? 16.132 -13.104 15.050 1.00 96.88 313 ARG A N 1
ATOM 2573 C CA . ARG A 1 313 ? 14.863 -12.396 15.278 1.00 96.88 313 ARG A CA 1
ATOM 2574 C C . ARG A 1 313 ? 13.752 -13.353 15.688 1.00 96.88 313 ARG A C 1
ATOM 2576 O O . ARG A 1 313 ? 12.992 -13.016 16.594 1.00 96.88 313 ARG A O 1
ATOM 2583 N N . ALA A 1 314 ? 13.699 -14.554 15.112 1.00 95.56 314 ALA A N 1
ATOM 2584 C CA . ALA A 1 314 ? 12.743 -15.586 15.512 1.00 95.56 314 ALA A CA 1
ATOM 2585 C C . ALA A 1 314 ? 12.859 -15.931 17.005 1.00 95.56 314 ALA A C 1
ATOM 2587 O O . ALA A 1 314 ? 11.845 -16.124 17.665 1.00 95.56 314 ALA A O 1
ATOM 2588 N N . SER A 1 315 ? 14.062 -15.878 17.591 1.00 94.31 315 SER A N 1
ATOM 2589 C CA . SER A 1 315 ? 14.235 -16.066 19.040 1.00 94.31 315 SER A CA 1
ATOM 2590 C C . SER A 1 315 ? 13.809 -14.862 19.903 1.00 94.31 315 SER A C 1
ATOM 2592 O O . SER A 1 315 ? 13.860 -14.954 21.126 1.00 94.31 315 SER A O 1
ATOM 2594 N N . ILE A 1 316 ? 13.484 -13.707 19.310 1.00 95.06 316 ILE A N 1
ATOM 2595 C CA . ILE A 1 316 ? 13.125 -12.456 20.015 1.00 95.06 316 ILE A CA 1
ATOM 2596 C C . ILE A 1 316 ? 11.625 -12.171 19.912 1.00 95.06 316 ILE A C 1
ATOM 2598 O O . ILE A 1 316 ? 11.029 -11.632 20.854 1.00 95.06 316 ILE A O 1
ATOM 2602 N N . ILE A 1 317 ? 11.041 -12.457 18.749 1.00 95.25 317 ILE A N 1
ATOM 2603 C CA . ILE A 1 317 ? 9.642 -12.158 18.432 1.00 95.25 317 ILE A CA 1
ATOM 2604 C C . ILE A 1 317 ? 8.833 -13.410 18.072 1.00 95.25 317 ILE A C 1
ATOM 2606 O O . ILE A 1 317 ? 7.676 -13.272 17.720 1.00 95.25 317 ILE A O 1
ATOM 2610 N N . GLU A 1 318 ? 9.397 -14.613 18.188 1.00 92.75 318 GLU A N 1
ATOM 2611 C CA . GLU A 1 318 ? 8.659 -15.885 18.156 1.00 92.75 318 GLU A CA 1
ATOM 2612 C C . GLU A 1 318 ? 7.666 -15.979 16.973 1.00 92.75 318 GLU A C 1
ATOM 2614 O O . GLU A 1 318 ? 8.067 -15.900 15.809 1.00 92.75 318 GLU A O 1
ATOM 2619 N N . GLU A 1 319 ? 6.366 -16.098 17.263 1.00 93.00 319 GLU A N 1
ATOM 2620 C CA . GLU A 1 319 ? 5.263 -16.232 16.300 1.00 93.00 319 GLU A CA 1
ATOM 2621 C C . GLU A 1 319 ? 5.152 -15.081 15.284 1.00 93.00 319 GLU A C 1
ATOM 2623 O O . GLU A 1 319 ? 4.616 -15.263 14.189 1.00 93.00 319 GLU A O 1
ATOM 2628 N N . PHE A 1 320 ? 5.702 -13.903 15.590 1.00 96.50 320 PHE A N 1
ATOM 2629 C CA . PHE A 1 320 ? 5.661 -12.755 14.687 1.00 96.50 320 PHE A CA 1
ATOM 2630 C C . PHE A 1 320 ? 6.583 -12.913 13.466 1.00 96.50 320 PHE A C 1
ATOM 2632 O O . PHE A 1 320 ? 6.329 -12.264 12.453 1.00 96.50 320 PHE A O 1
ATOM 2639 N N . ILE A 1 321 ? 7.611 -13.777 13.512 1.00 96.69 321 ILE A N 1
ATOM 2640 C CA . ILE A 1 321 ? 8.365 -14.127 12.292 1.00 96.69 321 ILE A CA 1
ATOM 2641 C C . ILE A 1 321 ? 7.495 -14.942 11.342 1.00 96.69 321 ILE A C 1
ATOM 2643 O O . ILE A 1 321 ? 7.463 -14.638 10.154 1.00 96.69 321 ILE A O 1
ATOM 2647 N N . GLN A 1 322 ? 6.727 -15.909 11.855 1.00 96.44 322 GLN A N 1
ATOM 2648 C CA . GLN A 1 322 ? 5.805 -16.675 11.014 1.00 96.44 322 GLN A CA 1
ATOM 2649 C C . GLN A 1 322 ? 4.756 -15.762 10.369 1.00 96.44 322 GLN A C 1
ATOM 2651 O O . GLN A 1 322 ? 4.433 -15.929 9.197 1.00 96.44 322 GLN A O 1
ATOM 2656 N N . TYR A 1 323 ? 4.267 -14.759 11.106 1.00 97.31 323 TYR A N 1
ATOM 2657 C CA . TYR A 1 323 ? 3.390 -13.727 10.554 1.00 97.31 323 TYR A CA 1
ATOM 2658 C C . TYR A 1 323 ? 4.030 -12.992 9.365 1.00 97.31 323 TYR A C 1
ATOM 2660 O O . TYR A 1 323 ? 3.411 -12.921 8.307 1.00 97.31 323 TYR A O 1
ATOM 2668 N N . GLU A 1 324 ? 5.269 -12.497 9.498 1.00 97.69 324 GLU A N 1
ATOM 2669 C CA . GLU A 1 324 ? 5.986 -11.852 8.383 1.00 97.69 324 GLU A CA 1
ATOM 2670 C C . GLU A 1 324 ? 6.166 -12.799 7.194 1.00 97.69 324 GLU A C 1
ATOM 2672 O O . GLU A 1 324 ? 5.879 -12.428 6.059 1.00 97.69 324 GLU A O 1
ATOM 2677 N N . THR A 1 325 ? 6.605 -14.031 7.449 1.00 97.94 325 THR A N 1
ATOM 2678 C CA . THR A 1 325 ? 6.886 -15.022 6.407 1.00 97.94 325 THR A CA 1
ATOM 2679 C C . THR A 1 325 ? 5.623 -15.465 5.656 1.00 97.94 325 THR A C 1
ATOM 2681 O O . THR A 1 325 ? 5.674 -15.684 4.444 1.00 97.94 325 THR A O 1
ATOM 2684 N N . ASN A 1 326 ? 4.474 -15.545 6.331 1.00 98.12 326 ASN A N 1
ATOM 2685 C CA . ASN A 1 326 ? 3.186 -15.807 5.686 1.00 98.12 326 ASN A CA 1
ATOM 2686 C C . ASN A 1 326 ? 2.777 -14.653 4.760 1.00 98.12 326 ASN A C 1
ATOM 2688 O O . ASN A 1 326 ? 2.375 -14.899 3.626 1.00 98.12 326 ASN A O 1
ATOM 2692 N N . ILE A 1 327 ? 2.951 -13.396 5.197 1.00 98.12 327 ILE A N 1
ATOM 2693 C CA . ILE A 1 327 ? 2.717 -12.228 4.331 1.00 98.12 327 ILE A CA 1
ATOM 2694 C C . ILE A 1 327 ? 3.626 -12.295 3.102 1.00 98.12 327 ILE A C 1
ATOM 2696 O O . ILE A 1 327 ? 3.143 -12.191 1.982 1.00 98.12 327 ILE A O 1
ATOM 2700 N N . GLU A 1 328 ? 4.932 -12.500 3.305 1.00 98.50 328 GLU A N 1
ATOM 2701 C CA . GLU A 1 328 ? 5.909 -12.619 2.217 1.00 98.50 328 GLU A CA 1
ATOM 2702 C C . GLU A 1 328 ? 5.506 -13.709 1.215 1.00 98.50 328 GLU A C 1
ATOM 2704 O O . GLU A 1 328 ? 5.647 -13.510 0.014 1.00 98.50 328 GLU A O 1
ATOM 2709 N N . THR A 1 329 ? 4.981 -14.839 1.696 1.00 98.50 329 THR A N 1
ATOM 2710 C CA . THR A 1 329 ? 4.619 -15.999 0.866 1.00 98.50 329 THR A CA 1
ATOM 2711 C C . THR A 1 329 ? 3.356 -15.783 0.041 1.00 98.50 329 THR A C 1
ATOM 2713 O O . THR A 1 329 ? 3.278 -16.295 -1.072 1.00 98.50 329 THR A O 1
ATOM 2716 N N . VAL A 1 330 ? 2.391 -15.017 0.551 1.00 97.81 330 VAL A N 1
ATOM 2717 C CA . VAL A 1 330 ? 1.148 -14.718 -0.174 1.00 97.81 330 VAL A CA 1
ATOM 2718 C C . VAL A 1 330 ? 1.323 -13.510 -1.096 1.00 97.81 330 VAL A C 1
ATOM 2720 O O . VAL A 1 330 ? 1.022 -13.594 -2.283 1.00 97.81 330 VAL A O 1
ATOM 2723 N N . GLU A 1 331 ? 1.856 -12.407 -0.573 1.00 97.69 331 GLU A N 1
ATOM 2724 C CA . GLU A 1 331 ? 1.952 -11.113 -1.268 1.00 97.69 331 GLU A CA 1
ATOM 2725 C C . GLU A 1 331 ? 3.181 -11.027 -2.174 1.00 97.69 331 GLU A C 1
ATOM 2727 O O . GLU A 1 331 ? 3.157 -10.361 -3.205 1.00 97.69 331 GLU A O 1
ATOM 2732 N N . GLY A 1 332 ? 4.272 -11.708 -1.810 1.00 98.00 332 GLY A N 1
ATOM 2733 C CA . GLY A 1 332 ? 5.520 -11.697 -2.571 1.00 98.00 332 GLY A CA 1
ATOM 2734 C C . GLY A 1 332 ? 5.356 -12.191 -4.007 1.00 98.00 332 GLY A C 1
ATOM 2735 O O . GLY A 1 332 ? 5.779 -11.485 -4.923 1.00 98.00 332 GLY A O 1
ATOM 2736 N N . PRO A 1 333 ? 4.719 -13.356 -4.238 1.00 98.38 333 PRO A N 1
ATOM 2737 C CA . PRO A 1 333 ? 4.413 -13.832 -5.579 1.00 98.38 333 PRO A CA 1
ATOM 2738 C C . PRO A 1 333 ? 3.501 -12.878 -6.360 1.00 98.38 333 PRO A C 1
ATOM 2740 O O . PRO A 1 333 ? 3.792 -12.613 -7.521 1.00 98.38 333 PRO A O 1
ATOM 2743 N N . ALA A 1 334 ? 2.465 -12.301 -5.739 1.00 98.00 334 ALA A N 1
ATOM 2744 C CA . ALA A 1 334 ? 1.592 -11.324 -6.398 1.00 98.00 334 ALA A CA 1
ATOM 2745 C C . ALA A 1 334 ? 2.367 -10.060 -6.825 1.00 98.00 334 ALA A C 1
ATOM 2747 O O . ALA A 1 334 ? 2.305 -9.658 -7.986 1.00 98.00 334 ALA A O 1
ATOM 2748 N N . TRP A 1 335 ? 3.221 -9.520 -5.947 1.00 97.50 335 TRP A N 1
ATOM 2749 C CA . TRP A 1 335 ? 4.147 -8.423 -6.266 1.00 97.50 335 TRP A CA 1
ATOM 2750 C C . TRP A 1 335 ? 5.157 -8.775 -7.357 1.00 97.50 335 TRP A C 1
ATOM 2752 O O . TRP A 1 335 ? 5.544 -7.926 -8.158 1.00 97.50 335 TRP A O 1
ATOM 2762 N N . TYR A 1 336 ? 5.611 -10.023 -7.392 1.00 97.94 336 TYR A N 1
ATOM 2763 C CA . TYR A 1 336 ? 6.490 -10.526 -8.439 1.00 97.94 336 TYR A CA 1
ATOM 2764 C C . TYR A 1 336 ? 5.797 -10.551 -9.805 1.00 97.94 336 TYR A C 1
ATOM 2766 O O . TYR A 1 336 ? 6.407 -10.145 -10.798 1.00 97.94 336 TYR A O 1
ATOM 2774 N N . ILE A 1 337 ? 4.529 -10.968 -9.863 1.00 97.50 337 ILE A N 1
ATOM 2775 C CA . ILE A 1 337 ? 3.717 -10.873 -11.082 1.00 97.50 337 ILE A CA 1
ATOM 2776 C C . ILE A 1 337 ? 3.524 -9.412 -11.476 1.00 97.50 337 ILE A C 1
ATOM 2778 O O . ILE A 1 337 ? 3.753 -9.071 -12.633 1.00 97.50 337 ILE A O 1
ATOM 2782 N N . GLU A 1 338 ? 3.167 -8.553 -10.523 1.00 96.25 338 GLU A N 1
ATOM 2783 C CA . GLU A 1 338 ? 2.958 -7.125 -10.757 1.00 96.25 338 GLU A CA 1
ATOM 2784 C C . GLU A 1 338 ? 4.201 -6.462 -11.365 1.00 96.25 338 GLU A C 1
ATOM 2786 O O . GLU A 1 338 ? 4.108 -5.818 -12.409 1.00 96.25 338 GLU A O 1
ATOM 2791 N N . LEU A 1 339 ? 5.380 -6.683 -10.771 1.00 95.81 339 LEU A N 1
ATOM 2792 C CA . LEU A 1 339 ? 6.647 -6.165 -11.282 1.00 95.81 339 LEU A CA 1
ATOM 2793 C C . LEU A 1 339 ? 6.888 -6.618 -12.722 1.00 95.81 339 LEU A C 1
ATOM 2795 O O . LEU A 1 339 ? 7.269 -5.806 -13.565 1.00 95.81 339 LEU A O 1
ATOM 2799 N N . LYS A 1 340 ? 6.687 -7.909 -13.014 1.00 95.25 340 LYS A N 1
ATOM 2800 C CA . LYS A 1 340 ? 6.903 -8.458 -14.358 1.00 95.25 340 LYS A CA 1
ATOM 2801 C C . LYS A 1 340 ? 5.916 -7.899 -15.376 1.00 95.25 340 LYS A C 1
ATOM 2803 O O . LYS A 1 340 ? 6.330 -7.556 -16.481 1.00 95.25 340 LYS A O 1
ATOM 2808 N N . ALA A 1 341 ? 4.647 -7.785 -14.996 1.00 93.56 341 ALA A N 1
ATOM 2809 C CA . ALA A 1 341 ? 3.596 -7.211 -15.823 1.00 93.56 341 ALA A CA 1
ATOM 2810 C C . ALA A 1 341 ? 3.864 -5.730 -16.119 1.00 93.56 341 ALA A C 1
ATOM 2812 O O . ALA A 1 341 ? 3.790 -5.313 -17.274 1.00 93.56 341 ALA A O 1
ATOM 2813 N N . TYR A 1 342 ? 4.273 -4.957 -15.109 1.00 92.00 342 TYR A N 1
ATOM 2814 C CA . TYR A 1 342 ? 4.675 -3.565 -15.290 1.00 92.00 342 TYR A CA 1
ATOM 2815 C C . TYR A 1 342 ? 5.902 -3.457 -16.204 1.00 92.00 342 TYR A C 1
ATOM 2817 O O . TYR A 1 342 ? 5.907 -2.673 -17.149 1.00 92.00 342 TYR A O 1
ATOM 2825 N N . ALA A 1 343 ? 6.945 -4.255 -15.954 1.00 92.19 343 ALA A N 1
ATOM 2826 C CA . ALA A 1 343 ? 8.188 -4.216 -16.723 1.00 92.19 343 ALA A CA 1
ATOM 2827 C C . ALA A 1 343 ? 8.001 -4.587 -18.200 1.00 92.19 343 ALA A C 1
ATOM 2829 O O . ALA A 1 343 ? 8.664 -4.009 -19.053 1.00 92.19 343 ALA A O 1
ATOM 2830 N N . GLU A 1 344 ? 7.106 -5.528 -18.512 1.00 90.50 344 GLU A N 1
ATOM 2831 C CA . GLU A 1 344 ? 6.795 -5.910 -19.896 1.00 90.50 344 GLU A CA 1
ATOM 2832 C C . GLU A 1 344 ? 6.205 -4.747 -20.703 1.00 90.50 344 GLU A C 1
ATOM 2834 O O . GLU A 1 344 ? 6.433 -4.647 -21.908 1.00 90.50 344 GLU A O 1
ATOM 2839 N N . ARG A 1 345 ? 5.440 -3.879 -20.037 1.00 85.38 345 ARG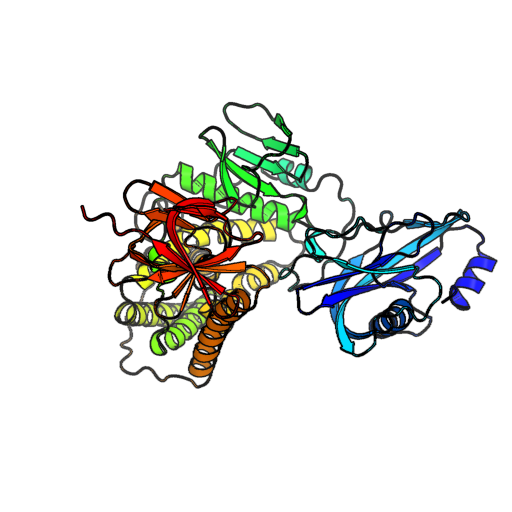 A N 1
ATOM 2840 C CA . ARG A 1 345 ? 4.717 -2.769 -20.667 1.00 85.38 345 ARG A CA 1
ATOM 2841 C C . ARG A 1 345 ? 5.487 -1.459 -20.608 1.00 85.38 345 ARG A C 1
ATOM 2843 O O . ARG A 1 345 ? 5.294 -0.588 -21.451 1.00 85.38 345 ARG A O 1
ATOM 2850 N N . SER A 1 346 ? 6.362 -1.320 -19.619 1.00 85.19 346 SER A N 1
ATOM 2851 C CA . SER A 1 346 ? 7.088 -0.085 -19.381 1.00 85.19 346 SER A CA 1
ATOM 2852 C C . SER A 1 346 ? 8.146 0.169 -20.450 1.00 85.19 346 SER A C 1
ATOM 2854 O O . SER A 1 346 ? 8.906 -0.712 -20.839 1.00 85.19 346 SER A O 1
ATOM 2856 N N . LEU A 1 347 ? 8.268 1.433 -20.857 1.00 82.62 347 LEU A N 1
ATOM 2857 C CA . LEU A 1 347 ? 9.411 1.910 -21.645 1.00 82.62 347 LEU A CA 1
ATOM 2858 C C . LEU A 1 347 ? 10.688 2.089 -20.801 1.00 82.62 347 LEU A C 1
ATOM 2860 O O . LEU A 1 347 ? 11.736 2.448 -21.340 1.00 82.62 347 LEU A O 1
ATOM 2864 N N . LEU A 1 348 ? 10.603 1.906 -19.479 1.00 82.69 348 LEU A N 1
ATOM 2865 C CA . LEU A 1 348 ? 11.751 1.984 -18.582 1.00 82.69 348 LEU A CA 1
ATOM 2866 C C . LEU A 1 348 ? 12.618 0.718 -18.693 1.00 82.69 348 LEU A C 1
ATOM 2868 O O . LEU A 1 348 ? 12.081 -0.379 -18.846 1.00 82.69 348 LEU A O 1
ATOM 2872 N N . PRO A 1 349 ? 13.951 0.831 -18.548 1.00 87.00 349 PRO A N 1
ATOM 2873 C CA . PRO A 1 349 ? 14.807 -0.333 -18.345 1.00 87.00 349 PRO A CA 1
ATOM 2874 C C . PRO A 1 349 ? 14.351 -1.153 -17.132 1.00 87.00 349 PRO A C 1
ATOM 2876 O O . PRO A 1 349 ? 13.895 -0.589 -16.132 1.00 87.00 349 PRO A O 1
ATOM 2879 N N . TYR A 1 350 ? 14.524 -2.475 -17.195 1.00 91.25 350 TYR A N 1
ATOM 2880 C CA . TYR A 1 350 ? 14.103 -3.389 -16.128 1.00 91.25 350 TYR A CA 1
ATOM 2881 C C . TYR A 1 350 ? 14.707 -3.016 -14.769 1.00 91.25 350 TYR A C 1
ATOM 2883 O O . TYR A 1 350 ? 14.032 -3.112 -13.750 1.00 91.25 350 TYR A O 1
ATOM 2891 N N . GLU A 1 351 ? 15.948 -2.531 -14.740 1.00 89.31 351 GLU A N 1
ATOM 2892 C CA . GLU A 1 351 ? 16.636 -2.112 -13.518 1.00 89.31 351 GLU A CA 1
ATOM 2893 C C . GLU A 1 351 ? 15.923 -0.942 -12.826 1.00 89.31 351 GLU A C 1
ATOM 2895 O O . GLU A 1 351 ? 15.809 -0.937 -11.602 1.00 89.31 351 GLU A O 1
ATOM 2900 N N . ALA A 1 352 ? 15.393 0.014 -13.595 1.00 85.06 352 ALA A N 1
ATOM 2901 C CA . ALA A 1 352 ? 14.637 1.143 -13.053 1.00 85.06 352 ALA A CA 1
ATOM 2902 C C . ALA A 1 352 ? 13.275 0.690 -12.500 1.00 85.06 352 ALA A C 1
ATOM 2904 O O . ALA A 1 352 ? 12.848 1.141 -11.437 1.00 85.06 352 ALA A O 1
ATOM 2905 N N . VAL A 1 353 ? 12.615 -0.254 -13.181 1.00 89.88 353 VAL A N 1
ATOM 2906 C CA . VAL A 1 353 ? 11.384 -0.877 -12.671 1.00 89.88 353 VAL A CA 1
ATOM 2907 C C . VAL A 1 353 ? 11.676 -1.657 -11.387 1.00 89.88 353 VAL A C 1
ATOM 2909 O O . VAL A 1 353 ? 10.976 -1.499 -10.391 1.00 89.88 353 VAL A O 1
ATOM 2912 N N . LEU A 1 354 ? 12.743 -2.453 -11.358 1.00 91.31 354 LEU A N 1
ATOM 2913 C CA . LEU A 1 354 ? 13.142 -3.198 -10.168 1.00 91.31 354 LEU A CA 1
ATOM 2914 C C . LEU A 1 354 ? 13.447 -2.266 -8.991 1.00 91.31 354 LEU A C 1
ATOM 2916 O O . LEU A 1 354 ? 13.037 -2.553 -7.865 1.00 91.31 354 LEU A O 1
ATOM 2920 N N . GLU A 1 355 ? 14.124 -1.142 -9.227 1.00 86.50 355 GLU A N 1
ATOM 2921 C CA . GLU A 1 355 ? 14.368 -0.129 -8.198 1.00 86.50 355 GLU A CA 1
ATOM 2922 C C . GLU A 1 355 ? 13.049 0.426 -7.641 1.00 86.50 355 GLU A C 1
ATOM 2924 O O . GLU A 1 355 ? 12.877 0.451 -6.422 1.00 86.50 355 GLU A O 1
ATOM 2929 N N . LYS A 1 356 ? 12.076 0.773 -8.500 1.00 85.69 356 LYS A N 1
ATOM 2930 C CA . LYS A 1 356 ? 10.739 1.247 -8.085 1.00 85.69 356 LYS A CA 1
ATOM 2931 C C . LYS A 1 356 ? 10.074 0.298 -7.079 1.00 85.69 356 LYS A C 1
ATOM 2933 O O . LYS A 1 356 ? 9.567 0.751 -6.053 1.00 85.69 356 LYS A O 1
ATOM 2938 N N . TYR A 1 357 ? 10.114 -1.007 -7.338 1.00 89.75 357 TYR A N 1
ATOM 2939 C CA . TYR A 1 357 ? 9.480 -2.022 -6.489 1.00 89.75 357 TYR A CA 1
ATOM 2940 C C . TYR A 1 357 ? 10.315 -2.414 -5.257 1.00 89.75 357 TYR A C 1
ATOM 2942 O O . TYR A 1 357 ? 9.767 -2.723 -4.196 1.00 89.75 357 TYR A O 1
ATOM 2950 N N . SER A 1 358 ? 11.645 -2.390 -5.359 1.00 85.06 358 SER A N 1
ATOM 2951 C CA . SER A 1 358 ? 12.545 -2.815 -4.275 1.00 85.06 358 SER A CA 1
ATOM 2952 C C . SER A 1 358 ? 12.938 -1.690 -3.315 1.00 85.06 358 SER A C 1
ATOM 2954 O O . SER A 1 358 ? 13.357 -1.973 -2.194 1.00 85.06 358 SER A O 1
ATOM 2956 N N . ARG A 1 359 ? 12.759 -0.414 -3.682 1.00 81.81 359 ARG A N 1
ATOM 2957 C CA . ARG A 1 359 ? 13.177 0.744 -2.868 1.00 81.81 359 ARG A CA 1
ATOM 2958 C C . ARG A 1 359 ? 12.585 0.751 -1.457 1.00 81.81 359 ARG A C 1
ATOM 2960 O O . ARG A 1 359 ? 13.283 1.094 -0.503 1.00 81.81 359 ARG A O 1
ATOM 2967 N N . SER A 1 360 ? 11.329 0.326 -1.304 1.00 81.38 360 SER A N 1
ATOM 2968 C CA . SER A 1 360 ? 10.657 0.227 0.004 1.00 81.38 360 SER A CA 1
ATOM 2969 C C . SER A 1 360 ? 11.310 -0.798 0.943 1.00 81.38 360 SER A C 1
ATOM 2971 O O . SER A 1 360 ? 11.114 -0.755 2.160 1.00 81.38 360 SER A O 1
ATOM 2973 N N . LEU A 1 361 ? 12.130 -1.714 0.410 1.00 89.19 361 LEU A N 1
ATOM 2974 C CA . LEU A 1 361 ? 12.877 -2.678 1.211 1.00 89.19 361 LEU A CA 1
ATOM 2975 C C . LEU A 1 361 ? 13.844 -1.971 2.174 1.00 89.19 361 LEU A C 1
ATOM 2977 O O . LEU A 1 361 ? 14.001 -2.403 3.316 1.00 89.19 361 LEU A O 1
ATOM 2981 N N . LEU A 1 362 ? 14.433 -0.855 1.734 1.00 90.12 362 LEU A N 1
ATOM 2982 C CA . LEU A 1 362 ? 15.458 -0.109 2.467 1.00 90.12 362 LEU A CA 1
ATOM 2983 C C . LEU A 1 362 ? 14.918 1.088 3.264 1.00 90.12 362 LEU A C 1
ATOM 2985 O O . LEU A 1 362 ? 15.675 1.695 4.024 1.00 90.12 362 LEU A O 1
ATOM 2989 N N . ASP A 1 363 ? 13.631 1.427 3.136 1.00 91.31 363 ASP A N 1
ATOM 2990 C CA . ASP A 1 363 ? 13.018 2.477 3.953 1.00 91.31 363 ASP A CA 1
ATOM 2991 C C . ASP A 1 363 ? 12.793 1.972 5.386 1.00 91.31 363 ASP A C 1
ATOM 2993 O O . ASP A 1 363 ? 11.789 1.338 5.720 1.00 91.31 363 ASP A O 1
ATOM 2997 N N . LYS A 1 364 ? 13.767 2.234 6.259 1.00 92.56 364 LYS A N 1
ATOM 2998 C CA . LYS A 1 364 ? 13.746 1.800 7.664 1.00 92.56 364 LYS A CA 1
ATOM 2999 C C . LYS A 1 364 ? 12.604 2.433 8.468 1.00 92.56 364 LYS A C 1
ATOM 3001 O O . LYS A 1 364 ? 12.130 1.830 9.434 1.00 92.56 364 LYS A O 1
ATOM 3006 N N . HIS A 1 365 ? 12.172 3.641 8.096 1.00 88.25 365 HIS A N 1
ATOM 3007 C CA . HIS A 1 365 ? 11.108 4.355 8.797 1.00 88.25 365 HIS A CA 1
ATOM 3008 C C . HIS A 1 365 ? 9.745 3.784 8.421 1.00 88.25 365 HIS A C 1
ATOM 3010 O O . HIS A 1 365 ? 9.015 3.333 9.307 1.00 88.25 365 HIS A O 1
ATOM 3016 N N . ASP A 1 366 ? 9.433 3.751 7.123 1.00 87.94 366 ASP A N 1
ATOM 3017 C CA . ASP A 1 366 ? 8.164 3.217 6.627 1.00 87.94 366 ASP A CA 1
ATOM 3018 C C . ASP A 1 366 ? 8.016 1.741 6.997 1.00 87.94 366 ASP A C 1
ATOM 3020 O O . ASP A 1 366 ? 6.991 1.333 7.539 1.00 87.94 366 ASP A O 1
ATOM 3024 N N . SER A 1 367 ? 9.081 0.950 6.843 1.00 91.56 367 SER A N 1
ATOM 3025 C CA . SER A 1 367 ? 9.024 -0.480 7.146 1.00 91.56 367 SER A CA 1
ATOM 3026 C C . SER A 1 367 ? 8.814 -0.806 8.625 1.00 91.56 367 SER A C 1
ATOM 3028 O O . SER A 1 367 ? 8.347 -1.903 8.926 1.00 91.56 367 SER A O 1
ATOM 3030 N N . SER A 1 368 ? 9.123 0.116 9.543 1.00 91.88 368 SER A N 1
ATOM 3031 C CA . SER A 1 368 ? 8.848 -0.035 10.981 1.00 91.88 368 SER A CA 1
ATOM 3032 C C . SER A 1 368 ? 7.455 0.469 11.376 1.00 91.88 368 SER A C 1
ATOM 3034 O O . SER A 1 368 ? 6.929 0.077 12.420 1.00 91.88 368 SER A O 1
ATOM 3036 N N . LEU A 1 369 ? 6.859 1.343 10.561 1.00 88.50 369 LEU A N 1
ATOM 3037 C CA . LEU A 1 369 ? 5.508 1.865 10.755 1.00 88.50 369 LEU A CA 1
ATOM 3038 C C . LEU A 1 369 ? 4.456 0.933 10.134 1.00 88.50 369 LEU A C 1
ATOM 3040 O O . LEU A 1 369 ? 3.464 0.602 10.782 1.00 88.50 369 LEU A O 1
ATOM 3044 N N . ASN A 1 370 ? 4.718 0.466 8.913 1.00 90.25 370 ASN A N 1
ATOM 3045 C CA . ASN A 1 370 ? 3.817 -0.298 8.057 1.00 90.25 370 ASN A CA 1
ATOM 3046 C C . ASN A 1 370 ? 4.318 -1.739 7.874 1.00 90.25 370 ASN A C 1
ATOM 3048 O O . ASN A 1 370 ? 4.684 -2.158 6.774 1.00 90.25 370 ASN A O 1
ATOM 3052 N N . ILE A 1 371 ? 4.330 -2.515 8.968 1.00 92.31 371 ILE A N 1
ATOM 3053 C CA . ILE A 1 371 ? 4.912 -3.871 9.008 1.00 92.31 371 ILE A CA 1
ATOM 3054 C C . ILE A 1 371 ? 4.386 -4.755 7.871 1.00 92.31 371 ILE A C 1
ATOM 3056 O O . ILE A 1 371 ? 5.197 -5.265 7.102 1.00 92.31 371 ILE A O 1
ATOM 3060 N N . ARG A 1 372 ? 3.057 -4.879 7.727 1.00 93.19 372 ARG A N 1
ATOM 3061 C CA . ARG A 1 372 ? 2.426 -5.736 6.709 1.00 93.19 372 ARG A CA 1
ATOM 3062 C C . ARG A 1 372 ? 2.865 -5.361 5.292 1.00 93.19 372 ARG A C 1
ATOM 3064 O O . ARG A 1 372 ? 3.503 -6.168 4.628 1.00 93.19 372 ARG A O 1
ATOM 3071 N N . LYS A 1 373 ? 2.625 -4.112 4.879 1.00 92.00 373 LYS A N 1
ATOM 3072 C CA . LYS A 1 373 ? 3.002 -3.597 3.549 1.00 92.00 373 LYS A CA 1
ATOM 3073 C C . LYS A 1 373 ? 4.497 -3.767 3.265 1.00 92.00 373 LYS A C 1
ATOM 3075 O O . LYS A 1 373 ? 4.898 -4.114 2.160 1.00 92.00 373 LYS A O 1
ATOM 3080 N N . SER A 1 374 ? 5.345 -3.565 4.271 1.00 93.06 374 SER A N 1
ATOM 3081 C CA . SER A 1 374 ? 6.795 -3.664 4.095 1.00 93.06 374 SER A CA 1
ATOM 3082 C C . SER A 1 374 ? 7.311 -5.085 3.831 1.00 93.06 374 SER A C 1
ATOM 3084 O O . SER A 1 374 ? 8.451 -5.235 3.384 1.00 93.06 374 SER A O 1
ATOM 3086 N N . CYS A 1 375 ? 6.513 -6.122 4.110 1.00 96.44 375 CYS A N 1
ATOM 3087 C CA . CYS A 1 375 ? 6.840 -7.511 3.785 1.00 96.44 375 CYS A CA 1
ATOM 3088 C C . CYS A 1 375 ? 6.675 -7.818 2.290 1.00 96.44 375 CYS A C 1
ATOM 3090 O O . CYS A 1 375 ? 7.270 -8.777 1.812 1.00 96.44 375 CYS A O 1
ATOM 3092 N N . TYR A 1 376 ? 5.933 -7.005 1.535 1.00 96.06 376 TYR A N 1
ATOM 3093 C CA . TYR A 1 376 ? 5.616 -7.295 0.134 1.00 96.06 376 TYR A CA 1
ATOM 3094 C C . TYR A 1 376 ? 6.880 -7.234 -0.728 1.00 96.06 376 TYR A C 1
ATOM 3096 O O . TYR A 1 376 ? 7.201 -8.173 -1.452 1.00 96.06 376 TYR A O 1
ATOM 3104 N N . SER A 1 377 ? 7.681 -6.177 -0.548 1.00 94.75 377 SER A N 1
ATOM 3105 C CA . SER A 1 377 ? 8.978 -6.047 -1.214 1.00 94.75 377 SER A CA 1
ATOM 3106 C C . SER A 1 377 ? 9.986 -7.103 -0.758 1.00 94.75 377 SER A C 1
ATOM 3108 O O . SER A 1 377 ? 10.788 -7.556 -1.567 1.00 94.75 377 SER A O 1
ATOM 3110 N N . ALA A 1 378 ? 9.932 -7.558 0.498 1.00 97.38 378 ALA A N 1
ATOM 3111 C CA . ALA A 1 378 ? 10.765 -8.675 0.947 1.00 97.38 378 ALA A CA 1
ATOM 3112 C C . ALA A 1 378 ? 10.367 -9.985 0.242 1.00 97.38 378 ALA A C 1
ATOM 3114 O O . ALA A 1 378 ? 11.235 -10.666 -0.301 1.00 97.38 378 ALA A O 1
ATOM 3115 N N . GLY A 1 379 ? 9.068 -10.294 0.170 1.00 98.25 379 GLY A N 1
ATOM 3116 C CA . GLY A 1 379 ? 8.533 -11.448 -0.557 1.00 98.25 379 GLY A CA 1
ATOM 3117 C C . GLY A 1 379 ? 8.858 -11.422 -2.053 1.00 98.25 379 GLY A C 1
ATOM 3118 O O . GLY A 1 379 ? 9.290 -12.433 -2.606 1.00 98.25 379 GLY A O 1
ATOM 3119 N N . LEU A 1 380 ? 8.745 -10.255 -2.695 1.00 98.06 380 LEU A N 1
ATOM 3120 C CA . LEU A 1 380 ? 9.186 -10.037 -4.075 1.00 98.06 380 LEU A CA 1
ATOM 3121 C C . LEU A 1 380 ? 10.664 -10.405 -4.254 1.00 98.06 380 LEU A C 1
ATOM 3123 O O . LEU A 1 380 ? 11.015 -11.166 -5.156 1.00 98.06 380 LEU A O 1
ATOM 3127 N N . VAL A 1 381 ? 11.541 -9.878 -3.394 1.00 98.12 381 VAL A N 1
ATOM 3128 C CA . VAL A 1 381 ? 12.981 -10.143 -3.493 1.00 98.12 381 VAL A CA 1
ATOM 3129 C C . VAL A 1 381 ? 13.298 -11.618 -3.244 1.00 98.12 381 VAL A C 1
ATOM 3131 O O . VAL A 1 381 ? 14.148 -12.173 -3.937 1.00 98.12 381 VAL A O 1
ATOM 3134 N N . LEU A 1 382 ? 12.579 -12.286 -2.336 1.00 98.50 382 LEU A N 1
ATOM 3135 C CA . LEU A 1 382 ? 12.684 -13.736 -2.160 1.00 98.50 382 LEU A CA 1
ATOM 3136 C C . LEU A 1 382 ? 12.314 -14.494 -3.445 1.00 98.50 382 LEU A C 1
ATOM 3138 O O . LEU A 1 382 ? 13.050 -15.399 -3.830 1.00 98.50 382 LEU A O 1
ATOM 3142 N N . CYS A 1 383 ? 11.242 -14.105 -4.144 1.00 98.44 383 CYS A N 1
ATOM 3143 C CA . CYS A 1 383 ? 10.863 -14.709 -5.429 1.00 98.44 383 CYS A CA 1
ATOM 3144 C C . CYS A 1 383 ? 11.949 -14.522 -6.500 1.00 98.44 383 CYS A C 1
ATOM 3146 O O . CYS A 1 383 ? 12.284 -15.468 -7.208 1.00 98.44 383 CYS A O 1
ATOM 3148 N N . LEU A 1 384 ? 12.529 -13.320 -6.603 1.00 97.56 384 LEU A N 1
ATOM 3149 C CA . LEU A 1 384 ? 13.604 -13.021 -7.561 1.00 97.56 384 LEU A CA 1
ATOM 3150 C C . LEU A 1 384 ? 14.888 -13.809 -7.262 1.00 97.56 384 LEU A C 1
ATOM 3152 O O . LEU A 1 384 ? 15.535 -14.313 -8.176 1.00 97.56 384 LEU A O 1
ATOM 3156 N N . LEU A 1 385 ? 15.243 -13.955 -5.984 1.00 97.69 385 LEU A N 1
ATOM 3157 C CA . LEU A 1 385 ? 16.383 -14.774 -5.571 1.00 97.69 385 LEU A CA 1
ATOM 3158 C C . LEU A 1 385 ? 16.132 -16.261 -5.832 1.00 97.69 385 LEU A C 1
ATOM 3160 O O . LEU A 1 385 ? 17.037 -16.960 -6.275 1.00 97.69 385 LEU A O 1
ATOM 3164 N N . LEU A 1 386 ? 14.915 -16.751 -5.591 1.00 97.62 386 LEU A N 1
ATOM 3165 C CA . LEU A 1 386 ? 14.542 -18.128 -5.909 1.00 97.62 386 LEU A CA 1
ATOM 3166 C C . LEU A 1 386 ? 14.569 -18.391 -7.420 1.00 97.62 386 LEU A C 1
ATOM 3168 O O . LEU A 1 386 ? 15.045 -19.445 -7.825 1.00 97.62 386 LEU A O 1
ATOM 3172 N N . ASP A 1 387 ? 14.145 -17.438 -8.254 1.00 96.19 387 ASP A N 1
ATOM 3173 C CA . ASP A 1 387 ? 14.276 -17.530 -9.716 1.00 96.19 387 ASP A CA 1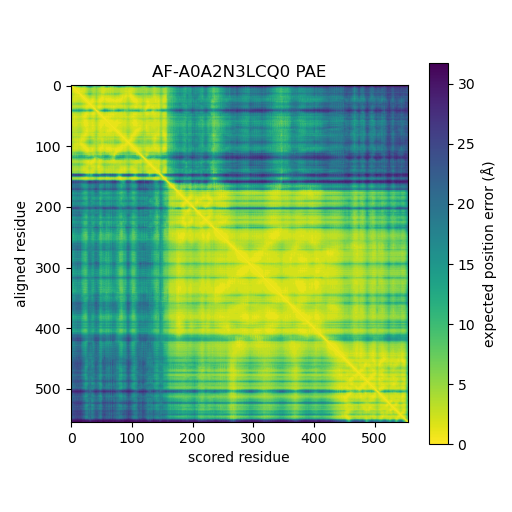
ATOM 3174 C C . ASP A 1 387 ? 15.721 -17.743 -10.164 1.00 96.19 387 ASP A C 1
ATOM 3176 O O . ASP A 1 387 ? 15.976 -18.516 -11.086 1.00 96.19 387 ASP A O 1
ATOM 3180 N N . GLU A 1 388 ? 16.663 -17.058 -9.520 1.00 95.12 388 GLU A N 1
ATOM 3181 C CA . GLU A 1 388 ? 18.077 -17.163 -9.857 1.00 95.12 388 GLU A CA 1
ATOM 3182 C C . GLU A 1 388 ? 18.715 -18.444 -9.304 1.00 95.12 388 GLU A C 1
ATOM 3184 O O . GLU A 1 388 ? 19.470 -19.124 -9.999 1.00 95.12 388 GLU A O 1
ATOM 3189 N N . LEU A 1 389 ? 18.435 -18.771 -8.041 1.00 93.94 389 LEU A N 1
ATOM 3190 C CA . LEU A 1 389 ? 19.115 -19.843 -7.311 1.00 93.94 389 LEU A CA 1
ATOM 3191 C C . LEU A 1 389 ? 18.489 -21.219 -7.553 1.00 93.94 389 LEU A C 1
ATOM 3193 O O . LEU A 1 389 ? 19.185 -22.233 -7.501 1.00 93.94 389 LEU A O 1
ATOM 3197 N N . TYR A 1 390 ? 17.180 -21.264 -7.791 1.00 94.56 390 TYR A N 1
ATOM 3198 C CA . TYR A 1 390 ? 16.418 -22.493 -7.976 1.00 94.56 390 TYR A CA 1
ATOM 3199 C C . TYR A 1 390 ? 15.267 -22.282 -8.981 1.00 94.56 390 TYR A C 1
ATOM 3201 O O . TYR A 1 390 ? 14.107 -22.236 -8.581 1.00 94.56 390 TYR A O 1
ATOM 3209 N N . PRO A 1 391 ? 15.550 -22.182 -10.295 1.00 93.19 391 PRO A N 1
ATOM 3210 C CA . PRO A 1 391 ? 14.585 -21.729 -11.309 1.00 93.19 391 PRO A CA 1
ATOM 3211 C C . PRO A 1 391 ? 13.232 -22.465 -11.337 1.00 93.19 391 PRO A C 1
ATOM 3213 O O . PRO A 1 391 ? 12.211 -21.874 -11.691 1.00 93.19 391 PRO A O 1
ATOM 3216 N N . ASP A 1 392 ? 13.206 -23.735 -10.927 1.00 93.94 392 ASP A N 1
ATOM 3217 C CA . ASP A 1 392 ? 12.005 -24.575 -10.921 1.00 93.94 392 ASP A CA 1
ATOM 3218 C C . ASP A 1 392 ? 11.158 -24.463 -9.641 1.00 93.94 392 ASP A C 1
ATOM 3220 O O . ASP A 1 392 ? 10.168 -25.179 -9.511 1.00 93.94 392 ASP A O 1
ATOM 3224 N N . TRP A 1 393 ? 11.489 -23.562 -8.708 1.00 95.88 393 TRP A N 1
ATOM 3225 C CA . TRP A 1 393 ? 10.824 -23.439 -7.400 1.00 95.88 393 TRP A CA 1
ATOM 3226 C C . TRP A 1 393 ? 9.308 -23.226 -7.453 1.00 95.88 393 TRP A C 1
ATOM 3228 O O . TRP A 1 393 ? 8.606 -23.587 -6.509 1.00 95.88 393 TRP A O 1
ATOM 3238 N N . LYS A 1 394 ? 8.803 -22.640 -8.544 1.00 96.81 394 LYS A N 1
ATOM 3239 C CA . LYS A 1 394 ? 7.367 -22.408 -8.750 1.00 96.81 394 LYS A CA 1
ATOM 3240 C C . LYS A 1 394 ? 6.600 -23.708 -8.997 1.00 96.81 394 LYS A C 1
ATOM 3242 O O . LYS A 1 394 ? 5.416 -23.786 -8.676 1.00 96.81 394 LYS A O 1
ATOM 3247 N N . HIS A 1 395 ? 7.255 -24.730 -9.556 1.00 93.38 395 HIS A N 1
ATOM 3248 C CA . HIS A 1 395 ? 6.664 -26.056 -9.712 1.00 93.38 395 HIS A CA 1
ATOM 3249 C C . HIS A 1 395 ? 6.567 -26.720 -8.336 1.00 93.38 395 HIS A C 1
ATOM 3251 O O . HIS A 1 395 ? 7.578 -26.910 -7.663 1.00 93.38 395 HIS A O 1
ATOM 3257 N N . GLY A 1 396 ? 5.361 -27.090 -7.905 1.00 90.12 396 GLY A N 1
ATOM 3258 C CA . GLY A 1 396 ? 5.172 -27.653 -6.568 1.00 90.12 396 GLY A CA 1
ATOM 3259 C C . GLY A 1 396 ? 4.958 -26.607 -5.466 1.00 90.12 396 GLY A C 1
ATOM 3260 O O . GLY A 1 396 ? 4.847 -26.991 -4.303 1.00 90.12 396 GLY A O 1
ATOM 3261 N N . PHE A 1 397 ? 4.950 -25.300 -5.782 1.00 96.44 397 PHE A N 1
ATOM 3262 C CA . PHE A 1 397 ? 4.837 -24.233 -4.776 1.00 96.44 397 PHE A CA 1
ATOM 3263 C C . PHE A 1 397 ? 3.502 -24.263 -4.023 1.00 96.44 397 PHE A C 1
ATOM 3265 O O . PHE A 1 397 ? 3.480 -24.026 -2.813 1.00 96.44 397 PHE A O 1
ATOM 3272 N N . PHE A 1 398 ? 2.408 -24.547 -4.735 1.00 96.38 398 PHE A N 1
ATOM 3273 C CA . PHE A 1 398 ? 1.061 -24.648 -4.163 1.00 96.38 398 PHE A CA 1
ATOM 3274 C C . PHE A 1 398 ? 0.795 -26.025 -3.549 1.00 96.38 398 PHE A C 1
ATOM 3276 O O . PHE A 1 398 ? -0.032 -26.166 -2.660 1.00 96.38 398 PHE A O 1
ATOM 3283 N N . GLU A 1 399 ? 1.534 -27.044 -3.978 1.00 94.75 399 GLU A N 1
ATOM 3284 C CA . GLU A 1 399 ? 1.466 -28.408 -3.457 1.00 94.75 399 GLU A CA 1
ATOM 3285 C C . GLU A 1 399 ? 2.299 -28.603 -2.172 1.00 94.75 399 GLU A C 1
ATOM 3287 O O . GLU A 1 399 ? 2.418 -29.717 -1.659 1.00 94.75 399 GLU A O 1
ATOM 3292 N N . SER A 1 400 ? 2.911 -27.533 -1.660 1.00 93.69 400 SER A N 1
ATOM 3293 C CA . SER A 1 400 ? 3.862 -27.550 -0.551 1.00 93.69 400 SER A CA 1
ATOM 3294 C C . SER A 1 400 ? 3.469 -26.552 0.535 1.00 93.69 400 SER A C 1
ATOM 3296 O O . SER A 1 400 ? 3.178 -25.399 0.247 1.00 93.69 400 SER A O 1
ATOM 3298 N N . ASN A 1 401 ? 3.622 -26.949 1.802 1.00 94.94 401 ASN A N 1
ATOM 3299 C CA . ASN A 1 401 ? 3.410 -26.061 2.954 1.00 94.94 401 ASN A CA 1
ATOM 3300 C C . ASN A 1 401 ? 4.623 -25.162 3.264 1.00 94.94 401 ASN A C 1
ATOM 3302 O O . ASN A 1 401 ? 4.567 -24.350 4.183 1.00 94.94 401 ASN A O 1
ATOM 3306 N N . HIS A 1 402 ? 5.739 -25.319 2.542 1.00 96.81 402 HIS A N 1
ATOM 3307 C CA . HIS A 1 402 ? 6.915 -24.460 2.708 1.00 96.81 402 HIS A CA 1
ATOM 3308 C C . HIS A 1 402 ? 6.604 -23.021 2.308 1.00 96.81 402 HIS A C 1
ATOM 3310 O O . HIS A 1 402 ? 6.035 -22.773 1.249 1.00 96.81 402 HIS A O 1
ATOM 3316 N N . THR A 1 403 ? 7.043 -22.076 3.125 1.00 98.19 403 THR A N 1
ATOM 3317 C CA . THR A 1 403 ? 7.026 -20.649 2.799 1.00 98.19 403 THR A CA 1
ATOM 3318 C C . THR A 1 403 ? 8.133 -20.289 1.802 1.00 98.19 403 THR A C 1
ATOM 3320 O O . THR A 1 403 ? 9.044 -21.086 1.559 1.00 98.19 403 THR A O 1
ATOM 3323 N N . LEU A 1 404 ? 8.124 -19.066 1.255 1.00 98.50 404 LEU A N 1
ATOM 3324 C CA . LEU A 1 404 ? 9.250 -18.587 0.433 1.00 98.50 404 LEU A CA 1
ATOM 3325 C C . LEU A 1 404 ? 10.580 -18.630 1.195 1.00 98.50 404 LEU A C 1
ATOM 3327 O O . LEU A 1 404 ? 11.617 -18.971 0.626 1.00 98.50 404 LEU A O 1
ATOM 3331 N N . TYR A 1 405 ? 10.552 -18.314 2.492 1.00 98.12 405 TYR A N 1
ATOM 3332 C CA . TYR A 1 405 ? 11.742 -18.364 3.334 1.00 98.12 405 TYR A CA 1
ATOM 3333 C C . TYR A 1 405 ? 12.248 -19.800 3.530 1.00 98.12 405 TYR A C 1
ATOM 3335 O O . TYR A 1 405 ? 13.451 -20.042 3.418 1.00 98.12 405 TYR A O 1
ATOM 3343 N N . ASP A 1 406 ? 11.349 -20.765 3.746 1.00 97.50 406 ASP A N 1
ATOM 3344 C CA . ASP A 1 406 ? 11.715 -22.183 3.843 1.00 97.50 406 ASP A CA 1
ATOM 3345 C C . ASP A 1 406 ? 12.335 -22.695 2.539 1.00 97.50 406 ASP A C 1
ATOM 3347 O O . ASP A 1 406 ? 13.356 -23.390 2.557 1.00 97.50 406 ASP A O 1
ATOM 3351 N N . LEU A 1 407 ? 11.746 -22.320 1.397 1.00 97.31 407 LEU A N 1
ATOM 3352 C CA . LEU A 1 407 ? 12.274 -22.660 0.078 1.00 97.31 407 LEU A CA 1
ATOM 3353 C C . LEU A 1 407 ? 13.665 -22.064 -0.132 1.00 97.31 407 LEU A C 1
ATOM 3355 O O . LEU A 1 407 ? 14.555 -22.779 -0.589 1.00 97.31 407 LEU A O 1
ATOM 3359 N N . LEU A 1 408 ? 13.884 -20.801 0.244 1.00 97.12 408 LEU A N 1
ATOM 3360 C CA . LEU A 1 408 ? 15.199 -20.174 0.147 1.00 97.12 408 LEU A CA 1
ATOM 3361 C C . LEU A 1 408 ? 16.222 -20.918 1.016 1.00 97.12 408 LEU A C 1
ATOM 3363 O O . LEU A 1 408 ? 17.258 -21.342 0.509 1.00 97.12 408 LEU A O 1
ATOM 3367 N N . LYS A 1 409 ? 15.923 -21.142 2.304 1.00 95.50 409 LYS A N 1
ATOM 3368 C CA . LYS A 1 409 ? 16.820 -21.864 3.227 1.00 95.50 409 LYS A CA 1
ATOM 3369 C C . LYS A 1 409 ? 17.196 -23.245 2.706 1.00 95.50 409 LYS A C 1
ATOM 3371 O O . LYS A 1 409 ? 18.339 -23.656 2.847 1.00 95.50 409 LYS A O 1
ATOM 3376 N N . LYS A 1 410 ? 16.251 -23.963 2.098 1.00 93.56 410 LYS A N 1
ATOM 3377 C CA . LYS A 1 410 ? 16.492 -25.308 1.567 1.00 93.56 410 LYS A CA 1
ATOM 3378 C C . LYS A 1 410 ? 17.512 -25.332 0.419 1.00 93.56 410 LYS A C 1
ATOM 3380 O O . LYS A 1 410 ? 18.169 -26.354 0.235 1.00 93.56 410 LYS A O 1
ATOM 3385 N N . HIS A 1 411 ? 17.636 -24.243 -0.341 1.00 89.94 411 HIS A N 1
ATOM 3386 C CA . HIS A 1 411 ? 18.465 -24.179 -1.554 1.00 89.94 411 HIS A CA 1
ATOM 3387 C C . HIS A 1 411 ? 19.692 -23.268 -1.418 1.00 89.94 411 HIS A C 1
ATOM 3389 O O . HIS A 1 411 ? 20.476 -23.146 -2.357 1.00 89.94 411 HIS A O 1
ATOM 3395 N N . VAL A 1 412 ? 19.892 -22.653 -0.252 1.00 90.75 412 VAL A N 1
ATOM 3396 C CA . VAL A 1 412 ? 21.091 -21.879 0.070 1.00 90.75 412 VAL A CA 1
ATOM 3397 C C . VAL A 1 412 ? 21.976 -22.704 0.997 1.00 90.75 412 VAL A C 1
ATOM 3399 O O . VAL A 1 412 ? 21.518 -23.201 2.019 1.00 90.75 412 VAL A O 1
ATOM 3402 N N . ASP A 1 413 ? 23.262 -22.819 0.670 1.00 87.75 413 ASP A N 1
ATOM 3403 C CA . ASP A 1 413 ? 24.253 -23.332 1.617 1.00 87.75 413 ASP A CA 1
ATOM 3404 C C . ASP A 1 413 ? 24.583 -22.239 2.644 1.00 87.75 413 ASP A C 1
ATOM 3406 O O . ASP A 1 413 ? 25.091 -21.171 2.287 1.00 87.75 413 ASP A O 1
ATOM 3410 N N . TYR A 1 414 ? 24.248 -22.479 3.911 1.00 89.19 414 TYR A N 1
ATOM 3411 C CA . TYR A 1 414 ? 24.463 -21.528 4.996 1.00 89.19 414 TYR A CA 1
ATOM 3412 C C . TYR A 1 414 ? 24.916 -22.225 6.276 1.00 89.19 414 TYR A C 1
ATOM 3414 O O . TYR A 1 414 ? 24.557 -23.358 6.586 1.00 89.19 414 TYR A O 1
ATOM 3422 N N . THR A 1 415 ? 25.669 -21.487 7.088 1.00 89.88 415 THR A N 1
ATOM 3423 C CA . THR A 1 415 ? 25.935 -21.835 8.486 1.00 89.88 415 THR A CA 1
ATOM 3424 C C . THR A 1 415 ? 25.420 -20.703 9.359 1.00 89.88 415 THR A C 1
ATOM 3426 O O . THR A 1 415 ? 25.799 -19.548 9.145 1.00 89.88 415 THR A O 1
ATOM 3429 N N . ILE A 1 416 ? 24.555 -21.022 10.326 1.00 87.50 416 ILE A N 1
ATOM 3430 C CA . ILE A 1 416 ? 23.990 -20.029 11.247 1.00 87.50 416 ILE A CA 1
ATOM 3431 C C . ILE A 1 416 ? 25.131 -19.384 12.033 1.00 87.50 416 ILE A C 1
ATOM 3433 O O . ILE A 1 416 ? 25.831 -20.051 12.796 1.00 87.50 416 ILE A O 1
ATOM 3437 N N . GLN A 1 417 ? 25.311 -18.079 11.846 1.00 89.44 417 GLN A N 1
ATOM 3438 C CA . GLN A 1 417 ? 26.258 -17.292 12.624 1.00 89.44 417 GLN A CA 1
ATOM 3439 C C . GLN A 1 417 ? 25.605 -16.869 13.939 1.00 89.44 417 GLN A C 1
ATOM 3441 O O . GLN A 1 417 ? 24.510 -16.308 13.958 1.00 89.44 417 GLN A O 1
ATOM 3446 N N . GLN A 1 418 ? 26.273 -17.148 15.058 1.00 87.62 418 GLN A N 1
ATOM 3447 C CA . GLN A 1 418 ? 25.729 -16.847 16.376 1.00 87.62 418 GLN A CA 1
ATOM 3448 C C . GLN A 1 418 ? 25.838 -15.345 16.681 1.00 87.62 418 GLN A C 1
ATOM 3450 O O . GLN A 1 418 ? 26.934 -14.804 16.814 1.00 87.62 418 GLN A O 1
ATOM 3455 N N . ILE A 1 419 ? 24.691 -14.681 16.836 1.00 90.62 419 ILE A N 1
ATOM 3456 C CA . ILE A 1 419 ? 24.604 -13.265 17.217 1.00 90.62 419 ILE A CA 1
ATOM 3457 C C . ILE A 1 419 ? 24.355 -13.183 18.729 1.00 90.62 419 ILE A C 1
ATOM 3459 O O . ILE A 1 419 ? 23.228 -13.372 19.209 1.00 90.62 419 ILE A O 1
ATOM 3463 N N . ASN A 1 420 ? 25.430 -12.944 19.485 1.00 84.69 420 ASN A N 1
ATOM 3464 C CA . ASN A 1 420 ? 25.400 -12.906 20.952 1.00 84.69 420 ASN A CA 1
ATOM 3465 C C . ASN A 1 420 ? 24.982 -11.534 21.494 1.00 84.69 420 ASN A C 1
ATOM 3467 O O . ASN A 1 420 ? 24.109 -11.464 22.355 1.00 84.69 420 ASN A O 1
ATOM 3471 N N . GLU A 1 421 ? 25.556 -10.458 20.956 1.00 88.94 421 GLU A N 1
ATOM 3472 C CA . GLU A 1 421 ? 25.275 -9.082 21.370 1.00 88.94 421 GLU A CA 1
ATOM 3473 C C . GLU A 1 421 ? 24.644 -8.292 20.221 1.00 88.94 421 GLU A C 1
ATOM 3475 O O . GLU A 1 421 ? 25.063 -8.411 19.070 1.00 88.94 421 GLU A O 1
ATOM 3480 N N . ILE A 1 422 ? 23.628 -7.485 20.541 1.00 94.25 422 ILE A N 1
ATOM 3481 C CA . ILE A 1 422 ? 22.939 -6.608 19.590 1.00 94.25 422 ILE A CA 1
ATOM 3482 C C . ILE A 1 422 ? 23.237 -5.168 20.004 1.00 94.25 422 ILE A C 1
ATOM 3484 O O . ILE A 1 422 ? 22.791 -4.711 21.055 1.00 94.25 422 ILE A O 1
ATOM 3488 N N . SER A 1 423 ? 24.004 -4.454 19.183 1.00 94.88 423 SER A N 1
ATOM 3489 C CA . SER A 1 423 ? 24.291 -3.037 19.406 1.00 94.88 423 SER A CA 1
ATOM 3490 C C . SER A 1 423 ? 23.169 -2.185 18.820 1.00 94.88 423 SER A C 1
ATOM 3492 O O . SER A 1 423 ? 22.987 -2.156 17.605 1.00 94.88 423 SER A O 1
ATOM 3494 N N . ILE A 1 424 ? 22.409 -1.499 19.676 1.00 97.50 424 ILE A N 1
ATOM 3495 C CA . ILE A 1 424 ? 21.294 -0.650 19.241 1.00 97.50 424 ILE A CA 1
ATOM 3496 C C . ILE A 1 424 ? 21.812 0.707 18.771 1.00 97.50 424 ILE A C 1
ATOM 3498 O O . ILE A 1 424 ? 22.357 1.490 19.559 1.00 97.50 424 ILE A O 1
ATOM 3502 N N . SER A 1 425 ? 21.582 1.017 17.497 1.00 96.81 425 SER A N 1
ATOM 3503 C CA . SER A 1 425 ? 21.969 2.295 16.907 1.00 96.81 425 SER A CA 1
ATOM 3504 C C . SER A 1 425 ? 21.098 3.464 17.398 1.00 96.81 425 SER A C 1
ATOM 3506 O O . SER A 1 425 ? 19.941 3.310 17.804 1.00 96.81 425 SER A O 1
ATOM 3508 N N . ASN A 1 426 ? 21.635 4.687 17.323 1.00 97.19 426 ASN A N 1
ATOM 3509 C CA . ASN A 1 426 ? 20.847 5.905 17.571 1.00 97.19 426 ASN A CA 1
ATOM 3510 C C . ASN A 1 426 ? 19.717 6.084 16.540 1.00 97.19 426 ASN A C 1
ATOM 3512 O O . ASN A 1 426 ? 18.673 6.656 16.858 1.00 97.19 426 ASN A O 1
ATOM 3516 N N . GLU A 1 427 ? 19.915 5.583 15.320 1.00 95.88 427 GLU A N 1
ATOM 3517 C CA . GLU A 1 427 ? 18.900 5.557 14.266 1.00 95.88 427 GLU A CA 1
ATOM 3518 C C . GLU A 1 427 ? 17.702 4.695 14.689 1.00 95.88 427 GLU A C 1
ATOM 3520 O O . GLU A 1 427 ? 16.575 5.188 14.687 1.00 95.88 427 GLU A O 1
ATOM 3525 N N . THR A 1 428 ? 17.933 3.475 15.186 1.00 97.25 428 THR A N 1
ATOM 3526 C CA . THR A 1 428 ? 16.876 2.593 15.715 1.00 97.25 428 THR A CA 1
ATOM 3527 C C . THR A 1 428 ? 16.079 3.249 16.844 1.00 97.25 428 THR A C 1
ATOM 3529 O O . THR A 1 428 ? 14.846 3.220 16.834 1.00 97.25 428 THR A O 1
ATOM 3532 N N . LYS A 1 429 ? 16.749 3.922 17.789 1.00 96.81 429 LYS A N 1
ATOM 3533 C CA . LYS A 1 429 ? 16.068 4.668 18.867 1.00 96.81 429 LYS A CA 1
ATOM 3534 C C . LYS A 1 429 ? 15.189 5.798 18.325 1.00 96.81 429 LYS A C 1
ATOM 3536 O O . LYS A 1 429 ? 14.101 6.055 18.846 1.00 96.81 429 LYS A O 1
ATOM 3541 N N . THR A 1 430 ? 15.650 6.462 17.268 1.00 96.62 430 THR A N 1
ATOM 3542 C CA . THR A 1 430 ? 14.919 7.545 16.600 1.00 96.62 430 THR A CA 1
ATOM 3543 C C . THR A 1 430 ? 13.690 6.997 15.876 1.00 96.62 430 THR A C 1
ATOM 3545 O O . THR A 1 430 ? 12.592 7.516 16.080 1.00 96.62 430 THR A O 1
ATOM 3548 N N . ILE A 1 431 ? 13.839 5.901 15.123 1.00 95.25 431 ILE A N 1
ATOM 3549 C CA . ILE A 1 431 ? 12.740 5.187 14.457 1.00 95.25 431 ILE A CA 1
ATOM 3550 C C . ILE A 1 431 ? 11.684 4.755 15.478 1.00 95.25 431 ILE A C 1
ATOM 3552 O O . ILE A 1 431 ? 10.509 5.069 15.306 1.00 95.25 431 ILE A O 1
ATOM 3556 N N . LEU A 1 432 ? 12.084 4.111 16.580 1.00 95.44 432 LEU A N 1
ATOM 3557 C CA . LEU A 1 432 ? 11.147 3.666 17.614 1.00 95.44 432 LEU A CA 1
ATOM 3558 C C . LEU A 1 432 ? 10.338 4.834 18.196 1.00 95.44 432 LEU A C 1
ATOM 3560 O O . LEU A 1 432 ? 9.122 4.722 18.374 1.00 95.44 432 LEU A O 1
ATOM 3564 N N . LYS A 1 433 ? 10.997 5.964 18.482 1.00 95.00 433 LYS A N 1
ATOM 3565 C CA . LYS A 1 433 ? 10.321 7.174 18.964 1.00 95.00 433 LYS A CA 1
ATOM 3566 C C . LYS A 1 433 ? 9.340 7.716 17.923 1.00 95.00 433 LYS A C 1
ATOM 3568 O O . LYS A 1 433 ? 8.218 8.060 18.281 1.00 95.00 433 LYS A O 1
ATOM 3573 N N . MET A 1 434 ? 9.732 7.767 16.651 1.00 93.25 434 MET A N 1
ATOM 3574 C CA . MET A 1 434 ? 8.865 8.226 15.563 1.00 93.25 434 MET A CA 1
ATOM 3575 C C . MET A 1 434 ? 7.639 7.330 15.381 1.00 93.25 434 MET A C 1
ATOM 3577 O O . MET A 1 434 ? 6.533 7.852 15.284 1.00 93.25 434 MET A O 1
ATOM 3581 N N . VAL A 1 435 ? 7.804 6.004 15.403 1.00 91.94 435 VAL A N 1
ATOM 3582 C CA . VAL A 1 435 ? 6.688 5.050 15.289 1.00 91.94 435 VAL A CA 1
ATOM 3583 C C . VAL A 1 435 ? 5.707 5.220 16.450 1.00 91.94 435 VAL A C 1
ATOM 3585 O O . VAL A 1 435 ? 4.501 5.280 16.224 1.00 91.94 435 VAL A O 1
ATOM 3588 N N . LYS A 1 436 ? 6.201 5.357 17.690 1.00 92.06 436 LYS A N 1
ATOM 3589 C CA . LYS A 1 436 ? 5.347 5.634 18.860 1.00 92.06 436 LYS A CA 1
ATOM 3590 C C . LYS A 1 436 ? 4.589 6.953 18.702 1.00 92.06 436 LYS A C 1
ATOM 3592 O O . LYS A 1 436 ? 3.368 6.962 18.805 1.00 92.06 436 LYS A O 1
ATOM 3597 N N . ASN A 1 437 ? 5.296 8.028 18.351 1.00 92.69 437 ASN A N 1
ATOM 3598 C CA . ASN A 1 437 ? 4.694 9.343 18.140 1.00 92.69 437 ASN A CA 1
ATOM 3599 C C . ASN A 1 437 ? 3.643 9.334 17.020 1.00 92.69 437 ASN A C 1
ATOM 3601 O O . ASN A 1 437 ? 2.612 9.980 17.159 1.00 92.69 437 ASN A O 1
ATOM 3605 N N . SER A 1 438 ? 3.887 8.615 15.920 1.00 91.06 438 SER A N 1
ATOM 3606 C CA . SER A 1 438 ? 2.930 8.482 14.816 1.00 91.06 438 SER A CA 1
ATOM 3607 C C . SER A 1 438 ? 1.657 7.767 15.269 1.00 91.06 438 SER A C 1
ATOM 3609 O O . SER A 1 438 ? 0.560 8.256 15.008 1.00 91.06 438 SER A O 1
ATOM 3611 N N . LYS A 1 439 ? 1.783 6.670 16.030 1.00 90.81 439 LYS A N 1
ATOM 3612 C CA . LYS A 1 439 ? 0.624 5.975 16.610 1.00 90.81 439 LYS A CA 1
ATOM 3613 C C . LYS A 1 439 ? -0.154 6.880 17.566 1.00 90.81 439 LYS A C 1
ATOM 3615 O O . LYS A 1 439 ? -1.371 6.962 17.450 1.00 90.81 439 LYS A O 1
ATOM 3620 N N . ASP A 1 440 ? 0.525 7.592 18.463 1.00 91.62 440 ASP A N 1
ATOM 3621 C CA . ASP A 1 440 ? -0.125 8.503 19.416 1.00 91.62 440 ASP A CA 1
ATOM 3622 C C . ASP A 1 440 ? -0.768 9.722 18.724 1.00 91.62 440 ASP A C 1
ATOM 3624 O O . ASP A 1 440 ? -1.812 10.216 19.163 1.00 91.62 440 ASP A O 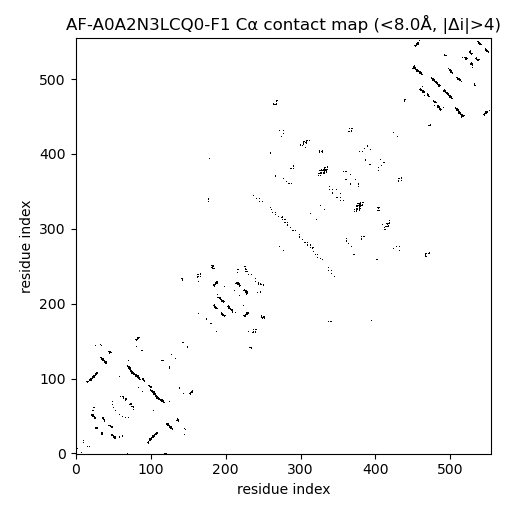1
ATOM 3628 N N . ALA A 1 441 ? -0.202 10.182 17.603 1.00 92.56 441 ALA A N 1
ATOM 3629 C CA . ALA A 1 441 ? -0.783 11.245 16.787 1.00 92.56 441 ALA A CA 1
ATOM 3630 C C . ALA A 1 441 ? -2.129 10.834 16.170 1.00 92.56 441 ALA A C 1
ATOM 3632 O O . ALA A 1 441 ? -3.037 11.660 16.121 1.00 92.56 441 ALA A O 1
ATOM 3633 N N . GLU A 1 442 ? -2.304 9.569 15.774 1.00 94.38 442 GLU A N 1
ATOM 3634 C CA . GLU A 1 442 ? -3.591 9.060 15.273 1.00 94.38 442 GLU A CA 1
ATOM 3635 C C . GLU A 1 442 ? -4.680 9.099 16.357 1.00 94.38 442 GLU A C 1
ATOM 3637 O O . GLU A 1 442 ? -5.807 9.522 16.091 1.00 94.38 442 GLU A O 1
ATOM 3642 N N . PHE A 1 443 ? -4.342 8.742 17.603 1.00 95.88 443 PHE A N 1
ATOM 3643 C CA . PHE A 1 443 ? -5.260 8.897 18.739 1.00 95.88 443 PHE A CA 1
ATOM 3644 C C . PHE A 1 443 ? -5.561 10.368 19.026 1.00 95.88 443 PHE A C 1
ATOM 3646 O O . PHE A 1 443 ? -6.718 10.719 19.218 1.00 95.88 443 PHE A O 1
ATOM 3653 N N . THR A 1 444 ? -4.553 11.242 18.991 1.00 95.06 444 THR A N 1
ATOM 3654 C CA . THR A 1 444 ? -4.744 12.690 19.187 1.00 95.06 444 THR A CA 1
ATOM 3655 C C . THR A 1 444 ? -5.653 13.283 18.106 1.00 95.06 444 THR A C 1
ATOM 3657 O O . THR A 1 444 ? -6.542 14.080 18.399 1.00 95.06 444 THR A O 1
ATOM 3660 N N . LYS A 1 445 ? -5.471 12.869 16.845 1.00 94.50 445 LYS A N 1
ATOM 3661 C CA . LYS A 1 445 ? -6.310 13.271 15.708 1.00 94.50 445 LYS A CA 1
ATOM 3662 C C . LYS A 1 445 ? -7.758 12.828 15.898 1.00 94.50 445 LYS A C 1
ATOM 3664 O O . LYS A 1 445 ? -8.667 13.600 15.611 1.00 94.50 445 LYS A O 1
ATOM 3669 N N . PHE A 1 446 ? -7.973 11.614 16.401 1.00 96.00 446 PHE A N 1
ATOM 3670 C CA . PHE A 1 446 ? -9.301 11.146 16.782 1.00 96.00 446 PHE A CA 1
ATOM 3671 C C . PHE A 1 446 ? -9.879 11.977 17.940 1.00 96.00 446 PHE A C 1
ATOM 3673 O O . PHE A 1 446 ? -10.946 12.557 17.794 1.00 96.00 446 PHE A O 1
ATOM 3680 N N . GLU A 1 447 ? -9.155 12.106 19.054 1.00 94.25 447 GLU A N 1
ATOM 3681 C CA . GLU A 1 447 ? -9.603 12.780 20.284 1.00 94.25 447 GLU A CA 1
ATOM 3682 C C . GLU A 1 447 ? -9.868 14.291 20.100 1.00 94.25 447 GLU A C 1
ATOM 3684 O O . GLU A 1 447 ? -10.569 14.884 20.914 1.00 94.25 447 GLU A O 1
ATOM 3689 N N . THR A 1 448 ? -9.352 14.915 19.037 1.00 94.19 448 THR A N 1
ATOM 3690 C CA . THR A 1 448 ? -9.565 16.341 18.708 1.00 94.19 448 THR A CA 1
ATOM 3691 C C . THR A 1 448 ? -10.569 16.579 17.576 1.00 94.19 448 THR A C 1
ATOM 3693 O O . THR A 1 448 ? -10.853 17.734 17.238 1.00 94.19 448 THR A O 1
ATOM 3696 N N . LYS A 1 449 ? -11.116 15.516 16.969 1.00 94.19 449 LYS A N 1
ATOM 3697 C CA . LYS A 1 449 ? -12.118 15.636 15.904 1.00 94.19 449 LYS A CA 1
ATOM 3698 C C . LYS A 1 449 ? -13.391 16.270 16.475 1.00 94.19 449 LYS A C 1
ATOM 3700 O O . LYS A 1 449 ? -13.882 15.855 17.514 1.00 94.19 449 LYS A O 1
ATOM 3705 N N . LYS A 1 450 ? -13.943 17.273 15.785 1.00 93.69 450 LYS A N 1
ATOM 3706 C CA . LYS A 1 450 ? -15.217 17.894 16.181 1.00 93.69 450 LYS A CA 1
ATOM 3707 C C . LYS A 1 450 ? -16.365 16.883 16.094 1.00 93.69 450 LYS A C 1
ATOM 3709 O O . LYS A 1 450 ? -16.430 16.114 15.138 1.00 93.69 450 LYS A O 1
ATOM 3714 N N . GLY A 1 451 ? -17.281 16.955 17.051 1.00 93.81 451 GLY A N 1
ATOM 3715 C CA . GLY A 1 451 ? -18.502 16.156 17.120 1.00 93.81 451 GLY A CA 1
ATOM 3716 C C . GLY A 1 451 ? -18.913 15.932 18.572 1.00 93.81 451 GLY A C 1
ATOM 3717 O O . GLY A 1 451 ? -18.317 16.502 19.489 1.00 93.81 451 GLY A O 1
ATOM 3718 N N . TYR A 1 452 ? -19.917 15.092 18.789 1.00 95.56 452 TYR A N 1
ATOM 3719 C CA . TYR A 1 452 ? -20.382 14.747 20.126 1.00 95.56 452 TYR A CA 1
ATOM 3720 C C . TYR A 1 452 ? -19.595 13.552 20.656 1.00 95.56 452 TYR A C 1
ATOM 3722 O O . TYR A 1 452 ? -19.801 12.409 20.248 1.00 95.56 452 TYR A O 1
ATOM 3730 N N . HIS A 1 453 ? -18.653 13.817 21.559 1.00 97.25 453 HIS A N 1
ATOM 3731 C CA . HIS A 1 453 ? -17.854 12.764 22.175 1.00 97.25 453 HIS A CA 1
ATOM 3732 C C . HIS A 1 453 ? -18.731 11.939 23.112 1.00 97.25 453 HIS A C 1
ATOM 3734 O O . HIS A 1 453 ? -19.341 12.487 24.029 1.00 97.25 453 HIS A O 1
ATOM 3740 N N . LEU A 1 454 ? -18.745 10.625 22.900 1.00 97.38 454 LEU A N 1
ATOM 3741 C CA . LEU A 1 454 ? -19.429 9.666 23.751 1.00 97.38 454 LEU A CA 1
ATOM 3742 C C . LEU A 1 454 ? -18.451 8.603 24.245 1.00 97.38 454 LEU A C 1
ATOM 3744 O O . LEU A 1 454 ? -17.774 7.935 23.458 1.00 97.38 454 LEU A O 1
ATOM 3748 N N . VAL A 1 455 ? -18.423 8.418 25.560 1.00 97.25 455 VAL A N 1
ATOM 3749 C CA . VAL A 1 455 ? -17.687 7.350 26.231 1.00 97.25 455 VAL A CA 1
ATOM 3750 C C . VAL A 1 455 ? -18.678 6.324 26.777 1.00 97.25 455 VAL A C 1
ATOM 3752 O O . VAL A 1 455 ? -19.407 6.599 27.724 1.00 97.25 455 VAL A O 1
ATOM 3755 N N . LEU A 1 456 ? -18.692 5.135 26.182 1.00 95.88 456 LEU A N 1
ATOM 3756 C CA . LEU A 1 456 ? -19.486 3.988 26.614 1.00 95.88 456 LEU A CA 1
ATOM 3757 C C . LEU A 1 456 ? -18.655 3.116 27.556 1.00 95.88 456 LEU A C 1
ATOM 3759 O O . LEU A 1 456 ? -17.607 2.619 27.151 1.00 95.88 456 LEU A O 1
ATOM 3763 N N . GLU A 1 457 ? -19.120 2.891 28.780 1.00 95.44 457 GLU A N 1
ATOM 3764 C CA . GLU A 1 457 ? -18.489 2.009 29.766 1.00 95.44 457 GLU A CA 1
ATOM 3765 C C . GLU A 1 457 ? -19.361 0.778 30.036 1.00 95.44 457 GLU A C 1
ATOM 3767 O O . GLU A 1 457 ? -20.575 0.884 30.217 1.00 95.44 457 GLU A O 1
ATOM 3772 N N . GLY A 1 458 ? -18.737 -0.399 30.079 1.00 92.44 458 GLY A N 1
ATOM 3773 C CA . GLY A 1 458 ? -19.415 -1.661 30.369 1.00 92.44 458 GLY A CA 1
ATOM 3774 C C . GLY A 1 458 ? -18.680 -2.873 29.805 1.00 92.44 458 GLY A C 1
ATOM 3775 O O . GLY A 1 458 ? -17.667 -2.748 29.118 1.00 92.44 458 GLY A O 1
ATOM 3776 N N . ASN A 1 459 ? -19.203 -4.066 30.083 1.00 91.19 459 ASN A N 1
ATOM 3777 C CA . ASN A 1 459 ? -18.638 -5.312 29.572 1.00 91.19 459 ASN A CA 1
ATOM 3778 C C . ASN A 1 459 ? -19.091 -5.554 28.127 1.00 91.19 459 ASN A C 1
ATOM 3780 O O . ASN A 1 459 ? -20.241 -5.911 27.871 1.00 91.19 459 ASN A O 1
ATOM 3784 N N . MET A 1 460 ? -18.169 -5.372 27.184 1.00 94.12 460 MET A N 1
ATOM 3785 C CA . MET A 1 460 ? -18.405 -5.521 25.750 1.00 94.12 460 MET A CA 1
ATOM 3786 C C . MET A 1 460 ? -17.440 -6.555 25.160 1.00 94.12 460 MET A C 1
ATOM 3788 O O . MET A 1 460 ? -16.335 -6.765 25.665 1.00 94.12 460 MET A O 1
ATOM 3792 N N . ILE A 1 461 ? -17.838 -7.204 24.068 1.00 94.19 461 ILE A N 1
ATOM 3793 C CA . ILE A 1 461 ? -16.988 -8.154 23.337 1.00 94.19 461 ILE A CA 1
ATOM 3794 C C . ILE A 1 461 ? -16.865 -7.695 21.889 1.00 94.19 461 ILE A C 1
ATOM 3796 O O . ILE A 1 461 ? -17.876 -7.455 21.234 1.00 94.19 461 ILE A O 1
ATOM 3800 N N . ALA A 1 462 ? -15.643 -7.616 21.365 1.00 92.56 462 ALA A N 1
ATOM 3801 C CA . ALA A 1 462 ? -15.417 -7.386 19.942 1.00 92.56 462 ALA A CA 1
ATOM 3802 C C . ALA A 1 462 ? -15.912 -8.598 19.127 1.00 92.56 462 ALA A C 1
ATOM 3804 O O . ALA A 1 462 ? -15.412 -9.715 19.299 1.00 92.56 462 ALA A O 1
ATOM 3805 N N . ALA A 1 463 ? -16.901 -8.380 18.259 1.00 92.25 463 ALA A N 1
ATOM 3806 C CA . ALA A 1 463 ? -17.544 -9.419 17.455 1.00 92.25 463 ALA A CA 1
ATOM 3807 C C . ALA A 1 463 ? -16.985 -9.479 16.024 1.00 92.25 463 ALA A C 1
ATOM 3809 O O . ALA A 1 463 ? -16.688 -10.568 15.538 1.00 92.25 463 ALA A O 1
ATOM 3810 N N . LEU A 1 464 ? -16.809 -8.324 15.377 1.00 91.19 464 LEU A N 1
ATOM 3811 C CA . LEU A 1 464 ? -16.257 -8.194 14.026 1.00 91.19 464 LEU A CA 1
ATOM 3812 C C . LEU A 1 464 ? -15.463 -6.889 13.926 1.00 91.19 464 LEU A C 1
ATOM 3814 O O . LEU A 1 464 ? -15.877 -5.870 14.477 1.00 91.19 464 LEU A O 1
ATOM 3818 N N . MET A 1 465 ? -14.329 -6.915 13.237 1.00 90.31 465 MET A N 1
ATOM 3819 C CA . MET A 1 465 ? -13.481 -5.746 13.015 1.00 90.31 465 MET A CA 1
ATOM 3820 C C . MET A 1 465 ? -12.654 -5.939 11.746 1.00 90.31 465 MET A C 1
ATOM 3822 O O . MET A 1 465 ? -12.484 -7.068 11.292 1.00 90.31 465 MET A O 1
ATOM 3826 N N . ASP A 1 466 ? -12.105 -4.846 11.236 1.00 86.56 466 ASP A N 1
ATOM 3827 C CA . ASP A 1 466 ? -11.087 -4.853 10.191 1.00 86.56 466 ASP A CA 1
ATOM 3828 C C . ASP A 1 466 ? -9.692 -4.775 10.840 1.00 86.56 466 ASP A C 1
ATOM 3830 O O . ASP A 1 466 ? -9.299 -3.697 11.294 1.00 86.56 466 ASP A O 1
ATOM 3834 N N . PRO A 1 467 ? -8.949 -5.893 10.950 1.00 86.19 467 PRO A N 1
ATOM 3835 C CA . PRO A 1 467 ? -7.667 -5.921 11.649 1.00 86.19 467 PRO A CA 1
ATOM 3836 C C . PRO A 1 467 ? -6.576 -5.092 10.962 1.00 86.19 467 PRO A C 1
ATOM 3838 O O . PRO A 1 467 ? -5.683 -4.589 11.646 1.00 86.19 467 PRO A O 1
ATOM 3841 N N . MET A 1 468 ? -6.664 -4.899 9.643 1.00 85.56 468 MET A N 1
ATOM 3842 C CA . MET A 1 468 ? -5.673 -4.142 8.874 1.00 85.56 468 MET A CA 1
ATOM 3843 C C . MET A 1 468 ? -5.786 -2.630 9.101 1.00 85.56 468 MET A C 1
ATOM 3845 O O . MET A 1 468 ? -4.827 -1.897 8.864 1.00 85.56 468 MET A O 1
ATOM 3849 N N . ASN A 1 469 ? -6.922 -2.159 9.621 1.00 89.56 469 ASN A N 1
ATOM 3850 C CA . ASN A 1 469 ? -7.202 -0.746 9.870 1.00 89.56 469 ASN A CA 1
ATOM 3851 C C . ASN A 1 469 ? -7.311 -0.414 11.369 1.00 89.56 469 ASN A C 1
ATOM 3853 O O . ASN A 1 469 ? -8.105 0.441 11.782 1.00 89.56 469 ASN A O 1
ATOM 3857 N N . ILE A 1 470 ? -6.488 -1.077 12.193 1.00 92.75 470 ILE A N 1
ATOM 3858 C CA . ILE A 1 470 ? -6.400 -0.849 13.641 1.00 92.75 470 ILE A CA 1
ATOM 3859 C C . ILE A 1 470 ? -5.034 -0.288 14.038 1.00 92.75 470 ILE A C 1
ATOM 3861 O O . ILE A 1 470 ? -3.987 -0.859 13.738 1.00 92.75 470 ILE A O 1
ATOM 3865 N N . VAL A 1 471 ? -5.045 0.795 14.819 1.00 92.62 471 VAL A N 1
ATOM 3866 C CA . VAL A 1 471 ? -3.847 1.342 15.474 1.00 92.62 471 VAL A CA 1
ATOM 3867 C C . VAL A 1 471 ? -3.885 1.005 16.962 1.00 92.62 471 VAL A C 1
ATOM 3869 O O . VAL A 1 471 ? -4.844 1.324 17.660 1.00 92.62 471 VAL A O 1
ATOM 3872 N N . LYS A 1 472 ? -2.824 0.374 17.474 1.00 91.62 472 LYS A N 1
ATOM 3873 C CA . LYS A 1 472 ? -2.689 0.011 18.894 1.00 91.62 472 LYS A CA 1
ATOM 3874 C C . LYS A 1 472 ? -1.726 0.944 19.629 1.00 91.62 472 LYS A C 1
ATOM 3876 O O . LYS A 1 472 ? -0.583 1.093 19.200 1.00 91.62 472 LYS A O 1
ATOM 3881 N N . SER A 1 473 ? -2.147 1.471 20.782 1.00 89.81 473 SER A N 1
ATOM 3882 C CA . SER A 1 473 ? -1.274 2.145 21.759 1.00 89.81 473 SER A CA 1
ATOM 3883 C C . SER A 1 473 ? -1.656 1.712 23.181 1.00 89.81 473 SER A C 1
ATOM 3885 O O . SER A 1 473 ? -2.765 1.963 23.653 1.00 89.81 473 SER A O 1
ATOM 3887 N N . GLY A 1 474 ? -0.764 0.979 23.858 1.00 86.88 474 GLY A N 1
ATOM 3888 C CA . GLY A 1 474 ? -1.054 0.371 25.162 1.00 86.88 474 GLY A CA 1
ATOM 3889 C C . GLY A 1 474 ? -2.247 -0.596 25.109 1.00 86.88 474 GLY A C 1
ATOM 3890 O O . GLY A 1 474 ? -2.236 -1.560 24.338 1.00 86.88 474 GLY A O 1
ATOM 3891 N N . ASN A 1 475 ? -3.271 -0.335 25.928 1.00 90.50 475 ASN A N 1
ATOM 3892 C CA . ASN A 1 475 ? -4.544 -1.066 25.936 1.00 90.50 475 ASN A CA 1
ATOM 3893 C C . ASN A 1 475 ? -5.621 -0.449 25.021 1.00 90.50 475 ASN A C 1
ATOM 3895 O O . ASN A 1 475 ? -6.736 -0.970 24.975 1.00 90.50 475 ASN A O 1
ATOM 3899 N N . LYS A 1 476 ? -5.315 0.644 24.309 1.00 94.00 476 LYS A N 1
ATOM 3900 C CA . LYS A 1 476 ? -6.229 1.282 23.358 1.00 94.00 476 LYS A CA 1
ATOM 3901 C C . LYS A 1 476 ? -6.058 0.684 21.959 1.00 94.00 476 LYS A C 1
ATOM 3903 O O . LYS A 1 476 ? -4.931 0.508 21.488 1.00 94.00 476 LYS A O 1
ATOM 3908 N N . LEU A 1 477 ? -7.177 0.443 21.285 1.00 95.25 477 LEU A N 1
ATOM 3909 C CA . LEU A 1 477 ? -7.269 0.101 19.869 1.00 95.25 477 LEU A CA 1
ATOM 3910 C C . LEU A 1 477 ? -8.130 1.150 19.166 1.00 95.25 477 LEU A C 1
ATOM 3912 O O . LEU A 1 477 ? -9.315 1.266 19.458 1.00 95.25 477 LEU A O 1
ATOM 3916 N N . LEU A 1 478 ? -7.539 1.919 18.257 1.00 97.00 478 LEU A N 1
ATOM 3917 C CA . LEU A 1 478 ? -8.270 2.796 17.350 1.00 97.00 478 LEU A CA 1
ATOM 3918 C C . LEU A 1 478 ? -8.654 1.986 16.113 1.00 97.00 478 LEU A C 1
ATOM 3920 O O . LEU A 1 478 ? -7.796 1.672 15.291 1.00 97.00 478 LEU A O 1
ATOM 3924 N N . HIS A 1 479 ? -9.934 1.654 15.996 1.00 96.69 479 HIS A N 1
ATOM 3925 C CA . HIS A 1 479 ? -10.530 1.071 14.800 1.00 96.69 479 HIS A CA 1
ATOM 3926 C C . HIS A 1 479 ? -10.878 2.212 13.850 1.00 96.69 479 HIS A C 1
ATOM 3928 O O . HIS A 1 479 ? -11.659 3.078 14.234 1.00 96.69 479 HIS A O 1
ATOM 3934 N N . LYS A 1 480 ? -10.291 2.255 12.650 1.00 93.62 480 LYS A N 1
ATOM 3935 C CA . LYS A 1 480 ? -10.484 3.380 11.716 1.00 93.62 480 LYS A CA 1
ATOM 3936 C C . LYS A 1 480 ? -11.752 3.265 10.872 1.00 93.62 480 LYS A C 1
ATOM 3938 O O . LYS A 1 480 ? -12.377 4.282 10.602 1.00 93.62 480 LYS A O 1
ATOM 3943 N N . ASN A 1 481 ? -12.121 2.045 10.487 1.00 91.50 481 ASN A N 1
ATOM 3944 C CA . ASN A 1 481 ? -13.229 1.801 9.562 1.00 91.50 481 ASN A CA 1
ATOM 3945 C C . ASN A 1 481 ? -14.515 1.471 10.315 1.00 91.50 481 ASN A C 1
ATOM 3947 O O . ASN A 1 481 ? -15.474 2.236 10.289 1.00 91.50 481 ASN A O 1
ATOM 3951 N N . PHE A 1 482 ? -14.523 0.331 11.007 1.00 93.69 482 PHE A N 1
ATOM 3952 C CA . PHE A 1 482 ? -15.675 -0.105 11.778 1.00 93.69 482 PHE A CA 1
ATOM 3953 C C . PHE A 1 482 ? -15.285 -0.993 12.963 1.00 93.69 482 PHE A C 1
ATOM 3955 O O . PHE A 1 482 ? -14.206 -1.594 13.005 1.00 93.69 482 PHE A O 1
ATOM 3962 N N . LEU A 1 483 ? -16.215 -1.124 13.907 1.00 96.19 483 LEU A N 1
ATOM 3963 C CA . LEU A 1 483 ? -16.168 -2.109 14.982 1.00 96.19 483 LEU A CA 1
ATOM 3964 C C . LEU A 1 483 ? -17.580 -2.619 15.272 1.00 96.19 483 LEU A C 1
ATOM 3966 O O . LEU A 1 483 ? -18.467 -1.844 15.623 1.00 96.19 483 LEU A O 1
ATOM 3970 N N . LYS A 1 484 ? -17.780 -3.935 15.187 1.00 96.38 484 LYS A N 1
ATOM 3971 C CA . LYS A 1 484 ? -18.973 -4.595 15.718 1.00 96.38 484 LYS A CA 1
ATOM 3972 C C . LYS A 1 484 ? -18.689 -5.093 17.125 1.00 96.38 484 LYS A C 1
ATOM 3974 O O . LYS A 1 484 ? -17.739 -5.852 17.335 1.00 96.38 484 LYS A O 1
ATOM 3979 N N . ILE A 1 485 ? -19.537 -4.722 18.072 1.00 96.19 485 ILE A N 1
ATOM 3980 C CA . ILE A 1 485 ? -19.472 -5.197 19.452 1.00 96.19 485 ILE A CA 1
ATOM 3981 C C . ILE A 1 485 ? -20.707 -6.006 19.814 1.00 96.19 485 ILE A C 1
ATOM 3983 O O . ILE A 1 485 ? -21.770 -5.846 19.220 1.00 96.19 485 ILE A O 1
ATOM 3987 N N . ARG A 1 486 ? -20.567 -6.832 20.844 1.00 94.81 486 ARG A N 1
ATOM 3988 C CA . ARG A 1 486 ? -21.663 -7.518 21.515 1.00 94.81 486 ARG A CA 1
ATOM 3989 C C . ARG A 1 486 ? -21.766 -7.048 22.960 1.00 94.81 486 ARG A C 1
ATOM 3991 O O . ARG A 1 486 ? -20.754 -7.010 23.663 1.00 94.81 486 ARG A O 1
ATOM 3998 N N . VAL A 1 487 ? -22.986 -6.737 23.391 1.00 93.25 487 VAL A N 1
ATOM 3999 C CA . VAL A 1 487 ? -23.348 -6.413 24.778 1.00 93.25 487 VAL A CA 1
ATOM 4000 C C . VAL A 1 487 ? -24.484 -7.346 25.178 1.00 93.25 487 VAL A C 1
ATOM 4002 O O . VAL A 1 487 ? -25.593 -7.247 24.653 1.00 93.25 487 VAL A O 1
ATOM 4005 N N . GLY A 1 488 ? -24.195 -8.310 26.053 1.00 88.69 488 GLY A N 1
ATOM 4006 C CA . GLY A 1 488 ? -25.127 -9.404 26.326 1.00 88.69 488 GLY A CA 1
ATOM 4007 C C . GLY A 1 488 ? -25.444 -10.210 25.064 1.00 88.69 488 GLY A C 1
ATOM 4008 O O . GLY A 1 488 ? -24.558 -10.840 24.489 1.00 88.69 488 GLY A O 1
ATOM 4009 N N . GLU A 1 489 ? -26.709 -10.187 24.640 1.00 89.38 489 GLU A N 1
ATOM 4010 C CA . GLU A 1 489 ? -27.202 -10.882 23.437 1.00 89.38 489 GLU A CA 1
ATOM 4011 C C . GLU A 1 489 ? -27.394 -9.951 22.231 1.00 89.38 489 GLU A C 1
ATOM 4013 O O . GLU A 1 489 ? -27.667 -10.422 21.130 1.00 89.38 489 GLU A O 1
ATOM 4018 N N . LYS A 1 490 ? -27.224 -8.635 22.418 1.00 92.75 490 LYS A N 1
ATOM 4019 C CA . LYS A 1 490 ? -27.376 -7.631 21.359 1.00 92.75 490 LYS A CA 1
ATOM 4020 C C . LYS A 1 490 ? -26.027 -7.325 20.710 1.00 92.75 490 LYS A C 1
ATOM 4022 O O . LYS A 1 490 ? -24.997 -7.282 21.388 1.00 92.75 490 LYS A O 1
ATOM 4027 N N . GLU A 1 491 ? -26.036 -7.079 19.403 1.00 95.88 491 GLU A N 1
ATOM 4028 C CA . GLU A 1 491 ? -24.860 -6.648 18.645 1.00 95.88 491 GLU A CA 1
ATOM 4029 C C . GLU A 1 491 ? -25.069 -5.254 18.061 1.00 95.88 491 GLU A C 1
ATOM 4031 O O . GLU A 1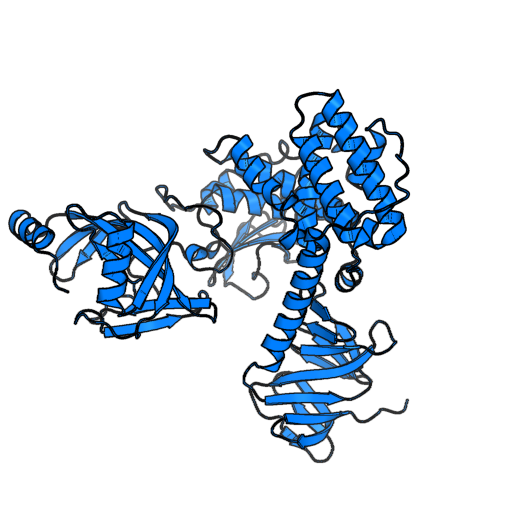 491 ? -26.160 -4.928 17.602 1.00 95.88 491 GLU A O 1
ATOM 4036 N N . TYR A 1 492 ? -24.002 -4.462 18.045 1.00 96.50 492 TYR A N 1
ATOM 4037 C CA . TYR A 1 492 ? -24.012 -3.075 17.591 1.00 96.50 492 TYR A CA 1
ATOM 4038 C C . TYR A 1 492 ? -22.836 -2.850 16.656 1.00 96.50 492 TYR A C 1
ATOM 4040 O O . TYR A 1 492 ? -21.724 -3.294 16.950 1.00 96.50 492 TYR A O 1
ATOM 4048 N N . LEU A 1 493 ? -23.073 -2.174 15.536 1.00 96.50 493 LEU A N 1
ATOM 4049 C CA . LEU A 1 493 ? -22.050 -1.875 14.543 1.00 96.50 493 LEU A CA 1
ATOM 4050 C C . LEU A 1 493 ? -21.767 -0.375 14.534 1.00 96.50 493 LEU A C 1
ATOM 4052 O O . LEU A 1 493 ? -22.643 0.423 14.228 1.00 96.50 493 LEU A O 1
ATOM 4056 N N . PHE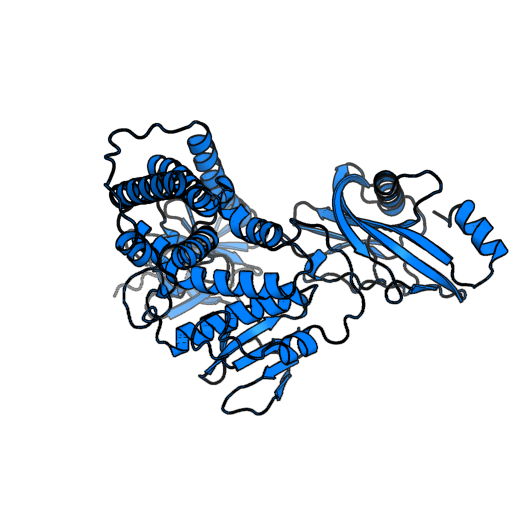 A 1 494 ? -20.526 -0.007 14.828 1.00 96.06 494 PHE A N 1
ATOM 4057 C CA . PHE A 1 494 ? -20.017 1.340 14.615 1.00 96.06 494 PHE A CA 1
ATOM 4058 C C . PHE A 1 494 ? -19.360 1.375 13.239 1.00 96.06 494 PHE A C 1
ATOM 4060 O O . PHE A 1 494 ? -18.280 0.811 13.086 1.00 96.06 494 PHE A O 1
ATOM 4067 N N . GLN A 1 495 ? -19.990 2.007 12.247 1.00 93.25 495 GLN A N 1
ATOM 4068 C CA . GLN A 1 495 ? -19.421 2.214 10.902 1.00 93.25 495 GLN A CA 1
ATOM 4069 C C . GLN A 1 495 ? -18.612 3.519 10.828 1.00 93.25 495 GLN A C 1
ATOM 4071 O O . GLN A 1 495 ? -18.784 4.340 9.934 1.00 93.25 495 GLN A O 1
ATOM 4076 N N . GLN A 1 496 ? -17.781 3.749 11.840 1.00 93.00 496 GLN A N 1
ATOM 4077 C CA . GLN A 1 496 ? -16.988 4.962 11.988 1.00 93.00 496 GLN A CA 1
ATOM 4078 C C . GLN A 1 496 ? -15.778 4.699 12.889 1.00 93.00 496 GLN A C 1
ATOM 4080 O O . GLN A 1 496 ? -15.755 3.684 13.600 1.00 93.00 496 GLN A O 1
ATOM 4085 N N . PRO A 1 497 ? -14.799 5.624 12.937 1.00 96.56 497 PRO A N 1
ATOM 4086 C CA . PRO A 1 497 ? -13.686 5.500 13.856 1.00 96.56 497 PRO A CA 1
ATOM 4087 C C . PRO A 1 497 ? -14.135 5.374 15.319 1.00 96.56 497 PRO A C 1
ATOM 4089 O O . PRO A 1 497 ? -14.954 6.164 15.799 1.00 96.56 497 PRO A O 1
ATOM 4092 N N . VAL A 1 498 ? -13.565 4.413 16.046 1.00 97.31 498 VAL A N 1
ATOM 4093 C CA . VAL A 1 498 ? -13.792 4.231 17.488 1.00 97.31 498 VAL A CA 1
ATOM 4094 C C . VAL A 1 498 ? -12.518 3.825 18.210 1.00 97.31 498 VAL A C 1
ATOM 4096 O O . VAL A 1 498 ? -11.713 3.049 17.697 1.00 97.31 498 VAL A O 1
ATOM 4099 N N . VAL A 1 499 ? -12.353 4.302 19.442 1.00 98.00 499 VAL A N 1
ATOM 4100 C CA . VAL A 1 499 ? -11.290 3.846 20.339 1.00 98.00 499 VAL A CA 1
ATOM 4101 C C . VAL A 1 499 ? -11.867 2.849 21.334 1.00 98.00 499 VAL A C 1
ATOM 4103 O O . VAL A 1 499 ? -12.613 3.219 22.238 1.00 98.00 499 VAL A O 1
ATOM 4106 N N . ALA A 1 500 ? -11.494 1.582 21.193 1.00 96.50 500 ALA A N 1
ATOM 4107 C CA . ALA A 1 500 ? -11.818 0.524 22.137 1.00 96.50 500 ALA A CA 1
ATOM 4108 C C . ALA A 1 500 ? -10.700 0.367 23.177 1.00 96.50 500 ALA A C 1
ATOM 4110 O O . ALA A 1 500 ? -9.515 0.301 22.847 1.00 96.50 500 ALA A O 1
ATOM 4111 N N . TYR A 1 501 ? -11.077 0.275 24.447 1.00 95.75 501 TYR A N 1
ATOM 4112 C CA . TYR A 1 501 ? -10.171 0.010 25.558 1.00 95.75 501 TYR A CA 1
ATOM 4113 C C . TYR A 1 501 ? -10.300 -1.453 25.939 1.00 95.75 501 TYR A C 1
ATOM 4115 O O . TYR A 1 501 ? -11.349 -1.900 26.411 1.00 95.75 501 TYR A O 1
ATOM 4123 N N . LYS A 1 502 ? -9.227 -2.203 25.724 1.00 91.50 502 LYS A N 1
ATOM 4124 C CA . LYS A 1 502 ? -9.193 -3.623 26.035 1.00 91.50 502 LYS A CA 1
ATOM 4125 C C . LYS A 1 502 ? -9.111 -3.884 27.536 1.00 91.50 502 LYS A C 1
ATOM 4127 O O . LYS A 1 502 ? -8.415 -3.169 28.260 1.00 91.50 502 LYS A O 1
ATOM 4132 N N . ASN A 1 503 ? -9.780 -4.952 27.965 1.00 86.12 503 ASN A N 1
ATOM 4133 C CA . ASN A 1 503 ? -9.544 -5.595 29.257 1.00 86.12 503 ASN A CA 1
ATOM 4134 C C . ASN A 1 503 ? -8.609 -6.814 29.087 1.00 86.12 503 ASN A C 1
ATOM 4136 O O . ASN A 1 503 ? -8.075 -7.047 27.999 1.00 86.12 503 ASN A O 1
ATOM 4140 N N . ASP A 1 504 ? -8.409 -7.586 30.157 1.00 75.31 504 ASP A N 1
ATOM 4141 C CA . ASP A 1 504 ? -7.496 -8.741 30.167 1.00 75.31 504 ASP A CA 1
ATOM 4142 C C . ASP A 1 504 ? -7.941 -9.890 29.239 1.00 75.31 504 ASP A C 1
ATOM 4144 O O . ASP A 1 504 ? -7.147 -10.767 28.900 1.00 75.31 504 ASP A O 1
ATOM 4148 N N . ASN A 1 505 ? -9.193 -9.886 28.769 1.00 72.25 505 ASN A N 1
ATOM 4149 C CA . ASN A 1 505 ? -9.681 -10.851 27.790 1.00 72.25 505 ASN A CA 1
ATOM 4150 C C . ASN A 1 505 ? -9.256 -10.447 26.362 1.00 72.25 505 ASN A C 1
ATOM 4152 O O . ASN A 1 505 ? -9.356 -9.291 25.946 1.00 72.25 505 ASN A O 1
ATOM 4156 N N . SER A 1 506 ? -8.839 -11.425 25.552 1.00 70.62 506 SER A N 1
ATOM 4157 C CA . SER A 1 506 ? -8.376 -11.231 24.168 1.00 70.62 506 SER A CA 1
ATOM 4158 C C . SER A 1 506 ? -9.352 -10.441 23.277 1.00 70.62 506 SER A C 1
ATOM 4160 O O . SER A 1 506 ? -8.897 -9.694 22.410 1.00 70.62 506 SER A O 1
ATOM 4162 N N . ARG A 1 507 ? -10.665 -10.533 23.522 1.00 83.00 507 ARG A N 1
ATOM 4163 C CA . ARG A 1 507 ? -11.713 -9.776 22.804 1.00 83.00 507 ARG A CA 1
ATOM 4164 C C . ARG A 1 507 ? -12.533 -8.841 23.691 1.00 83.00 507 ARG A C 1
ATOM 4166 O O . ARG A 1 507 ? -13.474 -8.222 23.199 1.00 83.00 507 ARG A O 1
ATOM 4173 N N . GLY A 1 508 ? -12.231 -8.772 24.983 1.00 90.12 508 GLY A N 1
ATOM 4174 C CA . GLY A 1 508 ? -13.027 -7.981 25.908 1.00 90.12 508 GLY A CA 1
ATOM 4175 C C . GLY A 1 508 ? -12.684 -6.498 25.819 1.00 90.12 508 GLY A C 1
ATOM 4176 O O . GLY A 1 508 ? -11.520 -6.103 25.713 1.00 90.12 508 GLY A O 1
ATOM 4177 N N . ILE A 1 509 ? -13.728 -5.683 25.855 1.00 94.62 509 ILE A N 1
ATOM 4178 C CA . ILE A 1 509 ? -13.678 -4.230 25.807 1.00 94.62 509 ILE A CA 1
ATOM 4179 C C . ILE A 1 509 ? -14.381 -3.728 27.068 1.00 94.62 509 ILE A C 1
ATOM 4181 O O . ILE A 1 509 ? -15.504 -4.136 27.353 1.00 94.62 509 ILE A O 1
ATOM 4185 N N . SER A 1 510 ? -13.712 -2.869 27.833 1.00 94.38 510 SER A N 1
ATOM 4186 C CA . SER A 1 510 ? -14.279 -2.241 29.036 1.00 94.38 510 SER A CA 1
ATOM 4187 C C . SER A 1 510 ? -14.877 -0.867 28.756 1.00 94.38 510 SER A C 1
ATOM 4189 O O . SER A 1 510 ? -15.723 -0.379 29.506 1.00 94.38 510 SER A O 1
ATOM 4191 N N . LYS A 1 511 ? -14.403 -0.218 27.689 1.00 95.88 511 LYS A N 1
ATOM 4192 C CA . LYS A 1 511 ? -14.803 1.134 27.324 1.00 95.88 511 LYS A CA 1
ATOM 4193 C C . LYS A 1 511 ? -14.659 1.367 25.827 1.00 95.88 511 LYS A C 1
ATOM 4195 O O . LYS A 1 511 ? -13.706 0.880 25.220 1.00 95.88 511 LYS A O 1
ATOM 4200 N N . ILE A 1 512 ? -15.562 2.147 25.249 1.00 97.12 512 ILE A N 1
ATOM 4201 C CA . ILE A 1 512 ? -15.469 2.658 23.880 1.00 97.12 512 ILE A CA 1
ATOM 4202 C C . ILE A 1 512 ? -15.573 4.170 23.929 1.00 97.12 512 ILE A C 1
ATOM 4204 O O . ILE A 1 512 ? -16.437 4.712 24.605 1.00 97.12 512 ILE A O 1
ATOM 4208 N N . HIS A 1 513 ? -14.704 4.851 23.199 1.00 97.75 513 HIS A N 1
ATOM 4209 C CA . HIS A 1 513 ? -14.843 6.267 22.900 1.00 97.75 513 HIS A CA 1
ATOM 4210 C C . HIS A 1 513 ? -15.173 6.404 21.413 1.00 97.75 513 HIS A C 1
ATOM 4212 O O . HIS A 1 513 ? -14.429 5.929 20.555 1.00 97.75 513 HIS A O 1
ATOM 4218 N N . THR A 1 514 ? -16.317 7.013 21.120 1.00 97.31 514 THR A N 1
ATOM 4219 C CA . THR A 1 514 ? -16.790 7.327 19.770 1.00 97.31 514 THR A CA 1
ATOM 4220 C C . THR A 1 514 ? -17.153 8.810 19.665 1.00 97.31 514 THR A C 1
ATOM 4222 O O . THR A 1 514 ? -17.320 9.487 20.681 1.00 97.31 514 THR A O 1
ATOM 4225 N N . ILE A 1 515 ? -17.237 9.325 18.441 1.00 96.50 515 ILE A N 1
ATOM 4226 C CA . ILE A 1 515 ? -17.595 10.717 18.154 1.00 96.50 515 ILE A CA 1
ATOM 4227 C C . ILE A 1 515 ? -18.790 10.678 17.212 1.00 96.50 515 ILE A C 1
ATOM 4229 O O . ILE A 1 515 ? -18.677 10.157 16.105 1.00 96.50 515 ILE A O 1
ATOM 4233 N N . LEU A 1 516 ? -19.929 11.173 17.684 1.00 94.81 516 LEU A N 1
ATOM 4234 C CA . LEU A 1 516 ? -21.208 11.132 16.983 1.00 94.81 516 LEU A CA 1
ATOM 4235 C C . LEU A 1 516 ? -21.442 12.431 16.207 1.00 94.81 516 LEU A C 1
ATOM 4237 O O . LEU A 1 516 ? -20.989 13.504 16.618 1.00 94.81 516 LEU A O 1
ATOM 4241 N N . GLU A 1 517 ? -22.174 12.328 15.101 1.00 92.50 517 GLU A N 1
ATOM 4242 C CA . GLU A 1 517 ? -22.630 13.487 14.321 1.00 92.50 517 GLU A CA 1
ATOM 4243 C C . GLU A 1 517 ? -23.820 14.192 14.983 1.00 92.50 517 GLU A C 1
ATOM 4245 O O . GLU A 1 517 ? -23.940 15.412 14.909 1.00 92.50 517 GLU A O 1
ATOM 4250 N N . GLU A 1 518 ? -24.651 13.428 15.692 1.00 94.25 518 GLU A N 1
ATOM 4251 C CA . GLU A 1 518 ? -25.843 13.896 16.397 1.00 94.25 518 GLU A CA 1
ATOM 4252 C C . GLU A 1 518 ? -25.769 13.553 17.889 1.00 94.25 518 GLU A C 1
ATOM 4254 O O . GLU A 1 518 ? -25.055 12.632 18.301 1.00 94.25 518 GLU A O 1
ATOM 4259 N N . GLU A 1 519 ? -26.516 14.294 18.709 1.00 95.25 519 GLU A N 1
ATOM 4260 C CA . GLU A 1 519 ? -26.600 14.015 20.142 1.00 95.25 519 GLU A CA 1
ATOM 4261 C C . GLU A 1 519 ? -27.262 12.652 20.408 1.00 95.25 519 GLU A C 1
ATOM 4263 O O . GLU A 1 519 ? -28.251 12.300 19.759 1.00 95.25 519 GLU A O 1
ATOM 4268 N N . PRO A 1 520 ? -26.752 11.874 21.380 1.00 94.69 520 PRO A N 1
ATOM 4269 C CA . PRO A 1 520 ? -27.422 10.664 21.834 1.00 94.69 520 PRO A CA 1
ATOM 4270 C C . PRO A 1 520 ? -28.786 11.000 22.454 1.00 94.69 520 PRO A C 1
ATOM 4272 O O . PRO A 1 520 ? -28.914 11.941 23.236 1.00 94.69 520 PRO A O 1
ATOM 4275 N N . ILE A 1 521 ? -29.807 10.203 22.134 1.00 94.62 521 ILE A N 1
ATOM 4276 C CA . ILE A 1 521 ? -31.181 10.432 22.598 1.00 94.62 521 ILE A CA 1
ATOM 4277 C C . ILE A 1 521 ? -31.411 9.629 23.878 1.00 94.62 521 ILE A C 1
ATOM 4279 O O . ILE A 1 521 ? -31.462 8.399 23.836 1.00 94.62 521 ILE A O 1
ATOM 4283 N N . GLU A 1 522 ? -31.564 10.315 25.009 1.00 92.69 522 GLU A N 1
ATOM 4284 C CA . GLU A 1 522 ? -31.870 9.694 26.303 1.00 92.69 522 GLU A CA 1
ATOM 4285 C C . GLU A 1 522 ? -33.333 9.220 26.384 1.00 92.69 522 GLU A C 1
ATOM 4287 O O . GLU A 1 522 ? -34.256 9.902 25.932 1.00 92.69 522 GLU A O 1
ATOM 4292 N N . LYS A 1 523 ? -33.544 8.047 26.987 1.00 91.12 523 LYS A N 1
ATOM 4293 C CA . LYS A 1 523 ? -34.842 7.509 27.413 1.00 91.12 523 LYS A CA 1
ATOM 4294 C C . LYS A 1 523 ? -34.758 7.078 28.881 1.00 91.12 523 LYS A C 1
ATOM 4296 O O . LYS A 1 523 ? -33.677 7.005 29.453 1.00 91.12 523 LYS A O 1
ATOM 4301 N N . ASP A 1 524 ? -35.897 6.718 29.474 1.00 84.19 524 ASP A N 1
ATOM 4302 C CA . ASP A 1 524 ? -36.002 6.388 30.905 1.00 84.19 524 ASP A CA 1
ATOM 4303 C C . ASP A 1 524 ? -35.008 5.311 31.396 1.00 84.19 524 ASP A C 1
ATOM 4305 O O . ASP A 1 524 ? -34.524 5.387 32.524 1.00 84.19 524 ASP A O 1
ATOM 4309 N N . SER A 1 525 ? -34.705 4.294 30.578 1.00 88.12 525 SER A N 1
ATOM 4310 C CA . SER A 1 525 ? -33.794 3.188 30.936 1.00 88.12 525 SER A CA 1
ATOM 4311 C C . SER A 1 525 ? -32.848 2.766 29.806 1.00 88.12 525 SER A C 1
ATOM 4313 O O . SER A 1 525 ? -32.272 1.674 29.837 1.00 88.12 525 SER A O 1
ATOM 4315 N N . SER A 1 526 ? -32.749 3.587 28.769 1.00 93.19 526 SER A N 1
ATOM 4316 C CA . SER A 1 526 ? -31.973 3.307 27.567 1.00 93.19 526 SER A CA 1
ATOM 4317 C C . SER A 1 526 ? -31.562 4.609 26.891 1.00 93.19 526 SER A C 1
ATOM 4319 O O . SER A 1 526 ? -32.004 5.695 27.257 1.00 93.19 526 SER A O 1
ATOM 4321 N N . PHE A 1 527 ? -30.704 4.513 25.887 1.00 95.12 527 PHE A N 1
ATOM 4322 C CA . PHE A 1 527 ? -30.350 5.641 25.037 1.00 95.12 527 PHE A CA 1
ATOM 4323 C C . PHE A 1 527 ? -30.145 5.167 23.600 1.00 95.12 527 PHE A C 1
ATOM 4325 O O . PHE A 1 527 ? -29.722 4.035 23.360 1.00 95.12 527 PHE A O 1
ATOM 4332 N N . ILE A 1 528 ? -30.460 6.024 22.632 1.00 95.81 528 ILE A N 1
ATOM 4333 C CA . ILE A 1 528 ? -30.300 5.730 21.206 1.00 95.81 528 ILE A CA 1
ATOM 4334 C C . ILE A 1 528 ? -29.090 6.478 20.668 1.00 95.81 528 ILE A C 1
ATOM 4336 O O . ILE A 1 528 ? -28.958 7.688 20.849 1.00 95.81 528 ILE A O 1
ATOM 4340 N N . LEU A 1 529 ? -28.244 5.748 19.946 1.00 96.12 529 LEU A N 1
ATOM 4341 C CA . LEU A 1 529 ? -27.187 6.298 19.113 1.00 96.12 529 LEU A CA 1
ATOM 4342 C C . LEU A 1 529 ? -27.622 6.189 17.651 1.00 96.12 529 LEU A C 1
ATOM 4344 O O . LEU A 1 529 ? -27.816 5.074 17.151 1.00 96.12 529 LEU A O 1
ATOM 4348 N N . ASN A 1 530 ? -27.791 7.326 16.969 1.00 92.75 530 ASN A N 1
ATOM 4349 C CA . ASN A 1 530 ? -28.175 7.320 15.559 1.00 92.75 530 ASN A CA 1
ATOM 4350 C C . ASN A 1 530 ? -27.135 6.545 14.723 1.00 92.75 530 ASN A C 1
ATOM 4352 O O . ASN A 1 530 ? -25.934 6.630 14.975 1.00 92.75 530 ASN A O 1
ATOM 4356 N N . GLY A 1 531 ? -27.605 5.717 13.788 1.00 89.00 531 GLY A N 1
ATOM 4357 C CA . GLY A 1 531 ? -26.763 4.831 12.973 1.00 89.00 531 GLY A CA 1
ATOM 4358 C C . GLY A 1 531 ? -26.182 3.595 13.681 1.00 89.00 531 GLY A C 1
ATOM 4359 O O . GLY A 1 531 ? -25.640 2.728 13.001 1.00 89.00 531 GLY A O 1
ATOM 4360 N N . VAL A 1 532 ? -26.312 3.462 15.009 1.00 94.44 532 VAL A N 1
ATOM 4361 C CA . VAL A 1 532 ? -25.756 2.319 15.768 1.00 94.44 532 VAL A CA 1
ATOM 4362 C C . VAL A 1 532 ? -26.845 1.481 16.444 1.00 94.44 532 VAL A C 1
ATOM 4364 O O . VAL A 1 532 ? -26.823 0.255 16.328 1.00 94.44 532 VAL A O 1
ATOM 4367 N N . GLY A 1 533 ? -27.793 2.107 17.151 1.00 94.31 533 GLY A N 1
ATOM 4368 C CA . GLY A 1 533 ? -28.908 1.415 17.810 1.00 94.31 533 GLY A CA 1
ATOM 4369 C C . GLY A 1 533 ? -29.221 1.891 19.232 1.00 94.31 533 GLY A C 1
ATOM 4370 O O . GLY A 1 533 ? -28.672 2.879 19.718 1.00 94.31 533 GLY A O 1
ATOM 4371 N N . GLU A 1 534 ? -30.138 1.179 19.893 1.00 95.44 534 GLU A N 1
ATOM 4372 C CA . GLU A 1 534 ? -30.596 1.461 21.261 1.00 95.44 534 GLU A CA 1
ATOM 4373 C C . GLU A 1 534 ? -29.877 0.585 22.292 1.00 95.44 534 GLU A C 1
ATOM 4375 O O . GLU A 1 534 ? -29.929 -0.644 22.217 1.00 95.44 534 GLU A O 1
ATOM 4380 N N . PHE A 1 535 ? -29.248 1.225 23.275 1.00 95.06 535 PHE A N 1
ATOM 4381 C CA . PHE A 1 535 ? -28.501 0.587 24.354 1.00 95.06 535 PHE A CA 1
ATOM 4382 C C . PHE A 1 535 ? -29.263 0.685 25.673 1.00 95.06 535 PHE A C 1
ATOM 4384 O O . PHE A 1 535 ? -29.779 1.745 26.018 1.00 95.06 535 PHE A O 1
ATOM 4391 N N . ASP A 1 536 ? -29.267 -0.399 26.446 1.00 93.25 536 ASP A N 1
ATOM 4392 C CA . ASP A 1 536 ? -29.808 -0.409 27.806 1.00 93.25 536 ASP A CA 1
ATOM 4393 C C . ASP A 1 536 ? -28.759 0.168 28.773 1.00 93.25 536 ASP A C 1
ATOM 4395 O O . ASP A 1 536 ? -27.637 -0.344 28.872 1.00 93.25 536 ASP A O 1
ATOM 4399 N N . GLY A 1 537 ? -29.101 1.236 29.493 1.00 91.69 537 GLY A N 1
ATOM 4400 C CA . GLY A 1 537 ? -28.151 1.926 30.361 1.00 91.69 537 GLY A CA 1
ATOM 4401 C C . GLY A 1 537 ? -28.573 3.341 30.725 1.00 91.69 537 GLY A C 1
ATOM 4402 O O . GLY A 1 537 ? -29.663 3.787 30.376 1.00 91.69 537 GLY A O 1
ATOM 4403 N N . SER A 1 538 ? -27.688 4.045 31.427 1.00 90.62 538 SER A N 1
ATOM 4404 C CA . SER A 1 538 ? -27.860 5.462 31.751 1.00 90.62 538 SER A CA 1
ATOM 4405 C C . SER A 1 538 ? -26.874 6.326 30.976 1.00 90.62 538 SER A C 1
ATOM 4407 O O . SER A 1 538 ? -25.724 5.932 30.769 1.00 90.62 538 SER A O 1
ATOM 4409 N N . LEU A 1 539 ? -27.329 7.510 30.575 1.00 93.56 539 LEU A N 1
ATOM 4410 C CA . LEU A 1 539 ? -26.554 8.529 29.878 1.00 93.56 539 LEU A CA 1
ATOM 4411 C C . LEU A 1 539 ? -26.396 9.745 30.801 1.00 93.56 539 LEU A C 1
ATOM 4413 O O . LEU A 1 539 ? -27.307 10.096 31.541 1.00 93.56 539 LEU A O 1
ATOM 4417 N N . TYR A 1 540 ? -25.230 10.380 30.802 1.00 92.12 540 TYR A N 1
ATOM 4418 C CA . TYR A 1 540 ? -25.007 11.640 31.508 1.00 92.12 540 TYR A CA 1
ATOM 4419 C C . TYR A 1 540 ? -23.925 12.463 30.812 1.00 92.12 540 TYR A C 1
ATOM 4421 O O . TYR A 1 540 ? -23.056 11.925 30.128 1.00 92.12 540 TYR A O 1
ATOM 4429 N N . THR A 1 541 ? -23.935 13.776 31.023 1.00 92.81 541 THR A N 1
ATOM 4430 C CA . THR A 1 541 ? -22.982 14.693 30.383 1.00 92.81 541 THR A CA 1
ATOM 4431 C C . THR A 1 541 ? -22.050 15.308 31.417 1.00 92.81 541 THR A C 1
ATOM 4433 O O . THR A 1 541 ? -22.483 15.736 32.488 1.00 92.81 541 THR A O 1
ATOM 4436 N N . LYS A 1 542 ? -20.756 15.377 31.099 1.00 91.94 542 LYS A N 1
ATOM 4437 C CA . LYS A 1 542 ? -19.737 16.041 31.917 1.00 91.94 542 LYS A CA 1
ATOM 4438 C C . LYS A 1 542 ? -18.752 16.779 31.015 1.00 91.94 542 LYS A C 1
ATOM 4440 O O . LYS A 1 542 ? -18.207 16.185 30.092 1.00 91.94 542 LYS A O 1
ATOM 4445 N N . ASP A 1 543 ? -18.527 18.064 31.289 1.00 89.69 543 ASP A N 1
ATOM 4446 C CA . ASP A 1 543 ? -17.586 18.921 30.549 1.00 89.69 543 ASP A CA 1
ATOM 4447 C C . ASP A 1 543 ? -17.808 18.890 29.017 1.00 89.69 543 ASP A C 1
ATOM 4449 O O . ASP A 1 543 ? -16.864 18.864 28.232 1.00 89.69 543 ASP A O 1
ATOM 4453 N N . GLY A 1 544 ? -19.076 18.834 28.583 1.00 86.50 544 GLY A N 1
ATOM 4454 C CA . GLY A 1 544 ? -19.461 18.759 27.164 1.00 86.50 544 GLY A CA 1
ATOM 4455 C C . GLY A 1 544 ? -19.258 17.390 26.497 1.00 86.50 544 GLY A C 1
ATOM 4456 O O . GLY A 1 544 ? -19.530 17.252 25.310 1.00 86.50 544 GLY A O 1
ATOM 4457 N N . THR A 1 545 ? -18.803 16.378 27.241 1.00 92.31 545 THR A N 1
ATOM 4458 C CA . THR A 1 545 ? -18.672 14.987 26.782 1.00 92.31 545 THR A CA 1
ATOM 4459 C C . THR A 1 545 ? -19.805 14.138 27.352 1.00 92.31 545 THR A C 1
ATOM 4461 O O . THR A 1 545 ? -20.107 14.220 28.546 1.00 92.31 545 THR A O 1
ATOM 4464 N N . PHE A 1 546 ? -20.417 13.304 26.517 1.00 96.00 546 PHE A N 1
ATOM 4465 C CA . PHE A 1 546 ? -21.392 12.311 26.949 1.00 96.00 546 PHE A CA 1
ATOM 4466 C C . PHE A 1 546 ? -20.684 11.074 27.499 1.00 96.00 546 PHE A C 1
ATOM 4468 O O . PHE A 1 546 ? -19.688 10.591 26.958 1.00 96.00 546 PHE A O 1
ATOM 4475 N N . PHE A 1 547 ? -21.236 10.523 28.566 1.00 96.06 547 PHE A N 1
ATOM 4476 C CA . PHE A 1 547 ? -20.816 9.273 29.171 1.00 96.06 547 PHE A CA 1
ATOM 4477 C C . PHE A 1 547 ? -22.043 8.386 29.307 1.00 96.06 547 PHE A C 1
ATOM 4479 O O . PHE A 1 547 ? -23.090 8.851 29.751 1.00 96.06 547 PHE A O 1
ATOM 4486 N N . ALA A 1 548 ? -21.915 7.111 28.962 1.00 94.00 548 ALA A N 1
ATOM 4487 C CA . ALA A 1 548 ? -22.969 6.144 29.206 1.00 94.00 548 ALA A CA 1
ATOM 4488 C C . ALA A 1 548 ? -22.434 4.918 29.934 1.00 94.00 548 ALA A C 1
ATOM 4490 O O . ALA A 1 548 ? -21.357 4.411 29.613 1.00 94.00 548 ALA A O 1
ATOM 4491 N N . LYS A 1 549 ? -23.212 4.425 30.896 1.00 92.44 549 LYS A N 1
ATOM 4492 C CA . LYS A 1 549 ? -22.951 3.159 31.579 1.00 92.44 549 LYS A CA 1
ATOM 4493 C C . LYS A 1 549 ? -23.970 2.135 31.125 1.00 92.44 549 LYS A C 1
ATOM 4495 O O . LYS A 1 549 ? -25.167 2.304 31.354 1.00 92.44 549 LYS A O 1
ATOM 4500 N N . LEU A 1 550 ? -23.479 1.080 30.486 1.00 90.81 550 LEU A N 1
ATOM 4501 C CA . LEU A 1 550 ? -24.304 -0.043 30.064 1.00 90.81 550 LEU A CA 1
ATOM 4502 C C . LEU A 1 550 ? -24.802 -0.798 31.299 1.00 90.81 550 LEU A C 1
ATOM 4504 O O . LEU A 1 550 ? -24.045 -1.011 32.250 1.00 90.81 550 LEU A O 1
ATOM 4508 N N . LEU A 1 551 ? -26.069 -1.211 31.285 1.00 82.12 551 LEU A N 1
ATOM 4509 C CA . LEU A 1 551 ? -26.611 -2.086 32.321 1.00 82.12 551 LEU A CA 1
ATOM 4510 C C . LEU A 1 551 ? -25.848 -3.417 32.303 1.00 82.12 551 LEU A C 1
ATOM 4512 O O . LEU A 1 551 ? -25.812 -4.114 31.287 1.00 82.12 551 LEU A O 1
ATOM 4516 N N . GLU A 1 552 ? -25.227 -3.779 33.428 1.00 65.62 552 GLU A N 1
ATOM 4517 C CA . GLU A 1 552 ? -24.639 -5.107 33.580 1.00 65.62 552 GLU A CA 1
ATOM 4518 C C . GLU A 1 552 ? -25.767 -6.139 33.554 1.00 65.62 552 GLU A C 1
ATOM 4520 O O . GLU A 1 552 ? -26.550 -6.256 34.498 1.00 65.62 552 GLU A O 1
ATOM 4525 N N . ILE A 1 553 ? -25.864 -6.896 32.461 1.00 55.72 553 ILE A N 1
ATOM 4526 C CA . ILE A 1 553 ? -26.705 -8.088 32.429 1.00 55.72 553 ILE A CA 1
ATOM 4527 C C . ILE A 1 553 ? -25.980 -9.128 33.278 1.00 55.72 553 ILE A C 1
ATOM 4529 O O . ILE A 1 553 ? -25.100 -9.839 32.791 1.00 55.72 553 ILE A O 1
ATOM 4533 N N . ILE A 1 554 ? -26.313 -9.161 34.568 1.00 41.22 554 ILE A N 1
ATOM 4534 C CA . ILE A 1 554 ? -25.950 -10.252 35.470 1.00 41.22 554 ILE A CA 1
ATOM 4535 C C . ILE A 1 554 ? -26.557 -11.518 34.850 1.00 41.22 554 ILE A C 1
ATOM 4537 O O . ILE A 1 554 ? -27.775 -11.696 34.887 1.00 41.22 554 ILE A O 1
ATOM 4541 N N . LYS A 1 555 ? -25.728 -12.340 34.200 1.00 35.56 555 LYS A N 1
ATOM 4542 C CA . LYS A 1 555 ? -26.093 -13.706 33.813 1.00 35.56 555 LYS A CA 1
ATOM 4543 C C . LYS A 1 555 ? -25.731 -14.664 34.931 1.00 35.56 555 LYS A C 1
ATOM 4545 O O . LYS A 1 555 ? -24.591 -14.554 35.438 1.00 35.56 555 LYS A O 1
#

pLDDT: mean 90.46, std 9.26, range [35.56, 98.5]

Solvent-accessible surface area (backbone atoms only — not comparable to full-atom values): 30430 Å² total; per-residue (Å²): 104,79,76,49,73,68,59,42,55,50,39,72,74,55,54,52,52,79,41,82,39,56,26,26,29,40,48,37,58,51,98,88,63,25,36,45,33,32,28,59,46,97,86,59,51,32,36,55,42,54,42,69,52,54,92,94,54,52,68,74,55,33,40,38,51,35,32,27,42,56,33,28,32,42,52,46,79,76,43,66,47,30,42,44,48,60,78,77,35,48,48,70,48,97,88,55,41,28,38,31,36,38,33,44,30,26,36,30,48,72,78,47,68,54,90,46,50,72,29,89,52,53,69,45,77,48,71,30,46,61,94,66,52,74,65,52,72,55,84,71,66,63,45,77,60,47,86,91,69,72,90,59,62,46,69,71,73,87,73,84,76,46,51,62,58,53,39,56,71,61,74,59,78,56,37,85,78,38,87,81,46,54,78,46,18,34,31,44,28,55,96,61,35,32,43,40,36,72,41,94,93,50,77,70,43,75,47,73,47,55,90,89,73,79,57,76,41,68,42,67,57,97,83,38,52,24,21,32,38,52,59,67,65,49,93,48,51,35,64,44,40,8,53,50,47,20,27,24,40,52,30,34,39,57,77,57,63,66,74,64,68,48,60,50,73,55,60,52,64,60,80,91,44,68,69,51,53,43,45,50,50,53,24,38,46,23,49,52,46,28,70,73,40,89,44,73,65,58,21,46,53,22,47,29,50,21,51,23,40,50,56,53,40,33,76,74,52,46,72,57,45,57,37,47,45,19,39,16,46,60,41,2,57,26,46,42,40,18,51,51,46,25,43,75,62,41,94,57,58,62,68,60,50,50,45,70,58,44,51,58,45,69,37,64,59,58,37,68,63,40,54,74,71,36,25,29,34,49,16,23,50,49,51,56,48,37,49,72,74,41,70,64,58,73,67,60,45,74,82,40,92,65,40,56,66,51,54,47,59,75,73,48,88,69,67,81,56,86,80,87,79,84,86,78,50,74,65,45,56,48,44,54,50,50,44,51,51,52,51,53,46,54,52,50,56,57,77,67,53,87,61,42,39,35,36,42,36,42,79,32,34,64,71,47,68,56,52,92,47,43,48,61,57,92,58,37,35,39,28,56,57,34,42,27,34,31,48,88,92,48,73,39,44,40,85,39,52,31,37,36,30,50,47,96,46,99,48,30,26,46,33,37,40,38,65,33,96,59,80,69,45,79,52,99,63,24,34,35,40,88,93,47,49,78,45,57,25,52,76,50,76,54,97,87,31,38,37,32,43,45,61,80,77,86,123

Secondary structure (DSSP, 8-state):
----HHHHHHHHHHTTSPEEEEEEEEEEB-TTS-EEEEE-STTPPBB-SEEEPPTT--HHHHHHHHHHHHH-EEEEEEEEEEEE-SGGGEEE-TTS-EEEEEEEEEEEEEEEE-S--SSSS-SEEEEE-GGGPPPBSS---GGGGSTT--SS-EE--S--S-HHHHHHHH---GGGTSTT----EEEEE-SSEEEEES-SSS-SEEEE--TT--SSEEEEETTEEEEEEEGGG-SSHHHHHHHHHHHHHHHHHHHTT------HHHHTT----HHHHHHHHHHHHHHHHHHH--SHHHHHHHHHHHHHHHHHHHHHHTHHHHHHHHHHHHHHHHHHHHHHHHHHH-SS-HHHHHHHHHGGGS-HHHHHH-HHHHHHHHHHHHHHHHHHH-TTTTTTSTT----HHHHHHHHS---PPP-------HHHHHHHHHHHHHHHHHHHHHHTSSSEEEEEEEEEEEEEE-GGGEEEETTEEEESS-EEEEETTEEEEE-S-EEEEE-SSTTEEEEEEEEESS--EE-SSEEEETTTEEEEEEEEEETTEEEEEE-----

InterPro domains:
  IPR000086 NUDIX hydrolase domain [PF00293] (21-139)
  IPR000086 NUDIX hydrolase domain [PS51462] (19-151)
  IPR015797 NUDIX hydrolase-like domain superfamily [SSF55811] (11-148)
  IPR020084 NUDIX hydrolase, conserved site [PS00893] (51-72)
  IPR020476 NUDIX hydrolase [PR00502] (46-60)
  IPR020476 NUDIX hydrolase [PR00502] (60-75)

Mean predicted aligned error: 10.36 Å